Protein AF-0000000069346067 (afdb_homodimer)

Nearest PDB structures (foldseek):
  4ggz-assembly4_D  TM=2.050E-01  e=1.734E+00  Bradyrhizobium diazoefficiens USDA 110
  7zmf-assembly1_A  TM=3.208E-01  e=6.044E+00  Brevibacillus brevis NBRC 100599
  7zmf-assembly1_A  TM=3.448E-01  e=7.156E+00  Brevibacillus brevis NBRC 100599

Structure (mmCIF, N/CA/C/O backbone):
data_AF-0000000069346067-model_v1
#
loop_
_entity.id
_entity.type
_entity.pdbx_description
1 polymer 'Wall-associated receptor kinase galacturonan-binding domain-containing protein'
#
loop_
_atom_site.group_PDB
_atom_site.id
_atom_site.type_symbol
_atom_site.label_atom_id
_atom_site.label_alt_id
_atom_site.label_comp_id
_atom_site.label_asym_id
_atom_site.label_entity_id
_atom_site.label_seq_id
_atom_site.pdbx_PDB_ins_code
_atom_site.Cartn_x
_atom_site.Cartn_y
_atom_site.Cartn_z
_atom_site.occupancy
_atom_site.B_iso_or_equiv
_atom_site.auth_seq_id
_atom_site.auth_comp_id
_atom_site.auth_asym_id
_atom_site.auth_atom_id
_atom_site.pdbx_PDB_model_num
ATOM 1 N N . MET A 1 1 ? 84.25 6.559 -46.125 1 30.97 1 MET A N 1
ATOM 2 C CA . MET A 1 1 ? 83.562 5.684 -45.188 1 30.97 1 MET A CA 1
ATOM 3 C C . MET A 1 1 ? 82.188 6.27 -44.75 1 30.97 1 MET A C 1
ATOM 5 O O . MET A 1 1 ? 82.188 7.277 -44.062 1 30.97 1 MET A O 1
ATOM 9 N N . SER A 1 2 ? 81.188 6.23 -45.688 1 38.41 2 SER A N 1
ATOM 10 C CA . SER A 1 2 ? 79.812 6.785 -45.719 1 38.41 2 SER A CA 1
ATOM 11 C C . SER A 1 2 ? 79 6.16 -44.625 1 38.41 2 SER A C 1
ATOM 13 O O . SER A 1 2 ? 78.875 4.934 -44.531 1 38.41 2 SER A O 1
ATOM 15 N N . SER A 1 3 ? 78.812 6.816 -43.469 1 41.59 3 SER A N 1
ATOM 16 C CA . SER A 1 3 ? 78.062 6.461 -42.281 1 41.59 3 SER A CA 1
ATOM 17 C C . SER A 1 3 ? 76.562 6.379 -42.594 1 41.59 3 SER A C 1
ATOM 19 O O . SER A 1 3 ? 75.938 7.379 -42.969 1 41.59 3 SER A O 1
ATOM 21 N N . SER A 1 4 ? 76.125 5.301 -43.219 1 44.62 4 SER A N 1
ATOM 22 C CA . SER A 1 4 ? 74.688 5.023 -43.5 1 44.62 4 SER A CA 1
ATOM 23 C C . SER A 1 4 ? 73.875 5.008 -42.219 1 44.62 4 SER A C 1
ATOM 25 O O . SER A 1 4 ? 74.25 4.332 -41.25 1 44.62 4 SER A O 1
ATOM 27 N N . HIS A 1 5 ? 73.312 6.148 -41.906 1 45.41 5 HIS A N 1
ATOM 28 C CA . HIS A 1 5 ? 72.312 6.301 -40.844 1 45.41 5 HIS A CA 1
ATOM 29 C C . HIS A 1 5 ? 71.125 5.332 -41 1 45.41 5 HIS A C 1
ATOM 31 O O . HIS A 1 5 ? 70.5 5.332 -42.031 1 45.41 5 HIS A O 1
ATOM 37 N N . GLN A 1 6 ? 71.25 4.09 -40.5 1 42.44 6 GLN A N 1
ATOM 38 C CA . GLN A 1 6 ? 70.188 3.111 -40.469 1 42.44 6 GLN A CA 1
ATOM 39 C C . GLN A 1 6 ? 69 3.643 -39.656 1 42.44 6 GLN A C 1
ATOM 41 O O . GLN A 1 6 ? 69.125 4.086 -38.531 1 42.44 6 GLN A O 1
ATOM 46 N N . ASN A 1 7 ? 68.062 4.27 -40.312 1 44.25 7 ASN A N 1
ATOM 47 C CA . ASN A 1 7 ? 66.812 4.691 -39.688 1 44.25 7 ASN A CA 1
ATOM 48 C C . ASN A 1 7 ? 66.125 3.529 -38.969 1 44.25 7 ASN A C 1
ATOM 50 O O . ASN A 1 7 ? 66 2.445 -39.562 1 44.25 7 ASN A O 1
ATOM 54 N N . PRO A 1 8 ? 66.125 3.477 -37.625 1 47.34 8 PRO A N 1
ATOM 55 C CA . PRO A 1 8 ? 65.375 2.41 -36.938 1 47.34 8 PRO A CA 1
ATOM 56 C C . PRO A 1 8 ? 63.906 2.381 -37.312 1 47.34 8 PRO A C 1
ATOM 58 O O . PRO A 1 8 ? 63.281 3.434 -37.438 1 47.34 8 PRO A O 1
ATOM 61 N N . VAL A 1 9 ? 63.5 1.516 -38.219 1 43.75 9 VAL A N 1
ATOM 62 C CA . VAL A 1 9 ? 62.094 1.218 -38.469 1 43.75 9 VAL A CA 1
ATOM 63 C C . VAL A 1 9 ? 61.344 0.984 -37.156 1 43.75 9 VAL A C 1
ATOM 65 O O . VAL A 1 9 ? 61.719 0.093 -36.375 1 43.75 9 VAL A O 1
ATOM 68 N N . PHE A 1 10 ? 60.781 2.01 -36.594 1 42.56 10 PHE A N 1
ATOM 69 C CA . PHE A 1 10 ? 59.812 1.878 -35.5 1 42.56 10 PHE A CA 1
ATOM 70 C C . PHE A 1 10 ? 58.688 0.936 -35.875 1 42.56 10 PHE A C 1
ATOM 72 O O . PHE A 1 10 ? 57.906 1.218 -36.812 1 42.56 10 PHE A O 1
ATOM 79 N N . PHE A 1 11 ? 58.875 -0.373 -35.75 1 40.59 11 PHE A N 1
ATOM 80 C CA . PHE A 1 11 ? 57.75 -1.315 -35.781 1 40.59 11 PHE A CA 1
ATOM 81 C C . PHE A 1 11 ? 56.656 -0.899 -34.844 1 40.59 11 PHE A C 1
ATOM 83 O O . PHE A 1 11 ? 56.844 -0.904 -33.625 1 40.59 11 PHE A O 1
ATOM 90 N N . PHE A 1 12 ? 55.781 -0.056 -35.312 1 39.5 12 PHE A N 1
ATOM 91 C CA . PHE A 1 12 ? 54.5 0.145 -34.625 1 39.5 12 PHE A CA 1
ATOM 92 C C . PHE A 1 12 ? 53.812 -1.189 -34.344 1 39.5 12 PHE A C 1
ATOM 94 O O . PHE A 1 12 ? 53.406 -1.88 -35.281 1 39.5 12 PHE A O 1
ATOM 101 N N . PHE A 1 13 ? 54.188 -1.87 -33.25 1 38.34 13 PHE A N 1
ATOM 102 C CA . PHE A 1 13 ? 53.344 -2.971 -32.75 1 38.34 13 PHE A CA 1
ATOM 103 C C . PHE A 1 13 ? 51.906 -2.537 -32.594 1 38.34 13 PHE A C 1
ATOM 105 O O . PHE A 1 13 ? 51.594 -1.684 -31.75 1 38.34 13 PHE A O 1
ATOM 112 N N . LEU A 1 14 ? 51.125 -2.531 -33.656 1 37.69 14 LEU A N 1
ATOM 113 C CA . LEU A 1 14 ? 49.656 -2.479 -33.562 1 37.69 14 LEU A CA 1
ATOM 114 C C . LEU A 1 14 ? 49.156 -3.494 -32.531 1 37.69 14 LEU A C 1
ATOM 116 O O . LEU A 1 14 ? 49.25 -4.703 -32.75 1 37.69 14 LEU A O 1
ATOM 120 N N . PHE A 1 15 ? 49.188 -3.199 -31.234 1 40.5 15 PHE A N 1
ATOM 121 C CA . PHE A 1 15 ? 48.438 -3.924 -30.219 1 40.5 15 PHE A CA 1
ATOM 122 C C . PHE A 1 15 ? 46.969 -4.047 -30.609 1 40.5 15 PHE A C 1
ATOM 124 O O . PHE A 1 15 ? 46.219 -3.07 -30.531 1 40.5 15 PHE A O 1
ATOM 131 N N . PHE A 1 16 ? 46.656 -4.887 -31.625 1 37.22 16 PHE A N 1
ATOM 132 C CA . PHE A 1 16 ? 45.281 -5.344 -31.766 1 37.22 16 PHE A CA 1
ATOM 133 C C . PHE A 1 16 ? 44.75 -5.848 -30.438 1 37.22 16 PHE A C 1
ATOM 135 O O . PHE A 1 16 ? 45.125 -6.918 -29.969 1 37.22 16 PHE A O 1
ATOM 142 N N . GLU A 1 17 ? 44.344 -4.984 -29.547 1 38.38 17 GLU A N 1
ATOM 143 C CA . GLU A 1 17 ? 43.5 -5.367 -28.438 1 38.38 17 GLU A CA 1
ATOM 144 C C . GLU A 1 17 ? 42.312 -6.215 -28.906 1 38.38 17 GLU A C 1
ATOM 146 O O . GLU A 1 17 ? 41.375 -5.703 -29.547 1 38.38 17 GLU A O 1
ATOM 151 N N . LEU A 1 18 ? 42.562 -7.496 -29.219 1 35.66 18 LEU A N 1
ATOM 152 C CA . LEU A 1 18 ? 41.438 -8.422 -29.297 1 35.66 18 LEU A CA 1
ATOM 153 C C . LEU A 1 18 ? 40.531 -8.266 -28.094 1 35.66 18 LEU A C 1
ATOM 155 O O . LEU A 1 18 ? 40.875 -8.641 -26.969 1 35.66 18 LEU A O 1
ATOM 159 N N . VAL A 1 19 ? 39.688 -7.27 -28.109 1 39.03 19 VAL A N 1
ATOM 160 C CA . VAL A 1 19 ? 38.531 -7.273 -27.219 1 39.03 19 VAL A CA 1
ATOM 161 C C . VAL A 1 19 ? 37.875 -8.656 -27.234 1 39.03 19 VAL A C 1
ATOM 163 O O . VAL A 1 19 ? 37.25 -9.047 -28.219 1 39.03 19 VAL A O 1
ATOM 166 N N . PHE A 1 20 ? 38.5 -9.617 -26.578 1 33.53 20 PHE A N 1
ATOM 167 C CA . PHE A 1 20 ? 37.75 -10.836 -26.25 1 33.53 20 PHE A CA 1
ATOM 168 C C . PHE A 1 20 ? 36.375 -10.5 -25.719 1 33.53 20 PHE A C 1
ATOM 170 O O . PHE A 1 20 ? 36.25 -10.016 -24.594 1 33.53 20 PHE A O 1
ATOM 177 N N . PHE A 1 21 ? 35.438 -10.203 -26.594 1 34.72 21 PHE A N 1
ATOM 178 C CA . PHE A 1 21 ? 34.062 -10.352 -26.188 1 34.72 21 PHE A CA 1
ATOM 179 C C . PHE A 1 21 ? 33.844 -11.688 -25.5 1 34.72 21 PHE A C 1
ATOM 181 O O . PHE A 1 21 ? 33.812 -12.734 -26.156 1 34.72 21 PHE A O 1
ATOM 188 N N . CYS A 1 22 ? 34.406 -11.781 -24.312 1 33.72 22 CYS A N 1
ATOM 189 C CA . CYS A 1 22 ? 33.938 -12.914 -23.531 1 33.72 22 CYS A CA 1
ATOM 190 C C . CYS A 1 22 ? 32.406 -13.07 -23.672 1 33.72 22 CYS A C 1
ATOM 192 O O . CYS A 1 22 ? 31.656 -12.305 -23.078 1 33.72 22 CYS A O 1
ATOM 194 N N . ALA A 1 23 ? 31.953 -13.367 -24.844 1 35.28 23 ALA A N 1
ATOM 195 C CA . ALA A 1 23 ? 30.609 -13.953 -24.797 1 35.28 23 ALA A CA 1
ATOM 196 C C . ALA A 1 23 ? 30.516 -15.008 -23.703 1 35.28 23 ALA A C 1
ATOM 198 O O . ALA A 1 23 ? 31.188 -16.047 -23.766 1 35.28 23 ALA A O 1
ATOM 199 N N . ALA A 1 24 ? 30.516 -14.539 -22.406 1 37.78 24 ALA A N 1
ATOM 200 C CA . ALA A 1 24 ? 30.078 -15.617 -21.516 1 37.78 24 ALA A CA 1
ATOM 201 C C . ALA A 1 24 ? 29.219 -16.625 -22.266 1 37.78 24 ALA A C 1
ATOM 203 O O . ALA A 1 24 ? 28.172 -16.266 -22.812 1 37.78 24 ALA A O 1
ATOM 204 N N . THR A 1 25 ? 29.781 -17.516 -22.906 1 40.47 25 THR A N 1
ATOM 205 C CA . THR A 1 25 ? 29.062 -18.703 -23.359 1 40.47 25 THR A CA 1
ATOM 206 C C . THR A 1 25 ? 27.953 -19.078 -22.391 1 40.47 25 THR A C 1
ATOM 208 O O . THR A 1 25 ? 28.219 -19.391 -21.219 1 40.47 25 THR A O 1
ATOM 211 N N . ARG A 1 26 ? 26.938 -18.297 -22.281 1 46.44 26 ARG A N 1
ATOM 212 C CA . ARG A 1 26 ? 25.766 -18.766 -21.547 1 46.44 26 ARG A CA 1
ATOM 213 C C . ARG A 1 26 ? 25.516 -20.25 -21.797 1 46.44 26 ARG A C 1
ATOM 215 O O . ARG A 1 26 ? 25.281 -20.672 -22.922 1 46.44 26 ARG A O 1
ATOM 222 N N . ALA A 1 27 ? 26.188 -21.141 -21.25 1 47.03 27 ALA A N 1
ATOM 223 C CA . ALA A 1 27 ? 25.906 -22.578 -21.406 1 47.03 27 ALA A CA 1
ATOM 224 C C . ALA A 1 27 ? 24.422 -22.797 -21.688 1 47.03 27 ALA A C 1
ATOM 226 O O . ALA A 1 27 ? 24.062 -23.703 -22.469 1 47.03 27 ALA A O 1
ATOM 227 N N . SER A 1 28 ? 23.484 -22.375 -20.781 1 58.41 28 SER A N 1
ATOM 228 C CA . SER A 1 28 ? 22.156 -22.953 -20.844 1 58.41 28 SER A CA 1
ATOM 229 C C . SER A 1 28 ? 21.375 -22.406 -22.047 1 58.41 28 SER A C 1
ATOM 231 O O . SER A 1 28 ? 21.672 -21.312 -22.547 1 58.41 28 SER A O 1
ATOM 233 N N . GLY A 1 29 ? 21.016 -23.328 -23.094 1 83.19 29 GLY A N 1
ATOM 234 C CA . GLY A 1 29 ? 19.984 -23.141 -24.109 1 83.19 29 GLY A CA 1
ATOM 235 C C . GLY A 1 29 ? 18.875 -22.203 -23.672 1 83.19 29 GLY A C 1
ATOM 236 O O . GLY A 1 29 ? 17.875 -22.047 -24.359 1 83.19 29 GLY A O 1
ATOM 237 N N . CYS A 1 30 ? 19.125 -21.562 -22.609 1 94.06 30 CYS A N 1
ATOM 238 C CA . CYS A 1 30 ? 18.094 -20.688 -22.062 1 94.06 30 CYS A CA 1
ATOM 239 C C . CYS A 1 30 ? 18.359 -19.234 -22.438 1 94.06 30 CYS A C 1
ATOM 241 O O . CYS A 1 30 ? 19.328 -18.625 -21.984 1 94.06 30 CYS A O 1
ATOM 243 N N . ASN A 1 31 ? 17.547 -18.703 -23.266 1 95.88 31 ASN A N 1
ATOM 244 C CA . ASN A 1 31 ? 17.594 -17.281 -23.578 1 95.88 31 ASN A CA 1
ATOM 245 C C . ASN A 1 31 ? 17.047 -16.422 -22.453 1 95.88 31 ASN A C 1
ATOM 247 O O . ASN A 1 31 ? 15.852 -16.453 -22.172 1 95.88 31 ASN A O 1
ATOM 251 N N . GLN A 1 32 ? 17.922 -15.555 -21.891 1 95.88 32 GLN A N 1
ATOM 252 C CA . GLN A 1 32 ? 17.516 -14.82 -20.688 1 95.88 32 GLN A CA 1
ATOM 253 C C . GLN A 1 32 ? 17.344 -13.336 -20.984 1 95.88 32 GLN A C 1
ATOM 255 O O . GLN A 1 32 ? 17.25 -12.523 -20.062 1 95.88 32 GLN A O 1
ATOM 260 N N . THR A 1 33 ? 17.297 -12.992 -22.219 1 94.94 33 THR A N 1
ATOM 261 C CA . THR A 1 33 ? 17.219 -11.578 -22.562 1 94.94 33 THR A CA 1
ATOM 262 C C . THR A 1 33 ? 15.914 -11.258 -23.281 1 94.94 33 THR A C 1
ATOM 264 O O . THR A 1 33 ? 15.453 -12.031 -24.125 1 94.94 33 THR A O 1
ATOM 267 N N . CYS A 1 34 ? 15.258 -10.195 -22.938 1 96.81 34 CYS A N 1
ATOM 268 C CA . CYS A 1 34 ? 14.062 -9.633 -23.547 1 96.81 34 CYS A CA 1
ATOM 269 C C . CYS A 1 34 ? 14.219 -8.133 -23.766 1 96.81 34 CYS A C 1
ATOM 271 O O . CYS A 1 34 ? 14.047 -7.344 -22.828 1 96.81 34 CYS A O 1
ATOM 273 N N . GLY A 1 35 ? 14.531 -7.727 -25.031 1 94.31 35 GLY A N 1
ATOM 274 C CA . GLY A 1 35 ? 14.891 -6.332 -25.234 1 94.31 35 GLY A CA 1
ATOM 275 C C . GLY A 1 35 ? 16.109 -5.902 -24.453 1 94.31 35 GLY A C 1
ATOM 276 O O . GLY A 1 35 ? 17.188 -6.488 -24.609 1 94.31 35 GLY A O 1
ATOM 277 N N . SER A 1 36 ? 15.891 -4.996 -23.531 1 91.56 36 SER A N 1
ATOM 278 C CA . SER A 1 36 ? 17 -4.492 -22.734 1 91.56 36 SER A CA 1
ATOM 279 C C . SER A 1 36 ? 17.047 -5.16 -21.359 1 91.56 36 SER A C 1
ATOM 281 O O . SER A 1 36 ? 17.984 -4.953 -20.594 1 91.56 36 SER A O 1
ATOM 283 N N . ALA A 1 37 ? 16.094 -5.965 -21.141 1 91.69 37 ALA A N 1
ATOM 284 C CA . ALA A 1 37 ? 16 -6.578 -19.812 1 91.69 37 ALA A CA 1
ATOM 285 C C . ALA A 1 37 ? 16.594 -7.98 -19.828 1 91.69 37 ALA A C 1
ATOM 287 O O . ALA A 1 37 ? 16.562 -8.672 -20.844 1 91.69 37 ALA A O 1
ATOM 288 N N . THR A 1 38 ? 17.219 -8.312 -18.672 1 92.06 38 THR A N 1
ATOM 289 C CA . THR A 1 38 ? 17.734 -9.664 -18.484 1 92.06 38 THR A CA 1
ATOM 290 C C . THR A 1 38 ? 17.203 -10.273 -17.203 1 92.06 38 THR A C 1
ATOM 292 O O . THR A 1 38 ? 17 -9.57 -16.203 1 92.06 38 THR A O 1
ATOM 295 N N . VAL A 1 39 ? 16.969 -11.523 -17.281 1 95.44 39 VAL A N 1
ATOM 296 C CA . VAL A 1 39 ? 16.531 -12.227 -16.078 1 95.44 39 VAL A CA 1
ATOM 297 C C . VAL A 1 39 ? 17.531 -13.328 -15.734 1 95.44 39 VAL A C 1
ATOM 299 O O . VAL A 1 39 ? 18.359 -13.719 -16.578 1 95.44 39 VAL A O 1
ATOM 302 N N . SER A 1 40 ? 17.484 -13.734 -14.57 1 93.81 40 SER A N 1
ATOM 303 C CA . SER A 1 40 ? 18.344 -14.82 -14.133 1 93.81 40 SER A CA 1
ATOM 304 C C . SER A 1 40 ? 17.641 -16.172 -14.25 1 93.81 40 SER A C 1
ATOM 306 O O . SER A 1 40 ? 16.422 -16.25 -14.133 1 93.81 40 SER A O 1
ATOM 308 N N . TYR A 1 41 ? 18.5 -17.141 -14.484 1 94.5 41 TYR A N 1
ATOM 309 C CA . TYR A 1 41 ? 17.953 -18.484 -14.359 1 94.5 41 TYR A CA 1
ATOM 310 C C . TYR A 1 41 ? 17.281 -18.688 -13 1 94.5 41 TYR A C 1
ATOM 312 O O . TYR A 1 41 ? 17.766 -18.172 -11.984 1 94.5 41 TYR A O 1
ATOM 320 N N . PRO A 1 42 ? 16.094 -19.406 -12.992 1 97.25 42 PRO A N 1
ATOM 321 C CA . PRO A 1 42 ? 15.578 -20.312 -14.016 1 97.25 42 PRO A CA 1
ATOM 322 C C . PRO A 1 42 ? 14.688 -19.594 -15.031 1 97.25 42 PRO A C 1
ATOM 324 O O . PRO A 1 42 ? 14.141 -20.234 -15.93 1 97.25 42 PRO A O 1
ATOM 327 N N . PHE A 1 43 ? 14.562 -18.312 -14.906 1 97.88 43 PHE A N 1
ATOM 328 C CA . PHE A 1 43 ? 13.68 -17.578 -15.805 1 97.88 43 PHE A CA 1
ATOM 329 C C . PHE A 1 43 ? 14.352 -17.328 -17.156 1 97.88 43 PHE A C 1
ATOM 331 O O . PHE A 1 43 ? 15.57 -17.141 -17.219 1 97.88 43 PHE A O 1
ATOM 338 N N . GLY A 1 44 ? 13.531 -17.297 -18.156 1 97.31 44 GLY A N 1
ATOM 339 C CA . GLY A 1 44 ? 13.984 -16.938 -19.484 1 97.31 44 GLY A CA 1
ATOM 340 C C . GLY A 1 44 ? 12.883 -16.969 -20.531 1 97.31 44 GLY A C 1
ATOM 341 O O . GLY A 1 44 ? 11.711 -17.109 -20.188 1 97.31 44 GLY A O 1
ATOM 342 N N . PHE A 1 45 ? 13.273 -16.922 -21.812 1 97.38 45 PHE A N 1
ATOM 343 C CA . PHE A 1 45 ? 12.289 -16.656 -22.844 1 97.38 45 PHE A CA 1
ATOM 344 C C . PHE A 1 45 ? 12.359 -17.719 -23.938 1 97.38 45 PHE A C 1
ATOM 346 O O . PHE A 1 45 ? 11.844 -17.516 -25.047 1 97.38 45 PHE A O 1
ATOM 353 N N . SER A 1 46 ? 13.031 -18.828 -23.562 1 95.94 46 SER A N 1
ATOM 354 C CA . SER A 1 46 ? 13.133 -19.953 -24.5 1 95.94 46 SER A CA 1
ATOM 355 C C . SER A 1 46 ? 12.836 -21.266 -23.797 1 95.94 46 SER A C 1
ATOM 357 O O . SER A 1 46 ? 12.742 -21.328 -22.578 1 95.94 46 SER A O 1
ATOM 359 N N . ASP A 1 47 ? 12.664 -22.391 -24.531 1 93.31 47 ASP A N 1
ATOM 360 C CA . ASP A 1 47 ? 12.258 -23.688 -24.016 1 93.31 47 ASP A CA 1
ATOM 361 C C . ASP A 1 47 ? 13.328 -24.297 -23.109 1 93.31 47 ASP A C 1
ATOM 363 O O . ASP A 1 47 ? 13.031 -25.125 -22.25 1 93.31 47 ASP A O 1
ATOM 367 N N . GLY A 1 48 ? 14.469 -23.891 -23.25 1 92.62 48 GLY A N 1
ATOM 368 C CA . GLY A 1 48 ? 15.555 -24.453 -22.469 1 92.62 48 GLY A CA 1
ATOM 369 C C . GLY A 1 48 ? 15.586 -23.922 -21.047 1 92.62 48 GLY A C 1
ATOM 370 O O . GLY A 1 48 ? 16.312 -24.438 -20.203 1 92.62 48 GLY A O 1
ATOM 371 N N . CYS A 1 49 ? 14.742 -22.984 -20.75 1 96.31 49 CYS A N 1
ATOM 372 C CA . CYS A 1 49 ? 14.758 -22.375 -19.438 1 96.31 49 CYS A CA 1
ATOM 373 C C . CYS A 1 49 ? 13.852 -23.125 -18.469 1 96.31 49 CYS A C 1
ATOM 375 O O . CYS A 1 49 ? 12.914 -23.797 -18.891 1 96.31 49 CYS A O 1
ATOM 377 N N . GLY A 1 50 ? 14.141 -23.047 -17.172 1 95.88 50 GLY A N 1
ATOM 378 C CA . GLY A 1 50 ? 13.336 -23.703 -16.156 1 95.88 50 GLY A CA 1
ATOM 379 C C . GLY A 1 50 ? 11.906 -23.203 -16.109 1 95.88 50 GLY A C 1
ATOM 380 O O . GLY A 1 50 ? 10.969 -24 -16.031 1 95.88 50 GLY A O 1
ATOM 381 N N . ILE A 1 51 ? 11.789 -21.906 -16.141 1 97.31 51 ILE A N 1
ATOM 382 C CA . ILE A 1 51 ? 10.492 -21.234 -16.203 1 97.31 51 ILE A CA 1
ATOM 383 C C . ILE A 1 51 ? 10.453 -20.297 -17.406 1 97.31 51 ILE A C 1
ATOM 385 O O . ILE A 1 51 ? 11.125 -19.266 -17.422 1 97.31 51 ILE A O 1
ATOM 389 N N . ARG A 1 52 ? 9.672 -20.688 -18.312 1 97.19 52 ARG A N 1
ATOM 390 C CA . ARG A 1 52 ? 9.625 -19.906 -19.547 1 97.19 52 ARG A CA 1
ATOM 391 C C . ARG A 1 52 ? 8.656 -18.734 -19.422 1 97.19 52 ARG A C 1
ATOM 393 O O . ARG A 1 52 ? 7.484 -18.922 -19.094 1 97.19 52 ARG A O 1
ATOM 400 N N . LEU A 1 53 ? 9.125 -17.547 -19.672 1 98.06 53 LEU A N 1
ATOM 401 C CA . LEU A 1 53 ? 8.344 -16.312 -19.75 1 98.06 53 LEU A CA 1
ATOM 402 C C . LEU A 1 53 ? 8.078 -15.914 -21.188 1 98.06 53 LEU A C 1
ATOM 404 O O . LEU A 1 53 ? 8.609 -16.531 -22.125 1 98.06 53 LEU A O 1
ATOM 408 N N . ASN A 1 54 ? 7.215 -14.984 -21.344 1 97.5 54 ASN A N 1
ATOM 409 C CA . ASN A 1 54 ? 6.941 -14.438 -22.672 1 97.5 54 ASN A CA 1
ATOM 410 C C . ASN A 1 54 ? 7.586 -13.07 -22.859 1 97.5 54 ASN A C 1
ATOM 412 O O . ASN A 1 54 ? 7.574 -12.242 -21.938 1 97.5 54 ASN A O 1
ATOM 416 N N . CYS A 1 55 ? 8.195 -12.875 -23.984 1 97.44 55 CYS A N 1
ATOM 417 C CA . CYS A 1 55 ? 8.773 -11.586 -24.359 1 97.44 55 CYS A CA 1
ATOM 418 C C . CYS A 1 55 ? 8.016 -10.977 -25.531 1 97.44 55 CYS A C 1
ATOM 420 O O . CYS A 1 55 ? 7.984 -11.547 -26.625 1 97.44 55 CYS A O 1
ATOM 422 N N . SER A 1 56 ? 7.398 -9.852 -25.266 1 96.06 56 SER A N 1
ATOM 423 C CA . SER A 1 56 ? 6.672 -9.203 -26.344 1 96.06 56 SER A CA 1
ATOM 424 C C . SER A 1 56 ? 7.629 -8.539 -27.328 1 96.06 56 SER A C 1
ATOM 426 O O . SER A 1 56 ? 8.812 -8.359 -27.031 1 96.06 56 SER A O 1
ATOM 428 N N . ALA A 1 57 ? 7.086 -8.156 -28.453 1 93.62 57 ALA A N 1
ATOM 429 C CA . ALA A 1 57 ? 7.883 -7.465 -29.469 1 93.62 57 ALA A CA 1
ATOM 430 C C . ALA A 1 57 ? 8.43 -6.145 -28.938 1 93.62 57 ALA A C 1
ATOM 432 O O . ALA A 1 57 ? 9.508 -5.703 -29.328 1 93.62 57 ALA A O 1
ATOM 433 N N . ALA A 1 58 ? 7.75 -5.527 -28.078 1 93.81 58 ALA A N 1
ATOM 434 C CA . ALA A 1 58 ? 8.125 -4.234 -27.516 1 93.81 58 ALA A CA 1
ATOM 435 C C . ALA A 1 58 ? 9.102 -4.406 -26.359 1 93.81 58 ALA A C 1
ATOM 437 O O . ALA A 1 58 ? 9.523 -3.424 -25.75 1 93.81 58 ALA A O 1
ATOM 438 N N . GLY A 1 59 ? 9.43 -5.652 -26.078 1 94.25 59 GLY A N 1
ATOM 439 C CA . GLY A 1 59 ? 10.398 -5.895 -25.016 1 94.25 59 GLY A CA 1
ATOM 440 C C . GLY A 1 59 ? 9.773 -6.008 -23.641 1 94.25 59 GLY A C 1
ATOM 441 O O . GLY A 1 59 ? 10.445 -5.809 -22.625 1 94.25 59 GLY A O 1
ATOM 442 N N . GLU A 1 60 ? 8.516 -6.297 -23.625 1 95.31 60 GLU A N 1
ATOM 443 C CA . GLU A 1 60 ? 7.824 -6.469 -22.359 1 95.31 60 GLU A CA 1
ATOM 444 C C . GLU A 1 60 ? 7.824 -7.93 -21.922 1 95.31 60 GLU A C 1
ATOM 446 O O . GLU A 1 60 ? 7.508 -8.82 -22.703 1 95.31 60 GLU A O 1
ATOM 451 N N . MET A 1 61 ? 8.227 -8.109 -20.641 1 97.5 61 MET A N 1
ATOM 452 C CA . MET A 1 61 ? 8.172 -9.453 -20.078 1 97.5 61 MET A CA 1
ATOM 453 C C . MET A 1 61 ? 6.777 -9.766 -19.562 1 97.5 61 MET A C 1
ATOM 455 O O . MET A 1 61 ? 6.184 -8.953 -18.844 1 97.5 61 MET A O 1
ATOM 459 N N . GLN A 1 62 ? 6.32 -10.945 -19.906 1 97.44 62 GLN A N 1
ATOM 460 C CA . GLN A 1 62 ? 4.973 -11.305 -19.5 1 97.44 62 GLN A CA 1
ATOM 461 C C . GLN A 1 62 ? 4.93 -12.727 -18.938 1 97.44 62 GLN A C 1
ATOM 463 O O . GLN A 1 62 ? 5.754 -13.57 -19.312 1 97.44 62 GLN A O 1
ATOM 468 N N . LEU A 1 63 ? 4.082 -12.93 -18.078 1 97.38 63 LEU A N 1
ATOM 469 C CA . LEU A 1 63 ? 3.713 -14.258 -17.578 1 97.38 63 LEU A CA 1
ATOM 470 C C . LEU A 1 63 ? 2.209 -14.484 -17.703 1 97.38 63 LEU A C 1
ATOM 472 O O . LEU A 1 63 ? 1.416 -13.742 -17.125 1 97.38 63 LEU A O 1
ATOM 476 N N . SER A 1 64 ? 1.847 -15.422 -18.531 1 94.81 64 SER A N 1
ATOM 477 C CA . SER A 1 64 ? 0.451 -15.797 -18.75 1 94.81 64 SER A CA 1
ATOM 478 C C . SER A 1 64 ? -0.392 -14.586 -19.125 1 94.81 64 SER A C 1
ATOM 480 O O . SER A 1 64 ? -1.484 -14.391 -18.578 1 94.81 64 SER A O 1
ATOM 482 N N . GLY A 1 65 ? 0.188 -13.75 -19.859 1 93.38 65 GLY A N 1
ATOM 483 C CA . GLY A 1 65 ? -0.547 -12.625 -20.406 1 93.38 65 GLY A CA 1
ATOM 484 C C . GLY A 1 65 ? -0.483 -11.383 -19.531 1 93.38 65 GLY A C 1
ATOM 485 O O . GLY A 1 65 ? -1.021 -10.336 -19.891 1 93.38 65 GLY A O 1
ATOM 486 N N . HIS A 1 66 ? 0.149 -11.445 -18.438 1 96.12 66 HIS A N 1
ATOM 487 C CA . HIS A 1 66 ? 0.283 -10.312 -17.531 1 96.12 66 HIS A CA 1
ATOM 488 C C . HIS A 1 66 ? 1.707 -9.766 -17.531 1 96.12 66 HIS A C 1
ATOM 490 O O . HIS A 1 66 ? 2.672 -10.531 -17.5 1 96.12 66 HIS A O 1
ATOM 496 N N . ARG A 1 67 ? 1.771 -8.508 -17.562 1 96.31 67 ARG A N 1
ATOM 497 C CA . ARG A 1 67 ? 3.084 -7.871 -17.531 1 96.31 67 ARG A CA 1
ATOM 498 C C . ARG A 1 67 ? 3.789 -8.133 -16.203 1 96.31 67 ARG A C 1
ATOM 500 O O . ARG A 1 67 ? 3.182 -8.016 -15.141 1 96.31 67 ARG A O 1
ATOM 507 N N . ILE A 1 68 ? 5.078 -8.422 -16.359 1 96.69 68 ILE A N 1
ATOM 508 C CA . ILE A 1 68 ? 5.887 -8.656 -15.164 1 96.69 68 ILE A CA 1
ATOM 509 C C . ILE A 1 68 ? 6.473 -7.332 -14.672 1 96.69 68 ILE A C 1
ATOM 511 O O . ILE A 1 68 ? 7.121 -6.613 -15.438 1 96.69 68 ILE A O 1
ATOM 515 N N . ARG A 1 69 ? 6.262 -7.074 -13.414 1 92.88 69 ARG A N 1
ATOM 516 C CA . ARG A 1 69 ? 6.82 -5.863 -12.828 1 92.88 69 ARG A CA 1
ATOM 517 C C . ARG A 1 69 ? 8.172 -6.141 -12.18 1 92.88 69 ARG A C 1
ATOM 519 O O . ARG A 1 69 ? 9.117 -5.371 -12.344 1 92.88 69 ARG A O 1
ATOM 526 N N . VAL A 1 70 ? 8.18 -7.18 -11.469 1 91.75 70 VAL A N 1
ATOM 527 C CA . VAL A 1 70 ? 9.383 -7.512 -10.711 1 91.75 70 VAL A CA 1
ATOM 528 C C . VAL A 1 70 ? 9.484 -9.023 -10.539 1 91.75 70 VAL A C 1
ATOM 530 O O . VAL A 1 70 ? 8.469 -9.703 -10.352 1 91.75 70 VAL A O 1
ATOM 533 N N . ILE A 1 71 ? 10.664 -9.484 -10.641 1 94.19 71 ILE A N 1
ATOM 534 C CA . ILE A 1 71 ? 10.961 -10.859 -10.266 1 94.19 71 ILE A CA 1
ATOM 535 C C . ILE A 1 71 ? 11.906 -10.875 -9.062 1 94.19 71 ILE A C 1
ATOM 537 O O . ILE A 1 71 ? 13 -10.312 -9.125 1 94.19 71 ILE A O 1
ATOM 541 N N . THR A 1 72 ? 11.414 -11.422 -8 1 89.94 72 THR A N 1
ATOM 542 C CA . THR A 1 72 ? 12.289 -11.586 -6.84 1 89.94 72 THR A CA 1
ATOM 543 C C . THR A 1 72 ? 12.727 -13.039 -6.684 1 89.94 72 THR A C 1
ATOM 545 O O . THR A 1 72 ? 12.367 -13.891 -7.5 1 89.94 72 THR A O 1
ATOM 548 N N . HIS A 1 73 ? 13.484 -13.234 -5.629 1 89.81 73 HIS A N 1
ATOM 549 C CA . HIS A 1 73 ? 13.945 -14.586 -5.352 1 89.81 73 HIS A CA 1
ATOM 550 C C . HIS A 1 73 ? 12.781 -15.516 -5.027 1 89.81 73 HIS A C 1
ATOM 552 O O . HIS A 1 73 ? 12.867 -16.734 -5.234 1 89.81 73 HIS A O 1
ATOM 558 N N . GLU A 1 74 ? 11.656 -14.891 -4.621 1 93 74 GLU A N 1
ATOM 559 C CA . GLU A 1 74 ? 10.594 -15.781 -4.156 1 93 74 GLU A CA 1
ATOM 560 C C . GLU A 1 74 ? 9.305 -15.547 -4.93 1 93 74 GLU A C 1
ATOM 562 O O . GLU A 1 74 ? 8.398 -16.375 -4.91 1 93 74 GLU A O 1
ATOM 567 N N . THR A 1 75 ? 9.336 -14.367 -5.605 1 95.06 75 THR A N 1
ATOM 568 C CA . THR A 1 75 ? 8.023 -14.039 -6.148 1 95.06 75 THR A CA 1
ATOM 569 C C . THR A 1 75 ? 8.156 -13.352 -7.504 1 95.06 75 THR A C 1
ATOM 571 O O . THR A 1 75 ? 9.242 -12.906 -7.875 1 95.06 75 THR A O 1
ATOM 574 N N . ILE A 1 76 ? 7.105 -13.398 -8.188 1 96 76 ILE A N 1
ATOM 575 C CA . ILE A 1 76 ? 6.883 -12.594 -9.391 1 96 76 ILE A CA 1
ATOM 576 C C . ILE A 1 76 ? 5.691 -11.664 -9.172 1 96 76 ILE A C 1
ATOM 578 O O . ILE A 1 76 ? 4.602 -12.117 -8.82 1 96 76 ILE A O 1
ATOM 582 N N . ILE A 1 77 ? 5.883 -10.43 -9.352 1 95.56 77 ILE A N 1
ATOM 583 C CA . ILE A 1 77 ? 4.805 -9.453 -9.227 1 95.56 77 ILE A CA 1
ATOM 584 C C . ILE A 1 77 ? 4.297 -9.062 -10.617 1 95.56 77 ILE A C 1
ATOM 586 O O . ILE A 1 77 ? 5.082 -8.664 -11.477 1 95.56 77 ILE A O 1
ATOM 590 N N . LEU A 1 78 ? 3.016 -9.156 -10.758 1 96.25 78 LEU A N 1
ATOM 591 C CA . LEU A 1 78 ? 2.4 -8.938 -12.062 1 96.25 78 LEU A CA 1
ATOM 592 C C . LEU A 1 78 ? 1.472 -7.73 -12.023 1 96.25 78 LEU A C 1
ATOM 594 O O . LEU A 1 78 ? 0.898 -7.41 -10.984 1 96.25 78 LEU A O 1
ATOM 598 N N . ASP A 1 79 ? 1.346 -7.168 -13.18 1 95.25 79 ASP A N 1
ATOM 599 C CA . ASP A 1 79 ? 0.345 -6.117 -13.359 1 95.25 79 ASP A CA 1
ATOM 600 C C . ASP A 1 79 ? -1.026 -6.715 -13.664 1 95.25 79 ASP A C 1
ATOM 602 O O . ASP A 1 79 ? -1.172 -7.492 -14.609 1 95.25 79 ASP A O 1
ATOM 606 N N . VAL A 1 80 ? -1.973 -6.363 -12.82 1 95.62 80 VAL A N 1
ATOM 607 C CA . VAL A 1 80 ? -3.352 -6.781 -13.055 1 95.62 80 VAL A CA 1
ATOM 608 C C . VAL A 1 80 ? -4.289 -5.586 -12.898 1 95.62 80 VAL A C 1
ATOM 610 O O . VAL A 1 80 ? -4.801 -5.336 -11.797 1 95.62 80 VAL A O 1
ATOM 613 N N . GLN A 1 81 ? -4.539 -4.949 -13.977 1 93.5 81 GLN A N 1
ATOM 614 C CA . GLN A 1 81 ? -5.375 -3.756 -13.938 1 93.5 81 GLN A CA 1
ATOM 615 C C . GLN A 1 81 ? -6.832 -4.113 -13.672 1 93.5 81 GLN A C 1
ATOM 617 O O . GLN A 1 81 ? -7.297 -5.188 -14.07 1 93.5 81 GLN A O 1
ATOM 622 N N . PRO A 1 82 ? -7.523 -3.203 -12.992 1 94.75 82 PRO A N 1
ATOM 623 C CA . PRO A 1 82 ? -8.953 -3.477 -12.789 1 94.75 82 PRO A CA 1
ATOM 624 C C . PRO A 1 82 ? -9.742 -3.471 -14.094 1 94.75 82 PRO A C 1
ATOM 626 O O . PRO A 1 82 ? -9.484 -2.652 -14.977 1 94.75 82 PRO A O 1
ATOM 629 N N . VAL A 1 83 ? -10.531 -4.398 -14.211 1 94.56 83 VAL A N 1
ATOM 630 C CA . VAL A 1 83 ? -11.469 -4.539 -15.32 1 94.56 83 VAL A CA 1
ATOM 631 C C . VAL A 1 83 ? -12.836 -4.984 -14.789 1 94.56 83 VAL A C 1
ATOM 633 O O . VAL A 1 83 ? -12.93 -5.992 -14.086 1 94.56 83 VAL A O 1
ATOM 636 N N . CYS A 1 84 ? -13.883 -4.324 -15.203 1 93.19 84 CYS A N 1
ATOM 637 C CA . CYS A 1 84 ? -15.203 -4.453 -14.578 1 93.19 84 CYS A CA 1
ATOM 638 C C . CYS A 1 84 ? -15.742 -5.867 -14.734 1 93.19 84 CYS A C 1
ATOM 640 O O . CYS A 1 84 ? -16.359 -6.406 -13.812 1 93.19 84 CYS A O 1
ATOM 642 N N . ASP A 1 85 ? -15.445 -6.48 -15.906 1 92.62 85 ASP A N 1
ATOM 643 C CA . ASP A 1 85 ? -16.172 -7.711 -16.203 1 92.62 85 ASP A CA 1
ATOM 644 C C . ASP A 1 85 ? -15.219 -8.82 -16.656 1 92.62 85 ASP A C 1
ATOM 646 O O . ASP A 1 85 ? -15.547 -9.602 -17.547 1 92.62 85 ASP A O 1
ATOM 650 N N . ARG A 1 86 ? -14.039 -8.797 -16.078 1 94.38 86 ARG A N 1
ATOM 651 C CA . ARG A 1 86 ? -13.125 -9.898 -16.359 1 94.38 86 ARG A CA 1
ATOM 652 C C . ARG A 1 86 ? -13.578 -11.18 -15.672 1 94.38 86 ARG A C 1
ATOM 654 O O . ARG A 1 86 ? -13.875 -11.172 -14.477 1 94.38 86 ARG A O 1
ATOM 661 N N . SER A 1 87 ? -13.57 -12.242 -16.422 1 95.19 87 SER A N 1
ATOM 662 C CA . SER A 1 87 ? -13.977 -13.516 -15.844 1 95.19 87 SER A CA 1
ATOM 663 C C . SER A 1 87 ? -12.984 -13.969 -14.773 1 95.19 87 SER A C 1
ATOM 665 O O . SER A 1 87 ? -11.773 -13.828 -14.938 1 95.19 87 SER A O 1
ATOM 667 N N . ILE A 1 88 ? -13.453 -14.609 -13.727 1 93 88 ILE A N 1
ATOM 668 C CA . ILE A 1 88 ? -12.617 -15.148 -12.664 1 93 88 ILE A CA 1
ATOM 669 C C . ILE A 1 88 ? -11.672 -16.203 -13.242 1 93 88 ILE A C 1
ATOM 671 O O . ILE A 1 88 ? -10.586 -16.438 -12.711 1 93 88 ILE A O 1
ATOM 675 N N . LEU A 1 89 ? -12.039 -16.781 -14.336 1 92.56 89 LEU A N 1
ATOM 676 C CA . LEU A 1 89 ? -11.25 -17.844 -14.953 1 92.56 89 LEU A CA 1
ATOM 677 C C . LEU A 1 89 ? -9.969 -17.281 -15.555 1 92.56 89 LEU A C 1
ATOM 679 O O . LEU A 1 89 ? -9.039 -18.031 -15.867 1 92.56 89 LEU A O 1
ATOM 683 N N . ALA A 1 90 ? -9.938 -15.992 -15.672 1 90.81 90 ALA A N 1
ATOM 684 C CA . ALA A 1 90 ? -8.766 -15.352 -16.266 1 90.81 90 ALA A CA 1
ATOM 685 C C . ALA A 1 90 ? -7.531 -15.562 -15.398 1 90.81 90 ALA A C 1
ATOM 687 O O . ALA A 1 90 ? -6.402 -15.438 -15.883 1 90.81 90 ALA A O 1
ATOM 688 N N . VAL A 1 91 ? -7.707 -15.891 -14.156 1 91.38 91 VAL A N 1
ATOM 689 C CA . VAL A 1 91 ? -6.555 -16.016 -13.266 1 91.38 91 VAL A CA 1
ATOM 690 C C . VAL A 1 91 ? -6.035 -17.453 -13.297 1 91.38 91 VAL A C 1
ATOM 692 O O . VAL A 1 91 ? -4.969 -17.75 -12.758 1 91.38 91 VAL A O 1
ATOM 695 N N . GLU A 1 92 ? -6.734 -18.312 -13.992 1 93.56 92 GLU A N 1
ATOM 696 C CA . GLU A 1 92 ? -6.332 -19.703 -14.062 1 93.56 92 GLU A CA 1
ATOM 697 C C . GLU A 1 92 ? -4.902 -19.844 -14.578 1 93.56 92 GLU A C 1
ATOM 699 O O . GLU A 1 92 ? -4.16 -20.719 -14.133 1 93.56 92 GLU A O 1
ATOM 704 N N . GLY A 1 93 ? -4.551 -18.984 -15.445 1 94.25 93 GLY A N 1
ATOM 705 C CA . GLY A 1 93 ? -3.223 -19.031 -16.031 1 94.25 93 GLY A CA 1
ATOM 706 C C . GLY A 1 93 ? -2.111 -18.781 -15.031 1 94.25 93 GLY A C 1
ATOM 707 O O . GLY A 1 93 ? -0.941 -19.031 -15.32 1 94.25 93 GLY A O 1
ATOM 708 N N . LEU A 1 94 ? -2.492 -18.359 -13.891 1 96.12 94 LEU A N 1
ATOM 709 C CA . LEU A 1 94 ? -1.482 -18.047 -12.891 1 96.12 94 LEU A CA 1
ATOM 710 C C . LEU A 1 94 ? -1.279 -19.219 -11.938 1 96.12 94 LEU A C 1
ATOM 712 O O . LEU A 1 94 ? -0.641 -19.078 -10.891 1 96.12 94 LEU A O 1
ATOM 716 N N . PHE A 1 95 ? -1.892 -20.266 -12.312 1 95.44 95 PHE A N 1
ATOM 717 C CA . PHE A 1 95 ? -1.705 -21.547 -11.633 1 95.44 95 PHE A CA 1
ATOM 718 C C . PHE A 1 95 ? -1.17 -22.609 -12.602 1 95.44 95 PHE A C 1
ATOM 720 O O . PHE A 1 95 ? -1.938 -23.219 -13.344 1 95.44 95 PHE A O 1
ATOM 727 N N . ARG A 1 96 ? 0.094 -22.703 -12.594 1 93.75 96 ARG A N 1
ATOM 728 C CA . ARG A 1 96 ? 0.713 -23.656 -13.5 1 93.75 96 ARG A CA 1
ATOM 729 C C . ARG A 1 96 ? 1.742 -24.516 -12.773 1 93.75 96 ARG A C 1
ATOM 731 O O . ARG A 1 96 ? 1.749 -24.578 -11.539 1 93.75 96 ARG A O 1
ATOM 738 N N . SER A 1 97 ? 2.562 -25.25 -13.547 1 93.19 97 SER A N 1
ATOM 739 C CA . SER A 1 97 ? 3.418 -26.297 -13 1 93.19 97 SER A CA 1
ATOM 740 C C . SER A 1 97 ? 4.582 -25.703 -12.211 1 93.19 97 SER A C 1
ATOM 742 O O . SER A 1 97 ? 5.223 -26.406 -11.43 1 93.19 97 SER A O 1
ATOM 744 N N . HIS A 1 98 ? 4.836 -24.359 -12.414 1 95.88 98 HIS A N 1
ATOM 745 C CA . HIS A 1 98 ? 6.035 -23.828 -11.781 1 95.88 98 HIS A CA 1
ATOM 746 C C . HIS A 1 98 ? 5.715 -22.578 -10.961 1 95.88 98 HIS A C 1
ATOM 748 O O . HIS A 1 98 ? 6.609 -21.984 -10.352 1 95.88 98 HIS A O 1
ATOM 754 N N . TYR A 1 99 ? 4.469 -22.203 -11.062 1 96.38 99 TYR A N 1
ATOM 755 C CA . TYR A 1 99 ? 4.105 -21.016 -10.305 1 96.38 99 TYR A CA 1
ATOM 756 C C . TYR A 1 99 ? 2.629 -21.031 -9.93 1 96.38 99 TYR A C 1
ATOM 758 O O . TYR A 1 99 ? 1.828 -21.703 -10.578 1 96.38 99 TYR A O 1
ATOM 766 N N . ALA A 1 100 ? 2.346 -20.297 -8.867 1 96.81 100 ALA A N 1
ATOM 767 C CA . ALA A 1 100 ? 0.975 -20.156 -8.383 1 96.81 100 ALA A CA 1
ATOM 768 C C . ALA A 1 100 ? 0.806 -18.891 -7.566 1 96.81 100 ALA A C 1
ATOM 770 O O . ALA A 1 100 ? 1.762 -18.406 -6.953 1 96.81 100 ALA A O 1
ATOM 771 N N . MET A 1 101 ? -0.422 -18.422 -7.594 1 96.38 101 MET A N 1
ATOM 772 C CA . MET A 1 101 ? -0.708 -17.281 -6.742 1 96.38 101 MET A CA 1
ATOM 773 C C . MET A 1 101 ? -0.453 -17.609 -5.277 1 96.38 101 MET A C 1
ATOM 775 O O . MET A 1 101 ? -0.622 -18.75 -4.855 1 96.38 101 MET A O 1
ATOM 779 N N . THR A 1 102 ? -0.015 -16.562 -4.586 1 95.5 102 THR A N 1
ATOM 780 C CA . THR A 1 102 ? 0.246 -16.766 -3.164 1 95.5 102 THR A CA 1
ATOM 781 C C . THR A 1 102 ? -0.93 -16.266 -2.324 1 95.5 102 THR A C 1
ATOM 783 O O . THR A 1 102 ? -1.861 -15.656 -2.848 1 95.5 102 THR A O 1
ATOM 786 N N . SER A 1 103 ? -0.824 -16.547 -1.081 1 93.19 103 SER A N 1
ATOM 787 C CA . SER A 1 103 ? -1.864 -16.141 -0.14 1 93.19 103 SER A CA 1
ATOM 788 C C . SER A 1 103 ? -1.837 -14.641 0.102 1 93.19 103 SER A C 1
ATOM 790 O O . SER A 1 103 ? -2.709 -14.102 0.786 1 93.19 103 SER A O 1
ATOM 792 N N . SER A 1 104 ? -0.899 -13.938 -0.489 1 92.88 104 SER A N 1
ATOM 793 C CA . SER A 1 104 ? -0.79 -12.492 -0.316 1 92.88 104 SER A CA 1
ATOM 794 C C . SER A 1 104 ? -1.766 -11.75 -1.225 1 92.88 104 SER A C 1
ATOM 796 O O . SER A 1 104 ? -1.895 -10.523 -1.14 1 92.88 104 SER A O 1
ATOM 798 N N . ASN A 1 105 ? -2.438 -12.5 -2.016 1 94.81 105 ASN A N 1
ATOM 799 C CA . ASN A 1 105 ? -3.338 -11.867 -2.975 1 94.81 105 ASN A CA 1
ATOM 800 C C . ASN A 1 105 ? -4.73 -11.664 -2.387 1 94.81 105 ASN A C 1
ATOM 802 O O . ASN A 1 105 ? -5.238 -12.531 -1.668 1 94.81 105 ASN A O 1
ATOM 806 N N . THR A 1 106 ? -5.281 -10.562 -2.645 1 94.88 106 THR A N 1
ATOM 807 C CA . THR A 1 106 ? -6.699 -10.281 -2.426 1 94.88 106 THR A CA 1
ATOM 808 C C . THR A 1 106 ? -7.41 -10.031 -3.752 1 94.88 106 THR A C 1
ATOM 810 O O . THR A 1 106 ? -6.977 -9.195 -4.547 1 94.88 106 THR A O 1
ATOM 813 N N . LEU A 1 107 ? -8.453 -10.758 -3.938 1 95.81 107 LEU A N 1
ATOM 814 C CA . LEU A 1 107 ? -9.234 -10.586 -5.156 1 95.81 107 LEU A CA 1
ATOM 815 C C . LEU A 1 107 ? -10.555 -9.891 -4.859 1 95.81 107 LEU A C 1
ATOM 817 O O . LEU A 1 107 ? -11.195 -10.156 -3.838 1 95.81 107 LEU A O 1
ATOM 821 N N . PHE A 1 108 ? -10.922 -9.047 -5.688 1 95.56 108 PHE A N 1
ATOM 822 C CA . PHE A 1 108 ? -12.188 -8.32 -5.594 1 95.56 108 PHE A CA 1
ATOM 823 C C . PHE A 1 108 ? -13.172 -8.805 -6.652 1 95.56 108 PHE A C 1
ATOM 825 O O . PHE A 1 108 ? -12.945 -8.609 -7.848 1 95.56 108 PHE A O 1
ATOM 832 N N . LEU A 1 109 ? -14.195 -9.359 -6.16 1 95.06 109 LEU A N 1
ATOM 833 C CA . LEU A 1 109 ? -15.094 -10.133 -7.016 1 95.06 109 LEU A CA 1
ATOM 834 C C . LEU A 1 109 ? -16.453 -9.453 -7.125 1 95.06 109 LEU A C 1
ATOM 836 O O . LEU A 1 109 ? -16.906 -8.805 -6.18 1 95.06 109 LEU A O 1
ATOM 840 N N . ARG A 1 110 ? -17.062 -9.688 -8.281 1 93.06 110 ARG A N 1
ATOM 841 C CA . ARG A 1 110 ? -18.391 -9.109 -8.516 1 93.06 110 ARG A CA 1
ATOM 842 C C . ARG A 1 110 ? -19.359 -10.156 -9.039 1 93.06 110 ARG A C 1
ATOM 844 O O . ARG A 1 110 ? -18.953 -11.234 -9.461 1 93.06 110 ARG A O 1
ATOM 851 N N . ASN A 1 111 ? -20.656 -9.734 -8.953 1 91 111 ASN A N 1
ATOM 852 C CA . ASN A 1 111 ? -21.75 -10.586 -9.406 1 91 111 ASN A CA 1
ATOM 853 C C . ASN A 1 111 ? -21.734 -11.945 -8.711 1 91 111 ASN A C 1
ATOM 855 O O . ASN A 1 111 ? -21.781 -12.984 -9.367 1 91 111 ASN A O 1
ATOM 859 N N . CYS A 1 112 ? -21.688 -11.828 -7.508 1 90.38 112 CYS A N 1
ATOM 860 C CA . CYS A 1 112 ? -21.656 -13.031 -6.684 1 90.38 112 CYS A CA 1
ATOM 861 C C . CYS A 1 112 ? -23.047 -13.383 -6.18 1 90.38 112 CYS A C 1
ATOM 863 O O . CYS A 1 112 ? -23.812 -12.5 -5.801 1 90.38 112 CYS A O 1
ATOM 865 N N . SER A 1 113 ? -23.641 -14.609 -6.559 1 80.12 113 SER A N 1
ATOM 866 C CA . SER A 1 113 ? -24.984 -15.039 -6.211 1 80.12 113 SER A CA 1
ATOM 867 C C . SER A 1 113 ? -25.234 -14.914 -4.715 1 80.12 113 SER A C 1
ATOM 869 O O . SER A 1 113 ? -26.328 -14.531 -4.293 1 80.12 113 SER A O 1
ATOM 871 N N . SER A 1 114 ? -24.641 -15.875 -3.951 1 62.66 114 SER A N 1
ATOM 872 C CA . SER A 1 114 ? -24.969 -15.898 -2.527 1 62.66 114 SER A CA 1
ATOM 873 C C . SER A 1 114 ? -23.906 -15.164 -1.715 1 62.66 114 SER A C 1
ATOM 875 O O . SER A 1 114 ? -22.797 -14.93 -2.199 1 62.66 114 SER A O 1
ATOM 877 N N . GLN A 1 115 ? -24.453 -14.625 -0.479 1 54.47 115 GLN A N 1
ATOM 878 C CA . GLN A 1 115 ? -23.75 -13.875 0.555 1 54.47 115 GLN A CA 1
ATOM 879 C C . GLN A 1 115 ? -22.422 -14.516 0.894 1 54.47 115 GLN A C 1
ATOM 881 O O . GLN A 1 115 ? -22.25 -15.094 1.969 1 54.47 115 GLN A O 1
ATOM 886 N N . ARG A 1 116 ? -21.875 -15.273 -0.127 1 56.56 116 ARG A N 1
ATOM 887 C CA . ARG A 1 116 ? -20.641 -15.773 0.48 1 56.56 116 ARG A CA 1
ATOM 888 C C . ARG A 1 116 ? -19.766 -14.633 0.99 1 56.56 116 ARG A C 1
ATOM 890 O O . ARG A 1 116 ? -19.484 -13.695 0.249 1 56.56 116 ARG A O 1
ATOM 897 N N . ASP A 1 117 ? -20.094 -14.156 2.223 1 61.72 117 ASP A N 1
ATOM 898 C CA . ASP A 1 117 ? -19.406 -13.062 2.895 1 61.72 117 ASP A CA 1
ATOM 899 C C . ASP A 1 117 ? -18.031 -13.508 3.385 1 61.72 117 ASP A C 1
ATOM 901 O O . ASP A 1 117 ? -17.922 -14.398 4.227 1 61.72 117 ASP A O 1
ATOM 905 N N . PHE A 1 118 ? -17.125 -13.367 2.465 1 75.31 118 PHE A N 1
ATOM 906 C CA . PHE A 1 118 ? -15.75 -13.547 2.928 1 75.31 118 PHE A CA 1
ATOM 907 C C . PHE A 1 118 ? -15.406 -12.523 4.004 1 75.31 118 PHE A C 1
ATOM 909 O O . PHE A 1 118 ? -14.234 -12.32 4.32 1 75.31 118 PHE A O 1
ATOM 916 N N . GLY A 1 119 ? -16.562 -11.992 4.438 1 80.94 119 GLY A N 1
ATOM 917 C CA . GLY A 1 119 ? -16.359 -11.016 5.496 1 80.94 119 GLY A CA 1
ATOM 918 C C . GLY A 1 119 ? -15.875 -9.672 4.98 1 80.94 119 GLY A C 1
ATOM 919 O O . GLY A 1 119 ? -15.297 -8.891 5.734 1 80.94 119 GLY A O 1
ATOM 920 N N . CYS A 1 120 ? -16.031 -9.453 3.699 1 90.31 120 CYS A N 1
ATOM 921 C CA . CYS A 1 120 ? -15.594 -8.188 3.113 1 90.31 120 CYS A CA 1
ATOM 922 C C . CYS A 1 120 ? -16.469 -7.809 1.928 1 90.31 120 CYS A C 1
ATOM 924 O O . CYS A 1 120 ? -16.484 -8.508 0.912 1 90.31 120 CYS A O 1
ATOM 926 N N . ILE A 1 121 ? -17.172 -6.727 2.172 1 90.31 121 ILE A N 1
ATOM 927 C CA . ILE A 1 121 ? -18.062 -6.203 1.149 1 90.31 121 ILE A CA 1
ATOM 928 C C . ILE A 1 121 ? -17.812 -4.711 0.952 1 90.31 121 ILE A C 1
ATOM 930 O O . ILE A 1 121 ? -17.797 -3.943 1.918 1 90.31 121 ILE A O 1
ATOM 934 N N . ILE A 1 122 ? -17.641 -4.363 -0.289 1 91.19 122 ILE A N 1
ATOM 935 C CA . ILE A 1 122 ? -17.406 -2.965 -0.646 1 91.19 122 ILE A CA 1
ATOM 936 C C . ILE A 1 122 ? -18.328 -2.57 -1.796 1 91.19 122 ILE A C 1
ATOM 938 O O . ILE A 1 122 ? -18.469 -3.314 -2.771 1 91.19 122 ILE A O 1
ATOM 942 N N . SER A 1 123 ? -18.891 -1.467 -1.68 1 90.5 123 SER A N 1
ATOM 943 C CA . SER A 1 123 ? -19.672 -1.003 -2.816 1 90.5 123 SER A CA 1
ATOM 944 C C . SER A 1 123 ? -18.812 -0.868 -4.066 1 90.5 123 SER A C 1
ATOM 946 O O . SER A 1 123 ? -17.688 -0.35 -4.004 1 90.5 123 SER A O 1
ATOM 948 N N . THR A 1 124 ? -19.359 -1.31 -5.145 1 90.75 124 THR A N 1
ATOM 949 C CA . THR A 1 124 ? -18.609 -1.244 -6.398 1 90.75 124 THR A CA 1
ATOM 950 C C . THR A 1 124 ? -18.344 0.205 -6.789 1 90.75 124 THR A C 1
ATOM 952 O O . THR A 1 124 ? -17.266 0.519 -7.309 1 90.75 124 THR A O 1
ATOM 955 N N . GLU A 1 125 ? -19.312 0.991 -6.504 1 87.56 125 GLU A N 1
ATOM 956 C CA . GLU A 1 125 ? -19.141 2.41 -6.801 1 87.56 125 GLU A CA 1
ATOM 957 C C . GLU A 1 125 ? -17.953 2.994 -6.035 1 87.56 125 GLU A C 1
ATOM 959 O O . GLU A 1 125 ? -17.141 3.711 -6.609 1 87.56 125 GLU A O 1
ATOM 964 N N . LYS A 1 126 ? -17.891 2.689 -4.828 1 87.12 126 LYS A N 1
ATOM 965 C CA . LYS A 1 126 ? -16.812 3.193 -3.988 1 87.12 126 LYS A CA 1
ATOM 966 C C . LYS A 1 126 ? -15.453 2.697 -4.484 1 87.12 126 LYS A C 1
ATOM 968 O O . LYS A 1 126 ? -14.5 3.473 -4.586 1 87.12 126 LYS A O 1
ATOM 973 N N . MET A 1 127 ? -15.391 1.479 -4.766 1 89.5 127 MET A N 1
ATOM 974 C CA . MET A 1 127 ? -14.148 0.885 -5.238 1 89.5 127 MET A CA 1
ATOM 975 C C . MET A 1 127 ? -13.727 1.486 -6.578 1 89.5 127 MET A C 1
ATOM 977 O O . MET A 1 127 ? -12.555 1.818 -6.77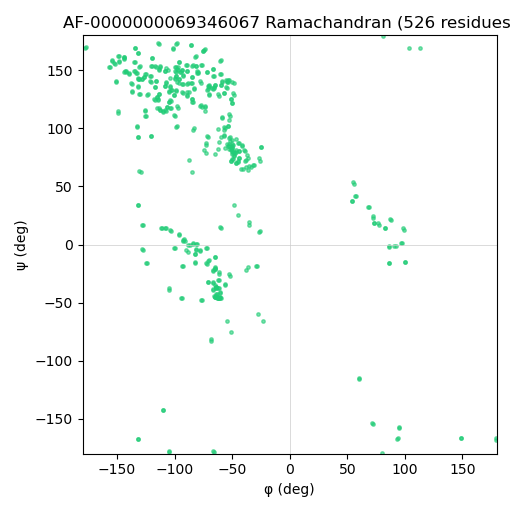3 1 89.5 127 MET A O 1
ATOM 981 N N . SER A 1 128 ? -14.688 1.63 -7.461 1 89.94 128 SER A N 1
ATOM 982 C CA . SER A 1 128 ? -14.406 2.191 -8.781 1 89.94 128 SER A CA 1
ATOM 983 C C . SER A 1 128 ? -13.852 3.607 -8.664 1 89.94 128 SER A C 1
ATOM 985 O O . SER A 1 128 ? -12.898 3.965 -9.367 1 89.94 128 SER A O 1
ATOM 987 N N . ARG A 1 129 ? -14.398 4.344 -7.832 1 84.69 129 ARG A N 1
ATOM 988 C CA . ARG A 1 129 ? -13.945 5.715 -7.625 1 84.69 129 ARG A CA 1
ATOM 989 C C . ARG A 1 129 ? -12.508 5.742 -7.098 1 84.69 129 ARG A C 1
ATOM 991 O O . ARG A 1 129 ? -11.68 6.508 -7.586 1 84.69 129 ARG A O 1
ATOM 998 N N . ARG A 1 130 ? -12.25 4.906 -6.215 1 85 130 ARG A N 1
ATOM 999 C CA . ARG A 1 130 ? -10.93 4.898 -5.594 1 85 130 ARG A CA 1
ATOM 1000 C C . ARG A 1 130 ? -9.867 4.398 -6.57 1 85 130 ARG A C 1
ATOM 1002 O O . ARG A 1 130 ? -8.719 4.84 -6.527 1 85 130 ARG A O 1
ATOM 1009 N N . LEU A 1 131 ? -10.297 3.52 -7.414 1 88.5 131 LEU A N 1
ATOM 1010 C CA . LEU A 1 131 ? -9.344 2.959 -8.367 1 88.5 131 LEU A CA 1
ATOM 1011 C C . LEU A 1 131 ? -9.359 3.752 -9.672 1 88.5 131 LEU A C 1
ATOM 1013 O O . LEU A 1 131 ? -8.68 3.379 -10.633 1 88.5 131 LEU A O 1
ATOM 1017 N N . ASN A 1 132 ? -10.133 4.777 -9.672 1 83.44 132 ASN A N 1
ATOM 1018 C CA . ASN A 1 132 ? -10.234 5.688 -10.805 1 83.44 132 ASN A CA 1
ATOM 1019 C C . ASN A 1 132 ? -10.641 4.957 -12.078 1 83.44 132 ASN A C 1
ATOM 1021 O O . ASN A 1 132 ? -10.023 5.125 -13.133 1 83.44 132 ASN A O 1
ATOM 1025 N N . VAL A 1 133 ? -11.555 4.086 -11.867 1 86.5 133 VAL A N 1
ATOM 1026 C CA . VAL A 1 133 ? -12.133 3.402 -13.016 1 86.5 133 VAL A CA 1
ATOM 1027 C C . VAL A 1 133 ? -13.594 3.822 -13.18 1 86.5 133 VAL A C 1
ATOM 1029 O O . VAL A 1 133 ? -14.211 4.32 -12.234 1 86.5 133 VAL A O 1
ATOM 1032 N N . THR A 1 134 ? -14.023 3.742 -14.398 1 81.19 134 THR A N 1
ATOM 1033 C CA . THR A 1 134 ? -15.438 4.004 -14.656 1 81.19 134 THR A CA 1
ATOM 1034 C C . THR A 1 134 ? -16.312 3.117 -13.781 1 81.19 134 THR A C 1
ATOM 1036 O O . THR A 1 134 ? -15.93 1.998 -13.43 1 81.19 134 THR A O 1
ATOM 1039 N N . SER A 1 135 ? -17.406 3.703 -13.281 1 79.75 135 SER A N 1
ATOM 1040 C CA . SER A 1 135 ? -18.312 2.943 -12.438 1 79.75 135 SER A CA 1
ATOM 1041 C C . SER A 1 135 ? -18.688 1.614 -13.078 1 79.75 135 SER A C 1
ATOM 1043 O O . SER A 1 135 ? -19.062 1.573 -14.258 1 79.75 135 SER A O 1
ATOM 1045 N N . CYS A 1 136 ? -18.328 0.661 -12.258 1 83.94 136 CYS A N 1
ATOM 1046 C CA . CYS A 1 136 ? -18.625 -0.694 -12.711 1 83.94 136 CYS A CA 1
ATOM 1047 C C . CYS A 1 136 ? -19.984 -1.163 -12.188 1 83.94 136 CYS A C 1
ATOM 1049 O O . CYS A 1 136 ? -20.344 -0.853 -11.055 1 83.94 136 CYS A O 1
ATOM 1051 N N . GLY A 1 137 ? -20.781 -1.837 -13.008 1 71.25 137 GLY A N 1
ATOM 1052 C CA . GLY A 1 137 ? -21.984 -2.527 -12.578 1 71.25 137 GLY A CA 1
ATOM 1053 C C . GLY A 1 137 ? -23.172 -1.602 -12.422 1 71.25 137 GLY A C 1
ATOM 1054 O O . GLY A 1 137 ? -23.109 -0.42 -12.766 1 71.25 137 GLY A O 1
ATOM 1055 N N . LEU A 1 138 ? -24.266 -2.238 -12.047 1 69.69 138 LEU A N 1
ATOM 1056 C CA . LEU A 1 138 ? -25.5 -1.517 -11.781 1 69.69 138 LEU A CA 1
ATOM 1057 C C . LEU A 1 138 ? -25.438 -0.81 -10.438 1 69.69 138 LEU A C 1
ATOM 1059 O O . LEU A 1 138 ? -24.641 -1.174 -9.57 1 69.69 138 LEU A O 1
ATOM 1063 N N . GLN A 1 139 ? -26.172 0.142 -10.398 1 67.62 139 GLN A N 1
ATOM 1064 C CA . GLN A 1 139 ? -26.297 0.842 -9.125 1 67.62 139 GLN A CA 1
ATOM 1065 C C . GLN A 1 139 ? -26.609 -0.13 -7.992 1 67.62 139 GLN A C 1
ATOM 1067 O O . GLN A 1 139 ? -27.453 -1.016 -8.141 1 67.62 139 GLN A O 1
ATOM 1072 N N . GLY A 1 140 ? -25.812 -0.142 -6.922 1 69.69 140 GLY A N 1
ATOM 1073 C CA . GLY A 1 140 ? -26.047 -0.992 -5.766 1 69.69 140 GLY A CA 1
ATOM 1074 C C . GLY A 1 140 ? -25.234 -2.277 -5.797 1 69.69 140 GLY A C 1
ATOM 1075 O O . GLY A 1 140 ? -25.312 -3.092 -4.875 1 69.69 140 GLY A O 1
ATOM 1076 N N . ASP A 1 141 ? -24.422 -2.389 -6.867 1 83.94 141 ASP A N 1
ATOM 1077 C CA . ASP A 1 141 ? -23.578 -3.572 -6.984 1 83.94 141 ASP A CA 1
ATOM 1078 C C . ASP A 1 141 ? -22.469 -3.559 -5.93 1 83.94 141 ASP A C 1
ATOM 1080 O O . ASP A 1 141 ? -21.906 -2.504 -5.621 1 83.94 141 ASP A O 1
ATOM 1084 N N . ASP A 1 142 ? -22.297 -4.793 -5.316 1 89.06 142 ASP A N 1
ATOM 1085 C CA . ASP A 1 142 ? -21.25 -4.91 -4.309 1 89.06 142 ASP A CA 1
ATOM 1086 C C . ASP A 1 142 ? -20.078 -5.73 -4.832 1 89.06 142 ASP A C 1
ATOM 1088 O O . ASP A 1 142 ? -20.234 -6.582 -5.703 1 89.06 142 ASP A O 1
ATOM 1092 N N . THR A 1 143 ? -18.984 -5.383 -4.336 1 92.31 143 THR A N 1
ATOM 1093 C CA . THR A 1 143 ? -17.766 -6.141 -4.551 1 92.31 143 THR A CA 1
ATOM 1094 C C . THR A 1 143 ? -17.391 -6.934 -3.299 1 92.31 143 THR A C 1
ATOM 1096 O O . THR A 1 143 ? -17.438 -6.406 -2.188 1 92.31 143 THR A O 1
ATOM 1099 N N . ILE A 1 144 ? -17.109 -8.148 -3.539 1 93.06 144 ILE A N 1
ATOM 1100 C CA . ILE A 1 144 ? -16.703 -9.031 -2.453 1 93.06 144 ILE A CA 1
ATOM 1101 C C . ILE A 1 144 ? -15.18 -9.234 -2.504 1 93.06 144 ILE A C 1
ATOM 1103 O O . ILE A 1 144 ? -14.609 -9.43 -3.58 1 93.06 144 ILE A O 1
ATOM 1107 N N . CYS A 1 145 ? -14.539 -9.094 -1.344 1 93.75 145 CYS A N 1
ATOM 1108 C CA . CYS A 1 145 ? -13.094 -9.32 -1.337 1 93.75 145 CYS A CA 1
ATOM 1109 C C . CYS A 1 145 ? -12.773 -10.727 -0.844 1 93.75 145 CYS A C 1
ATOM 1111 O O . CYS A 1 145 ? -13.258 -11.148 0.206 1 93.75 145 CYS A O 1
ATOM 1113 N N . TYR A 1 146 ? -11.906 -11.406 -1.568 1 93.06 146 TYR A N 1
ATOM 1114 C CA . TYR A 1 146 ? -11.43 -12.734 -1.185 1 93.06 146 TYR A CA 1
ATOM 1115 C C . TYR A 1 146 ? -9.938 -12.703 -0.875 1 93.06 146 TYR A C 1
ATOM 1117 O O . TYR A 1 146 ? -9.141 -12.219 -1.681 1 93.06 146 TYR A O 1
ATOM 1125 N N . SER A 1 147 ? -9.641 -13.156 0.286 1 91.75 147 SER A N 1
ATOM 1126 C CA . SER A 1 147 ? -8.266 -13.461 0.678 1 91.75 147 SER A CA 1
ATOM 1127 C C . SER A 1 147 ? -8.188 -14.766 1.457 1 91.75 147 SER A C 1
ATOM 1129 O O . SER A 1 147 ? -9.047 -15.047 2.295 1 91.75 147 SER A O 1
ATOM 1131 N N . SER A 1 148 ? -7.191 -15.477 1.138 1 89.44 148 SER A N 1
ATOM 1132 C CA . SER A 1 148 ? -7.035 -16.781 1.786 1 89.44 148 SER A CA 1
ATOM 1133 C C . SER A 1 148 ? -6.75 -16.625 3.275 1 89.44 148 SER A C 1
ATOM 1135 O O . SER A 1 148 ? -6.141 -15.641 3.695 1 89.44 148 SER A O 1
ATOM 1137 N N . ARG A 1 149 ? -7.16 -17.609 4.059 1 84.5 149 ARG A N 1
ATOM 1138 C CA . ARG A 1 149 ? -6.879 -17.625 5.488 1 84.5 149 ARG A CA 1
ATOM 1139 C C . ARG A 1 149 ? -5.48 -18.156 5.77 1 84.5 149 ARG A C 1
ATOM 1141 O O . ARG A 1 149 ? -4.98 -18.047 6.891 1 84.5 149 ARG A O 1
ATOM 1148 N N . LYS A 1 150 ? -4.883 -18.641 4.727 1 82.69 150 LYS A N 1
ATOM 1149 C CA . LYS A 1 150 ? -3.527 -19.156 4.867 1 82.69 150 LYS A CA 1
ATOM 1150 C C . LYS A 1 150 ? -2.539 -18.047 5.191 1 82.69 150 LYS A C 1
ATOM 1152 O O . LYS A 1 150 ? -2.654 -16.938 4.668 1 82.69 150 LYS A O 1
ATOM 1157 N N . THR A 1 151 ? -1.713 -18.453 6.219 1 77 151 THR A N 1
ATOM 1158 C CA . THR A 1 151 ? -0.646 -17.516 6.523 1 77 151 THR A CA 1
ATOM 1159 C C . THR A 1 151 ? 0.559 -17.734 5.617 1 77 151 THR A C 1
ATOM 1161 O O . THR A 1 151 ? 1.442 -18.531 5.938 1 77 151 THR A O 1
ATOM 1164 N N . GLY A 1 152 ? 0.492 -17.594 4.41 1 80.75 152 GLY A N 1
ATOM 1165 C CA . GLY A 1 152 ? 1.606 -17.719 3.486 1 80.75 152 GLY A CA 1
ATOM 1166 C C . GLY A 1 152 ? 1.47 -18.922 2.564 1 80.75 152 GLY A C 1
ATOM 1167 O O . GLY A 1 152 ? 0.543 -19.719 2.709 1 80.75 152 GLY A O 1
ATOM 1168 N N . GLY A 1 153 ? 2.305 -18.969 1.585 1 89.44 153 GLY A N 1
ATOM 1169 C CA . GLY A 1 153 ? 2.359 -20.094 0.676 1 89.44 153 GLY A CA 1
ATOM 1170 C C . GLY A 1 153 ? 1.528 -19.891 -0.577 1 89.44 153 GLY A C 1
ATOM 1171 O O . GLY A 1 153 ? 1.081 -18.781 -0.86 1 89.44 153 GLY A O 1
ATOM 1172 N N . PHE A 1 154 ? 1.396 -21.078 -1.22 1 94.69 154 PHE A N 1
ATOM 1173 C CA . PHE A 1 154 ? 0.727 -21.078 -2.516 1 94.69 154 PHE A CA 1
ATOM 1174 C C . PHE A 1 154 ? -0.761 -21.359 -2.357 1 94.69 154 PHE A C 1
ATOM 1176 O O . PHE A 1 154 ? -1.16 -22.125 -1.465 1 94.69 154 PHE A O 1
ATOM 1183 N N . LEU A 1 155 ? -1.482 -20.734 -3.195 1 94.25 155 LEU A N 1
ATOM 1184 C CA . LEU A 1 155 ? -2.875 -21.125 -3.369 1 94.25 155 LEU A CA 1
ATOM 1185 C C . LEU A 1 155 ? -3.004 -22.203 -4.445 1 94.25 155 LEU A C 1
ATOM 1187 O O . LEU A 1 155 ? -2.199 -22.25 -5.375 1 94.25 155 LEU A O 1
ATOM 1191 N N . SER A 1 156 ? -3.973 -23.047 -4.289 1 92.56 156 SER A N 1
ATOM 1192 C CA . SER A 1 156 ? -4.297 -23.969 -5.387 1 92.56 156 SER A CA 1
ATOM 1193 C C . SER A 1 156 ? -5.484 -23.453 -6.195 1 92.56 156 SER A C 1
ATOM 1195 O O . SER A 1 156 ? -6.34 -22.75 -5.668 1 92.56 156 SER A O 1
ATOM 1197 N N . TRP A 1 157 ? -5.453 -23.875 -7.426 1 93.19 157 TRP A N 1
ATOM 1198 C CA . TRP A 1 157 ? -6.566 -23.484 -8.289 1 93.19 157 TRP A CA 1
ATOM 1199 C C . TRP A 1 157 ? -7.883 -24.047 -7.754 1 93.19 157 TRP A C 1
ATOM 1201 O O . TRP A 1 157 ? -8.906 -23.359 -7.77 1 93.19 157 TRP A O 1
ATOM 1211 N N . GLU A 1 158 ? -7.824 -25.172 -7.262 1 90.5 158 GLU A N 1
ATOM 1212 C CA . GLU A 1 158 ? -9.016 -25.812 -6.711 1 90.5 158 GLU A CA 1
ATOM 1213 C C . GLU A 1 158 ? -9.555 -25.031 -5.516 1 90.5 158 GLU A C 1
ATOM 1215 O O . GLU A 1 158 ? -10.758 -24.781 -5.422 1 90.5 158 GLU A O 1
ATOM 1220 N N . GLU A 1 159 ? -8.672 -24.672 -4.676 1 87.75 159 GLU A N 1
ATOM 1221 C CA . GLU A 1 159 ? -9.062 -23.891 -3.5 1 87.75 159 GLU A CA 1
ATOM 1222 C C . GLU A 1 159 ? -9.688 -22.562 -3.902 1 87.75 159 GLU A C 1
ATOM 1224 O O . GLU A 1 159 ? -10.719 -22.172 -3.359 1 87.75 159 GLU A O 1
ATOM 1229 N N . LEU A 1 160 ? -9.07 -21.906 -4.824 1 91.62 160 LEU A N 1
ATOM 1230 C CA . LEU A 1 160 ? -9.547 -20.594 -5.258 1 91.62 160 LEU A CA 1
ATOM 1231 C C . LEU A 1 160 ? -10.906 -20.703 -5.926 1 91.62 160 LEU A C 1
ATOM 1233 O O . LEU A 1 160 ? -11.82 -19.922 -5.625 1 91.62 160 LEU A O 1
ATOM 1237 N N . THR A 1 161 ? -11.039 -21.703 -6.809 1 91.38 161 THR A N 1
ATOM 1238 C CA . THR A 1 161 ? -12.289 -21.859 -7.543 1 91.38 161 THR A CA 1
ATOM 1239 C C . THR A 1 161 ? -13.43 -22.25 -6.602 1 91.38 161 THR A C 1
ATOM 1241 O O . THR A 1 161 ? -14.562 -21.781 -6.762 1 91.38 161 THR A O 1
ATOM 1244 N N . GLU A 1 162 ? -13.141 -23.047 -5.695 1 90.12 162 GLU A N 1
ATOM 1245 C CA . GLU A 1 162 ? -14.156 -23.422 -4.715 1 90.12 162 GLU A CA 1
ATOM 1246 C C . GLU A 1 162 ? -14.57 -22.234 -3.861 1 90.12 162 GLU A C 1
ATOM 1248 O O . GLU A 1 162 ? -15.758 -22.016 -3.633 1 90.12 162 GLU A O 1
ATOM 1253 N N . ALA A 1 163 ? -13.594 -21.516 -3.436 1 89.25 163 ALA A N 1
ATOM 1254 C CA . ALA A 1 163 ? -13.859 -20.375 -2.551 1 89.25 163 ALA A CA 1
ATOM 1255 C C . ALA A 1 163 ? -14.633 -19.281 -3.279 1 89.25 163 ALA A C 1
ATOM 1257 O O . ALA A 1 163 ? -15.453 -18.594 -2.674 1 89.25 163 ALA A O 1
ATOM 1258 N N . THR A 1 164 ? -14.398 -19.156 -4.531 1 91.5 164 THR A N 1
ATOM 1259 C CA . THR A 1 164 ? -14.984 -18.031 -5.254 1 91.5 164 THR A CA 1
ATOM 1260 C C . THR A 1 164 ? -16.172 -18.484 -6.094 1 91.5 164 THR A C 1
ATOM 1262 O O . THR A 1 164 ? -16.641 -17.75 -6.969 1 91.5 164 THR A O 1
ATOM 1265 N N . ALA A 1 165 ? -16.531 -19.688 -5.77 1 89.94 165 ALA A N 1
ATOM 1266 C CA . ALA A 1 165 ? -17.688 -20.219 -6.5 1 89.94 165 ALA A CA 1
ATOM 1267 C C . ALA A 1 165 ? -18.891 -19.281 -6.375 1 89.94 165 ALA A C 1
ATOM 1269 O O . ALA A 1 165 ? -19.172 -18.781 -5.289 1 89.94 165 ALA A O 1
ATOM 1270 N N . GLY A 1 166 ? -19.594 -19 -7.48 1 90 166 GLY A N 1
ATOM 1271 C CA . GLY A 1 166 ? -20.781 -18.172 -7.465 1 90 166 GLY A CA 1
ATOM 1272 C C . GLY A 1 166 ? -20.516 -16.75 -7.902 1 90 166 GLY A C 1
ATOM 1273 O O . GLY A 1 166 ? -21.453 -15.953 -8.055 1 90 166 GLY A O 1
ATOM 1274 N N . CYS A 1 167 ? -19.219 -16.453 -7.91 1 92.06 167 CYS A N 1
ATOM 1275 C CA . CYS A 1 167 ? -18.875 -15.125 -8.43 1 92.06 167 CYS A CA 1
ATOM 1276 C C . CYS A 1 167 ? -18.5 -15.203 -9.906 1 92.06 167 CYS A C 1
ATOM 1278 O O . CYS A 1 167 ? -17.875 -16.188 -10.344 1 92.06 167 CYS A O 1
ATOM 1280 N N . GLU A 1 168 ? -18.766 -14.227 -10.609 1 92.62 168 GLU A N 1
ATOM 1281 C CA . GLU A 1 168 ? -18.578 -14.281 -12.055 1 92.62 168 GLU A CA 1
ATOM 1282 C C . GLU A 1 168 ? -17.328 -13.5 -12.469 1 92.62 168 GLU A C 1
ATOM 1284 O O . GLU A 1 168 ? -16.594 -13.922 -13.359 1 92.62 168 GLU A O 1
ATOM 1289 N N . PHE A 1 169 ? -17.125 -12.336 -11.797 1 94.25 169 PHE A N 1
ATOM 1290 C CA . PHE A 1 169 ? -16.109 -11.43 -12.305 1 94.25 169 PHE A CA 1
ATOM 1291 C C . PHE A 1 169 ? -15.023 -11.188 -11.258 1 94.25 169 PHE A C 1
ATOM 1293 O O . PHE A 1 169 ? -15.32 -11.062 -10.07 1 94.25 169 PHE A O 1
ATOM 1300 N N . MET A 1 170 ? -13.828 -11.148 -11.734 1 95.25 170 MET A N 1
ATOM 1301 C CA . MET A 1 170 ? -12.719 -10.602 -10.961 1 95.25 170 MET A CA 1
ATOM 1302 C C . MET A 1 170 ? -12.438 -9.156 -11.352 1 95.25 170 MET A C 1
ATOM 1304 O O . MET A 1 170 ? -11.75 -8.906 -12.344 1 95.25 170 MET A O 1
ATOM 1308 N N . PHE A 1 171 ? -12.852 -8.289 -10.602 1 95.19 171 PHE A N 1
ATOM 1309 C CA . PHE A 1 171 ? -12.82 -6.852 -10.875 1 95.19 171 PHE A CA 1
ATOM 1310 C C . PHE A 1 171 ? -11.422 -6.293 -10.672 1 95.19 171 PHE A C 1
ATOM 1312 O O . PHE A 1 171 ? -10.898 -5.582 -11.531 1 95.19 171 PHE A O 1
ATOM 1319 N N . ALA A 1 172 ? -10.844 -6.668 -9.547 1 96 172 ALA A N 1
ATOM 1320 C CA . ALA A 1 172 ? -9.531 -6.129 -9.203 1 96 172 ALA A CA 1
ATOM 1321 C C . ALA A 1 172 ? -8.719 -7.133 -8.398 1 96 172 ALA A C 1
ATOM 1323 O O . ALA A 1 172 ? -9.25 -8.133 -7.914 1 96 172 ALA A O 1
ATOM 1324 N N . SER A 1 173 ? -7.473 -6.883 -8.375 1 96.31 173 SER A N 1
ATOM 1325 C CA . SER A 1 173 ? -6.508 -7.648 -7.59 1 96.31 173 SER A CA 1
ATOM 1326 C C . SER A 1 173 ? -5.59 -6.723 -6.789 1 96.31 173 SER A C 1
ATOM 1328 O O . SER A 1 173 ? -5.242 -5.637 -7.254 1 96.31 173 SER A O 1
ATOM 1330 N N . ALA A 1 174 ? -5.285 -7.195 -5.598 1 95.5 174 ALA A N 1
ATOM 1331 C CA . ALA A 1 174 ? -4.332 -6.449 -4.781 1 95.5 174 ALA A CA 1
ATOM 1332 C C . ALA A 1 174 ? -3.375 -7.395 -4.059 1 95.5 174 ALA A C 1
ATOM 1334 O O . ALA A 1 174 ? -3.762 -8.492 -3.66 1 95.5 174 ALA A O 1
ATOM 1335 N N . ARG A 1 175 ? -2.215 -6.91 -3.893 1 94.44 175 ARG A N 1
ATOM 1336 C CA . ARG A 1 175 ? -1.193 -7.66 -3.17 1 94.44 175 ARG A CA 1
ATOM 1337 C C . ARG A 1 175 ? -0.999 -7.105 -1.763 1 94.44 175 ARG A C 1
ATOM 1339 O O . ARG A 1 175 ? -0.766 -5.91 -1.59 1 94.44 175 ARG A O 1
ATOM 1346 N N . TYR A 1 176 ? -1.159 -8 -0.91 1 91.44 176 TYR A N 1
ATOM 1347 C CA . TYR A 1 176 ? -0.89 -7.629 0.475 1 91.44 176 TYR A CA 1
ATOM 1348 C C . TYR A 1 176 ? 0.575 -7.859 0.826 1 91.44 176 TYR A C 1
ATOM 1350 O O . TYR A 1 176 ? 1.127 -8.93 0.55 1 91.44 176 TYR A O 1
ATOM 1358 N N . GLY A 1 177 ? 1.166 -6.898 1.397 1 81.88 177 GLY A N 1
ATOM 1359 C CA . GLY A 1 177 ? 2.549 -7.016 1.836 1 81.88 177 GLY A CA 1
ATOM 1360 C C . GLY A 1 177 ? 3.059 -5.773 2.545 1 81.88 177 GLY A C 1
ATOM 1361 O O . GLY A 1 177 ? 2.316 -4.805 2.721 1 81.88 177 GLY A O 1
ATOM 1362 N N . GLY A 1 178 ? 4.242 -6.023 3.123 1 65.56 178 GLY A N 1
ATOM 1363 C CA . GLY A 1 178 ? 4.859 -4.879 3.775 1 65.56 178 GLY A CA 1
ATOM 1364 C C . GLY A 1 178 ? 5.348 -3.826 2.799 1 65.56 178 GLY A C 1
ATOM 1365 O O . GLY A 1 178 ? 5.68 -4.141 1.654 1 65.56 178 GLY A O 1
ATOM 1366 N N . ASP A 1 179 ? 4.988 -2.691 3.033 1 51.25 179 ASP A N 1
ATOM 1367 C CA . ASP A 1 179 ? 5.605 -1.62 2.258 1 51.25 179 ASP A CA 1
ATOM 1368 C C . ASP A 1 179 ? 7.09 -1.488 2.588 1 51.25 179 ASP A C 1
ATOM 1370 O O . ASP A 1 179 ? 7.668 -2.361 3.238 1 51.25 179 ASP A O 1
ATOM 1374 N N . THR A 1 180 ? 7.613 -0.567 1.989 1 46.91 180 THR A N 1
ATOM 1375 C CA . THR A 1 180 ? 9.039 -0.275 2.139 1 46.91 180 THR A CA 1
ATOM 1376 C C . THR A 1 180 ? 9.406 -0.126 3.611 1 46.91 180 THR A C 1
ATOM 1378 O O . THR A 1 180 ? 10.547 -0.373 3.996 1 46.91 180 THR A O 1
ATOM 1381 N N . PHE A 1 181 ? 8.461 0.231 4.363 1 50.91 181 PHE A N 1
ATOM 1382 C CA . PHE A 1 181 ? 8.758 0.442 5.773 1 50.91 181 PHE A CA 1
ATOM 1383 C C . PHE A 1 181 ? 8.156 -0.671 6.629 1 50.91 181 PHE A C 1
ATOM 1385 O O . PHE A 1 181 ? 7.945 -0.494 7.828 1 50.91 181 PHE A O 1
ATOM 1392 N N . SER A 1 182 ? 7.809 -1.637 5.938 1 64.12 182 SER A N 1
ATOM 1393 C CA . SER A 1 182 ? 7.324 -2.855 6.578 1 64.12 182 SER A CA 1
ATOM 1394 C C . SER A 1 182 ? 5.926 -2.654 7.16 1 64.12 182 SER A C 1
ATOM 1396 O O . SER A 1 182 ? 5.527 -3.361 8.086 1 64.12 182 SER A O 1
ATOM 1398 N N . LYS A 1 183 ? 5.324 -1.574 6.609 1 78.12 183 LYS A N 1
ATOM 1399 C CA . LYS A 1 183 ? 3.924 -1.425 7 1 78.12 183 LYS A CA 1
ATOM 1400 C C . LYS A 1 183 ? 3.01 -2.258 6.105 1 78.12 183 LYS A C 1
ATOM 1402 O O . LYS A 1 183 ? 3.227 -2.34 4.895 1 78.12 183 LYS A O 1
ATOM 1407 N N . PRO A 1 184 ? 2.059 -2.844 6.863 1 88.62 184 PRO A N 1
ATOM 1408 C CA . PRO A 1 184 ? 1.112 -3.588 6.031 1 88.62 184 PRO A CA 1
ATOM 1409 C C . PRO A 1 184 ? 0.445 -2.713 4.973 1 88.62 184 PRO A C 1
ATOM 1411 O O . PRO A 1 184 ? 0.014 -1.596 5.27 1 88.62 184 PRO A O 1
ATOM 1414 N N . SER A 1 185 ? 0.479 -3.209 3.742 1 90.81 185 SER A N 1
ATOM 1415 C CA . SER A 1 185 ? -0.095 -2.426 2.654 1 90.81 185 SER A CA 1
ATOM 1416 C C . SER A 1 185 ? -0.812 -3.318 1.648 1 90.81 185 SER A C 1
ATOM 1418 O O . SER A 1 185 ? -0.505 -4.508 1.535 1 90.81 185 SER A O 1
ATOM 1420 N N . LEU A 1 186 ? -1.771 -2.73 1.114 1 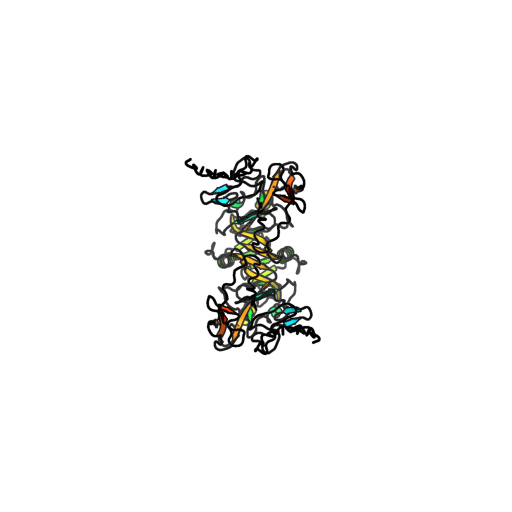92.38 186 LEU A N 1
ATOM 1421 C CA . LEU A 1 186 ? -2.479 -3.316 -0.019 1 92.38 186 LEU A CA 1
ATOM 1422 C C . LEU A 1 186 ? -2.201 -2.533 -1.298 1 92.38 186 LEU A C 1
ATOM 1424 O O . LEU A 1 186 ? -2.496 -1.339 -1.375 1 92.38 186 LEU A O 1
ATOM 1428 N N . VAL A 1 187 ? -1.551 -3.199 -2.207 1 92.62 187 VAL A N 1
ATOM 1429 C CA . VAL A 1 187 ? -1.241 -2.549 -3.475 1 92.62 187 VAL A CA 1
ATOM 1430 C C . VAL A 1 187 ? -2.182 -3.062 -4.562 1 92.62 187 VAL A C 1
ATOM 1432 O O . VAL A 1 187 ? -2.129 -4.238 -4.934 1 92.62 187 VAL A O 1
ATOM 1435 N N . PHE A 1 188 ? -2.979 -2.158 -5.113 1 94.06 188 PHE A N 1
ATOM 1436 C CA . PHE A 1 188 ? -3.953 -2.533 -6.129 1 94.06 188 PHE A CA 1
ATOM 1437 C C . PHE A 1 188 ? -3.293 -2.646 -7.5 1 94.06 188 PHE A C 1
ATOM 1439 O O . PHE A 1 188 ? -2.26 -2.021 -7.75 1 94.06 188 PHE A O 1
ATOM 1446 N N . GLY A 1 189 ? -3.877 -3.441 -8.297 1 94.38 189 GLY A N 1
ATOM 1447 C CA . GLY A 1 189 ? -3.379 -3.58 -9.656 1 94.38 189 GLY A CA 1
ATOM 1448 C C . GLY A 1 189 ? -2.217 -4.547 -9.766 1 94.38 189 GLY A C 1
ATOM 1449 O O . GLY A 1 189 ? -1.483 -4.531 -10.758 1 94.38 189 GLY A O 1
ATOM 1450 N N . GLU A 1 190 ? -2.055 -5.316 -8.695 1 94.69 190 GLU A N 1
ATOM 1451 C CA . GLU A 1 190 ? -0.967 -6.289 -8.695 1 94.69 190 GLU A CA 1
ATOM 1452 C C . GLU A 1 190 ? -1.461 -7.668 -8.266 1 94.69 190 GLU A C 1
ATOM 1454 O O . GLU A 1 190 ? -2.451 -7.781 -7.543 1 94.69 190 GLU A O 1
ATOM 1459 N N . ALA A 1 191 ? -0.773 -8.648 -8.734 1 96.25 191 ALA A N 1
ATOM 1460 C CA . ALA A 1 191 ? -0.881 -10.016 -8.242 1 96.25 191 ALA A CA 1
ATOM 1461 C C . ALA A 1 191 ? 0.498 -10.617 -7.984 1 96.25 191 ALA A C 1
ATOM 1463 O O . ALA A 1 191 ? 1.464 -10.289 -8.68 1 96.25 191 ALA A O 1
ATOM 1464 N N . GLU A 1 192 ? 0.503 -11.422 -7.031 1 96.19 192 GLU A N 1
ATOM 1465 C CA . GLU A 1 192 ? 1.757 -12.078 -6.676 1 96.19 192 GLU A CA 1
ATOM 1466 C C . GLU A 1 192 ? 1.685 -13.578 -6.934 1 96.19 192 GLU A C 1
ATOM 1468 O O . GLU A 1 192 ? 0.732 -14.242 -6.52 1 96.19 192 GLU A O 1
ATOM 1473 N N . THR A 1 193 ? 2.707 -14.055 -7.645 1 97.19 193 THR A N 1
ATOM 1474 C CA . THR A 1 193 ? 2.9 -15.5 -7.727 1 97.19 193 THR A CA 1
ATOM 1475 C C . THR A 1 193 ? 4.223 -15.906 -7.082 1 97.19 193 THR A C 1
ATOM 1477 O O . THR A 1 193 ? 5.207 -15.164 -7.152 1 97.19 193 THR A O 1
ATOM 1480 N N . GLY A 1 194 ? 4.152 -17.016 -6.406 1 96.62 194 GLY A N 1
ATOM 1481 C CA . GLY A 1 194 ? 5.402 -17.703 -6.141 1 96.62 194 GLY A CA 1
ATOM 1482 C C . GLY A 1 194 ? 5.828 -18.625 -7.27 1 96.62 194 GLY A C 1
ATOM 1483 O O . GLY A 1 194 ? 5.098 -18.797 -8.25 1 96.62 194 GLY A O 1
ATOM 1484 N N . TRP A 1 195 ? 7.043 -19.125 -7.113 1 96.94 195 TRP A N 1
ATOM 1485 C CA . TRP A 1 195 ? 7.539 -20 -8.164 1 96.94 195 TRP A CA 1
ATOM 1486 C C . TRP A 1 195 ? 8.469 -21.062 -7.586 1 96.94 195 TRP A C 1
ATOM 1488 O O . TRP A 1 195 ? 8.945 -20.938 -6.457 1 96.94 195 TRP A O 1
ATOM 1498 N N . TRP A 1 196 ? 8.594 -22.156 -8.328 1 96.75 196 TRP A N 1
ATOM 1499 C CA . TRP A 1 196 ? 9.461 -23.266 -7.957 1 96.75 196 TRP A CA 1
ATOM 1500 C C . TRP A 1 196 ? 9.898 -24.047 -9.195 1 96.75 196 TRP A C 1
ATOM 1502 O O . TRP A 1 196 ? 9.32 -23.891 -10.273 1 96.75 196 TRP A O 1
ATOM 1512 N N . LEU A 1 197 ? 10.969 -24.75 -9.039 1 96.62 197 LEU A N 1
ATOM 1513 C CA . LEU A 1 197 ? 11.289 -25.781 -10.008 1 96.62 197 LEU A CA 1
ATOM 1514 C C . LEU A 1 197 ? 10.875 -27.156 -9.484 1 96.62 197 LEU A C 1
ATOM 1516 O O . LEU A 1 197 ? 10.875 -27.391 -8.281 1 96.62 197 LEU A O 1
ATOM 1520 N N . ASN A 1 198 ? 10.523 -27.984 -10.438 1 94 198 ASN A N 1
ATOM 1521 C CA . ASN A 1 198 ? 10.055 -29.312 -10.062 1 94 198 ASN A CA 1
ATOM 1522 C C . ASN A 1 198 ? 11.219 -30.281 -9.852 1 94 198 ASN A C 1
ATOM 1524 O O . ASN A 1 198 ? 12.305 -30.078 -10.406 1 94 198 ASN A O 1
ATOM 1528 N N . GLY A 1 199 ? 10.938 -31.328 -8.977 1 90.12 199 GLY A N 1
ATOM 1529 C CA . GLY A 1 199 ? 11.875 -32.438 -8.828 1 90.12 199 GLY A CA 1
ATOM 1530 C C . GLY A 1 199 ? 12.828 -32.25 -7.656 1 90.12 199 GLY A C 1
ATOM 1531 O O . GLY A 1 199 ? 12.484 -31.594 -6.664 1 90.12 199 GLY A O 1
ATOM 1532 N N . GLU A 1 200 ? 13.953 -32.938 -7.746 1 91.06 200 GLU A N 1
ATOM 1533 C CA . GLU A 1 200 ? 14.961 -32.875 -6.691 1 91.06 200 GLU A CA 1
ATOM 1534 C C . GLU A 1 200 ? 15.844 -31.641 -6.84 1 91.06 200 GLU A C 1
ATOM 1536 O O . GLU A 1 200 ? 16 -31.109 -7.941 1 91.06 200 GLU A O 1
ATOM 1541 N N . CYS A 1 201 ? 16.469 -31.359 -5.738 1 95.31 201 CYS A N 1
ATOM 1542 C CA . CYS A 1 201 ? 17.328 -30.188 -5.711 1 95.31 201 CYS A CA 1
ATOM 1543 C C . CYS A 1 201 ? 18.469 -30.312 -6.719 1 95.31 201 CYS A C 1
ATOM 1545 O O . CYS A 1 201 ? 19.172 -31.312 -6.734 1 95.31 201 CYS A O 1
ATOM 1547 N N . ARG A 1 202 ? 18.625 -29.391 -7.508 1 95.81 202 ARG A N 1
ATOM 1548 C CA . ARG A 1 202 ? 19.719 -29.266 -8.461 1 95.81 202 ARG A CA 1
ATOM 1549 C C . ARG A 1 202 ? 20.391 -27.906 -8.375 1 95.81 202 ARG A C 1
ATOM 1551 O O . ARG A 1 202 ? 20.406 -27.141 -9.352 1 95.81 202 ARG A O 1
ATOM 1558 N N . CYS A 1 203 ? 20.953 -27.641 -7.211 1 98.06 203 CYS A N 1
ATOM 1559 C CA . CYS A 1 203 ? 21.594 -26.359 -6.941 1 98.06 203 CYS A CA 1
ATOM 1560 C C . CYS A 1 203 ? 23.094 -26.453 -7.184 1 98.06 203 CYS A C 1
ATOM 1562 O O . CYS A 1 203 ? 23.672 -27.547 -7.199 1 98.06 203 CYS A O 1
ATOM 1564 N N . ALA A 1 204 ? 23.656 -25.312 -7.422 1 97.19 204 ALA A N 1
ATOM 1565 C CA . ALA A 1 204 ? 25.094 -25.219 -7.672 1 97.19 204 ALA A CA 1
ATOM 1566 C C . ALA A 1 204 ? 25.891 -25.375 -6.375 1 97.19 204 ALA A C 1
ATOM 1568 O O . ALA A 1 204 ? 25.312 -25.391 -5.285 1 97.19 204 ALA A O 1
ATOM 1569 N N . THR A 1 205 ? 27.172 -25.578 -6.652 1 95.56 205 THR A N 1
ATOM 1570 C CA . THR A 1 205 ? 28.047 -25.516 -5.496 1 95.56 205 THR A CA 1
ATOM 1571 C C . THR A 1 205 ? 27.938 -24.156 -4.801 1 95.56 205 THR A C 1
ATOM 1573 O O . THR A 1 205 ? 27.859 -23.125 -5.457 1 95.56 205 THR A O 1
ATOM 1576 N N . ASN A 1 206 ? 27.953 -24.156 -3.459 1 95.56 206 ASN A N 1
ATOM 1577 C CA . ASN A 1 206 ? 27.891 -22.969 -2.621 1 95.56 206 ASN A CA 1
ATOM 1578 C C . ASN A 1 206 ? 26.5 -22.344 -2.631 1 95.56 206 ASN A C 1
ATOM 1580 O O . ASN A 1 206 ? 26.359 -21.125 -2.521 1 95.56 206 ASN A O 1
ATOM 1584 N N . ALA A 1 207 ? 25.562 -23.188 -2.918 1 97.19 207 ALA A N 1
ATOM 1585 C CA . ALA A 1 207 ? 24.156 -22.75 -2.887 1 97.19 207 ALA A CA 1
ATOM 1586 C C . ALA A 1 207 ? 23.359 -23.562 -1.888 1 97.19 207 ALA A C 1
ATOM 1588 O O . ALA A 1 207 ? 23.734 -24.688 -1.554 1 97.19 207 ALA A O 1
ATOM 1589 N N . ASN A 1 208 ? 22.328 -22.969 -1.4 1 97 208 ASN A N 1
ATOM 1590 C CA . ASN A 1 208 ? 21.344 -23.641 -0.57 1 97 208 ASN A CA 1
ATOM 1591 C C . ASN A 1 208 ? 20.141 -24.109 -1.392 1 97 208 ASN A C 1
ATOM 1593 O O . ASN A 1 208 ? 19.688 -23.391 -2.291 1 97 208 ASN A O 1
ATOM 1597 N N . CYS A 1 209 ? 19.672 -25.297 -0.974 1 97.44 209 CYS A N 1
ATOM 1598 C CA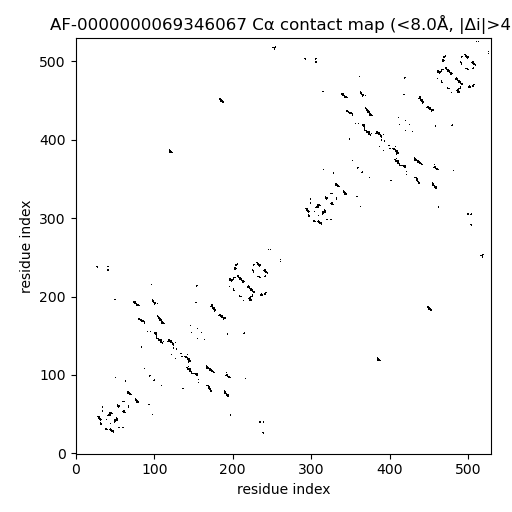 . CYS A 1 209 ? 18.438 -25.781 -1.565 1 97.44 209 CYS A CA 1
ATOM 1599 C C . CYS A 1 209 ? 17.266 -25.641 -0.593 1 97.44 209 CYS A C 1
ATOM 1601 O O . CYS A 1 209 ? 17.312 -26.141 0.528 1 97.44 209 CYS A O 1
ATOM 1603 N N . LYS A 1 210 ? 16.281 -24.922 -1.048 1 96.19 210 LYS A N 1
ATOM 1604 C CA . LYS A 1 210 ? 15.039 -24.828 -0.289 1 96.19 210 LYS A CA 1
ATOM 1605 C C . LYS A 1 210 ? 13.938 -25.641 -0.95 1 96.19 210 LYS A C 1
ATOM 1607 O O . LYS A 1 210 ? 13.492 -25.328 -2.055 1 96.19 210 LYS A O 1
ATOM 1612 N N . ARG A 1 211 ? 13.422 -26.625 -0.278 1 94.88 211 ARG A N 1
ATOM 1613 C CA . ARG A 1 211 ? 12.289 -27.406 -0.773 1 94.88 211 ARG A CA 1
ATOM 1614 C C . ARG A 1 211 ? 10.969 -26.734 -0.431 1 94.88 211 ARG A C 1
ATOM 1616 O O . ARG A 1 211 ? 10.828 -26.141 0.638 1 94.88 211 ARG A O 1
ATOM 1623 N N . LEU A 1 212 ? 10.031 -26.859 -1.345 1 93.62 212 LEU A N 1
ATOM 1624 C CA . LEU A 1 212 ? 8.742 -26.188 -1.169 1 93.62 212 LEU A CA 1
ATOM 1625 C C . LEU A 1 212 ? 7.594 -27.172 -1.426 1 93.62 212 LEU A C 1
ATOM 1627 O O . LEU A 1 212 ? 7.668 -28 -2.336 1 93.62 212 LEU A O 1
ATOM 1631 N N . ASP A 1 213 ? 6.566 -26.984 -0.6 1 90.12 213 ASP A N 1
ATOM 1632 C CA . ASP A 1 213 ? 5.309 -27.656 -0.923 1 90.12 213 ASP A CA 1
ATOM 1633 C C . ASP A 1 213 ? 4.57 -26.922 -2.047 1 90.12 213 ASP A C 1
ATOM 1635 O O . ASP A 1 213 ? 4.289 -25.734 -1.939 1 90.12 213 ASP A O 1
ATOM 1639 N N . THR A 1 214 ? 4.363 -27.625 -3.105 1 91.19 214 THR A N 1
ATOM 1640 C CA . THR A 1 214 ? 3.707 -27 -4.254 1 91.19 214 THR A CA 1
ATOM 1641 C C . THR A 1 214 ? 2.217 -27.328 -4.262 1 91.19 214 THR A C 1
ATOM 1643 O O . THR A 1 214 ? 1.79 -28.328 -3.676 1 91.19 214 THR A O 1
ATOM 1646 N N . PRO A 1 215 ? 1.427 -26.406 -4.82 1 89 215 PRO A N 1
ATOM 1647 C CA . PRO A 1 215 ? -0.021 -26.625 -4.812 1 89 215 PRO A CA 1
ATOM 1648 C C . PRO A 1 215 ? -0.481 -27.562 -5.926 1 89 215 PRO A C 1
ATOM 1650 O O . PRO A 1 215 ? -1.679 -27.828 -6.059 1 89 215 PRO A O 1
ATOM 1653 N N . VAL A 1 216 ? 0.432 -28.016 -6.688 1 77.19 216 VAL A N 1
ATOM 1654 C CA . VAL A 1 216 ? 0.062 -28.906 -7.785 1 77.19 216 VAL A CA 1
ATOM 1655 C C . VAL A 1 216 ? -0.395 -30.25 -7.234 1 77.19 216 VAL A C 1
ATOM 1657 O O . VAL A 1 216 ? 0.076 -30.688 -6.18 1 77.19 216 VAL A O 1
ATOM 1660 N N . SER A 1 217 ? -1.449 -30.719 -7.824 1 66.44 217 SER A N 1
ATOM 1661 C CA . SER A 1 217 ? -2.053 -31.969 -7.383 1 66.44 217 SER A CA 1
ATOM 1662 C C . SER A 1 217 ? -1.009 -33.062 -7.262 1 66.44 217 SER A C 1
ATOM 1664 O O . SER A 1 217 ? -0.087 -33.156 -8.078 1 66.44 217 SER A O 1
ATOM 1666 N N . GLY A 1 218 ? -1.156 -33.875 -6.188 1 63 218 GLY A N 1
ATOM 1667 C CA . GLY A 1 218 ? -0.376 -35.094 -5.992 1 63 218 GLY A CA 1
ATOM 1668 C C . GLY A 1 218 ? 0.801 -34.875 -5.059 1 63 218 GLY A C 1
ATOM 1669 O O . GLY A 1 218 ? 1.646 -35.781 -4.922 1 63 218 GLY A O 1
ATOM 1670 N N . GLY A 1 219 ? 0.762 -33.719 -4.352 1 63.88 219 GLY A N 1
ATOM 1671 C CA . GLY A 1 219 ? 1.734 -33.531 -3.289 1 63.88 219 GLY A CA 1
ATOM 1672 C C . GLY A 1 219 ? 3.154 -33.375 -3.799 1 63.88 219 GLY A C 1
ATOM 1673 O O . GLY A 1 219 ? 4.102 -33.875 -3.184 1 63.88 219 GLY A O 1
ATOM 1674 N N . SER A 1 220 ? 3.385 -32.812 -4.945 1 75.31 220 SER A N 1
ATOM 1675 C CA . SER A 1 220 ? 4.727 -32.688 -5.512 1 75.31 220 SER A CA 1
ATOM 1676 C C . SER A 1 220 ? 5.512 -31.562 -4.84 1 75.31 220 SER A C 1
ATOM 1678 O O . SER A 1 220 ? 4.926 -30.625 -4.293 1 75.31 220 SER A O 1
ATOM 1680 N N . THR A 1 221 ? 6.738 -31.875 -4.629 1 86.62 221 THR A N 1
ATOM 1681 C CA . THR A 1 221 ? 7.637 -30.906 -4.012 1 86.62 221 THR A CA 1
ATOM 1682 C C . THR A 1 221 ? 8.438 -30.156 -5.074 1 86.62 221 THR A C 1
ATOM 1684 O O . THR A 1 221 ? 8.688 -30.688 -6.16 1 86.62 221 THR A O 1
ATOM 1687 N N . GLY A 1 222 ? 8.57 -28.906 -4.84 1 94.75 222 GLY A N 1
ATOM 1688 C CA . GLY A 1 222 ? 9.438 -28.062 -5.648 1 94.75 222 GLY A CA 1
ATOM 1689 C C . GLY A 1 222 ? 10.633 -27.531 -4.887 1 94.75 222 GLY A C 1
ATOM 1690 O O . GLY A 1 222 ? 10.828 -27.859 -3.717 1 94.75 222 GLY A O 1
ATOM 1691 N N . PHE A 1 223 ? 11.484 -26.906 -5.613 1 96.69 223 PHE A N 1
ATOM 1692 C CA . PHE A 1 223 ? 12.656 -26.391 -4.918 1 96.69 223 PHE A CA 1
ATOM 1693 C C . PHE A 1 223 ? 13.094 -25.062 -5.508 1 96.69 223 PHE A C 1
ATOM 1695 O O . PHE A 1 223 ? 12.68 -24.703 -6.609 1 96.69 223 PHE A O 1
ATOM 1702 N N . ARG A 1 224 ? 13.883 -24.328 -4.742 1 97.62 224 ARG A N 1
ATOM 1703 C CA . ARG A 1 224 ? 14.594 -23.109 -5.148 1 97.62 224 ARG A CA 1
ATOM 1704 C C . ARG A 1 224 ? 16.031 -23.125 -4.656 1 97.62 224 ARG A C 1
ATOM 1706 O O . ARG A 1 224 ? 16.375 -23.844 -3.715 1 97.62 224 ARG A O 1
ATOM 1713 N N . CYS A 1 225 ? 16.844 -22.375 -5.316 1 97.75 225 CYS A N 1
ATOM 1714 C CA . CYS A 1 225 ? 18.25 -22.297 -4.941 1 97.75 225 CYS A CA 1
ATOM 1715 C C . CYS A 1 225 ? 18.641 -20.859 -4.605 1 97.75 225 CYS A C 1
ATOM 1717 O O . CYS A 1 225 ? 18.109 -19.906 -5.176 1 97.75 225 CYS A O 1
ATOM 1719 N N . SER A 1 226 ? 19.5 -20.656 -3.688 1 95.94 226 SER A N 1
ATOM 1720 C CA . SER A 1 226 ? 20.078 -19.375 -3.334 1 95.94 226 SER A CA 1
ATOM 1721 C C . SER A 1 226 ? 21.547 -19.531 -2.934 1 95.94 226 SER A C 1
ATOM 1723 O O . SER A 1 226 ? 21.922 -20.531 -2.328 1 95.94 226 SER A O 1
ATOM 1725 N N . CYS A 1 227 ? 22.297 -18.5 -3.217 1 96.06 227 CYS A N 1
ATOM 1726 C CA . CYS A 1 227 ? 23.719 -18.594 -2.92 1 96.06 227 CYS A CA 1
ATOM 1727 C C . CYS A 1 227 ? 23.984 -18.344 -1.44 1 96.06 227 CYS A C 1
ATOM 1729 O O . CYS A 1 227 ? 23.281 -17.562 -0.8 1 96.06 227 CYS A O 1
ATOM 1731 N N . HIS A 1 228 ? 25.016 -19.031 -0.992 1 94.75 228 HIS A N 1
ATOM 1732 C CA . HIS A 1 228 ? 25.484 -18.766 0.366 1 94.75 228 HIS A CA 1
ATOM 1733 C C . HIS A 1 228 ? 25.906 -17.312 0.531 1 94.75 228 HIS A C 1
ATOM 1735 O O . HIS A 1 228 ? 26.188 -16.625 -0.455 1 94.75 228 HIS A O 1
ATOM 1741 N N . GLU A 1 229 ? 25.891 -16.953 1.781 1 91.31 229 GLU A N 1
ATOM 1742 C CA . GLU A 1 229 ? 26.391 -15.609 2.061 1 91.31 229 GLU A CA 1
ATOM 1743 C C . GLU A 1 229 ? 27.781 -15.406 1.474 1 91.31 229 GLU A C 1
ATOM 1745 O O . GLU A 1 229 ? 28.641 -16.297 1.566 1 91.31 229 GLU A O 1
ATOM 1750 N N . GLY A 1 230 ? 28.047 -14.156 0.917 1 89.44 230 GLY A N 1
ATOM 1751 C CA . GLY A 1 230 ? 29.344 -13.867 0.312 1 89.44 230 GLY A CA 1
ATOM 1752 C C . GLY A 1 230 ? 29.422 -14.289 -1.142 1 89.44 230 GLY A C 1
ATOM 1753 O O . GLY A 1 230 ? 30.375 -13.945 -1.839 1 89.44 230 GLY A O 1
ATOM 1754 N N . PHE A 1 231 ? 28.516 -15.109 -1.587 1 91.75 231 PHE A N 1
ATOM 1755 C CA . PHE A 1 231 ? 28.469 -15.547 -2.977 1 91.75 231 PHE A CA 1
ATOM 1756 C C . PHE A 1 231 ? 27.328 -14.867 -3.723 1 91.75 231 PHE A C 1
ATOM 1758 O O . PHE A 1 231 ? 26.312 -14.5 -3.121 1 91.75 231 PHE A O 1
ATOM 1765 N N . VAL A 1 232 ? 27.547 -14.688 -5.039 1 90.75 232 VAL A N 1
ATOM 1766 C CA . VAL A 1 232 ? 26.547 -14.023 -5.867 1 90.75 232 VAL A CA 1
ATOM 1767 C C . VAL A 1 232 ? 26.234 -14.891 -7.086 1 90.75 232 VAL A C 1
ATOM 1769 O O . VAL A 1 232 ? 27.125 -15.516 -7.66 1 90.75 232 VAL A O 1
ATOM 1772 N N . GLY A 1 233 ? 24.875 -14.875 -7.453 1 92.12 233 GLY A N 1
ATOM 1773 C CA . GLY A 1 233 ? 24.422 -15.641 -8.609 1 92.12 233 GLY A CA 1
ATOM 1774 C C . GLY A 1 233 ? 23 -16.156 -8.469 1 92.12 233 GLY A C 1
ATOM 1775 O O . GLY A 1 233 ? 22.266 -15.742 -7.559 1 92.12 233 GLY A O 1
ATOM 1776 N N . ASP A 1 234 ? 22.625 -17.109 -9.383 1 93.12 234 ASP A N 1
ATOM 1777 C CA . ASP A 1 234 ? 21.25 -17.609 -9.383 1 93.12 234 ASP A CA 1
ATOM 1778 C C . ASP A 1 234 ? 21.125 -18.859 -8.531 1 93.12 234 ASP A C 1
ATOM 1780 O O . ASP A 1 234 ? 20.016 -19.25 -8.164 1 93.12 234 ASP A O 1
ATOM 1784 N N . GLY A 1 235 ? 22.25 -19.484 -8.266 1 96.5 235 GLY A N 1
ATOM 1785 C CA . GLY A 1 235 ? 22.281 -20.609 -7.34 1 96.5 235 GLY A CA 1
ATOM 1786 C C . GLY A 1 235 ? 21.969 -21.938 -8 1 96.5 235 GLY A C 1
ATOM 1787 O O . GLY A 1 235 ? 22.047 -22.984 -7.359 1 96.5 235 GLY A O 1
ATOM 1788 N N . PHE A 1 236 ? 21.672 -21.969 -9.266 1 97 236 PHE A N 1
ATOM 1789 C CA . PHE A 1 236 ? 21.219 -23.188 -9.906 1 97 236 PHE A CA 1
ATOM 1790 C C . PHE A 1 236 ? 22.344 -23.875 -10.656 1 97 236 PHE A C 1
ATOM 1792 O O . PHE A 1 236 ? 23.172 -23.203 -11.289 1 97 236 PHE A O 1
ATOM 1799 N N . ALA A 1 237 ? 22.344 -25.172 -10.633 1 96.12 237 ALA A N 1
ATOM 1800 C CA . ALA A 1 237 ? 23.375 -25.938 -11.328 1 96.12 237 ALA A CA 1
ATOM 1801 C C . ALA A 1 237 ? 23.297 -25.734 -12.836 1 96.12 237 ALA A C 1
ATOM 1803 O O . ALA A 1 237 ? 24.328 -25.734 -13.523 1 96.12 237 ALA A O 1
ATOM 1804 N N . ASP A 1 238 ? 22.125 -25.594 -13.305 1 93.44 238 ASP A N 1
ATOM 1805 C CA . ASP A 1 238 ? 21.906 -25.438 -14.742 1 93.44 238 ASP A CA 1
ATOM 1806 C C . ASP A 1 238 ? 21.984 -23.969 -15.148 1 93.44 238 ASP A C 1
ATOM 1808 O O . ASP A 1 238 ? 21.75 -23.625 -16.312 1 93.44 238 ASP A O 1
ATOM 1812 N N . GLY A 1 239 ? 22.219 -23.094 -14.195 1 93.94 239 GLY A N 1
ATOM 1813 C CA . GLY A 1 239 ? 22.359 -21.672 -14.453 1 93.94 239 GLY A CA 1
ATOM 1814 C C . GLY A 1 239 ? 23.766 -21.156 -14.266 1 93.94 239 GLY A C 1
ATOM 1815 O O . GLY A 1 239 ? 24.734 -21.844 -14.633 1 93.94 239 GLY A O 1
ATOM 1816 N N . ALA A 1 240 ? 23.859 -19.938 -13.719 1 91.12 240 ALA A N 1
ATOM 1817 C CA . ALA A 1 240 ? 25.156 -19.312 -13.539 1 91.12 240 ALA A CA 1
ATOM 1818 C C . ALA A 1 240 ? 25.844 -19.812 -12.266 1 91.12 240 ALA A C 1
ATOM 1820 O O . ALA A 1 240 ? 27.047 -19.609 -12.078 1 91.12 240 ALA A O 1
ATOM 1821 N N . GLY A 1 241 ? 25.062 -20.422 -11.453 1 94.81 241 GLY A N 1
ATOM 1822 C CA . GLY A 1 241 ? 25.609 -20.906 -10.203 1 94.81 241 GLY A CA 1
ATOM 1823 C C . GLY A 1 241 ? 25.938 -19.812 -9.219 1 94.81 241 GLY A C 1
ATOM 1824 O O . GLY A 1 241 ? 25.234 -18.797 -9.141 1 94.81 241 GLY A O 1
ATOM 1825 N N . CYS A 1 242 ? 26.906 -20.078 -8.312 1 95.56 242 CYS A N 1
ATOM 1826 C CA . CYS A 1 242 ? 27.328 -19.141 -7.285 1 95.56 242 CYS A CA 1
ATOM 1827 C C . CYS A 1 242 ? 28.828 -18.875 -7.379 1 95.56 242 CYS A C 1
ATOM 1829 O O . CYS A 1 242 ? 29.625 -19.812 -7.496 1 95.56 242 CYS A O 1
ATOM 1831 N N . ALA A 1 243 ? 29.188 -17.656 -7.41 1 92.19 243 ALA A N 1
ATOM 1832 C CA . ALA A 1 243 ? 30.594 -17.281 -7.41 1 92.19 243 ALA A CA 1
ATOM 1833 C C . ALA A 1 243 ? 30.891 -16.312 -6.266 1 92.19 243 ALA A C 1
ATOM 1835 O O . ALA A 1 243 ? 30 -15.586 -5.805 1 92.19 243 ALA A O 1
ATOM 1836 N N . ARG A 1 244 ? 32.125 -16.391 -5.688 1 86.69 244 ARG A N 1
ATOM 1837 C CA . ARG A 1 244 ? 32.5 -15.508 -4.586 1 86.69 244 ARG A CA 1
ATOM 1838 C C . ARG A 1 244 ? 32.406 -14.047 -4.996 1 86.69 244 ARG A C 1
ATOM 1840 O O . ARG A 1 244 ? 32.812 -13.672 -6.094 1 86.69 244 ARG A O 1
ATOM 1847 N N . GLY A 1 245 ? 31.359 -13.312 -4.422 1 72.5 245 GLY A N 1
ATOM 1848 C CA . GLY A 1 245 ? 31.188 -11.898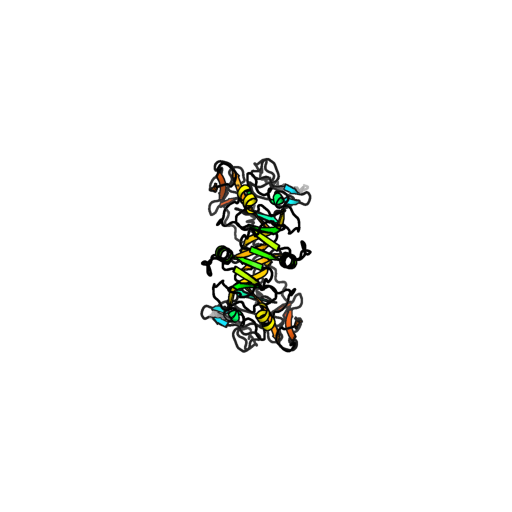 -4.699 1 72.5 245 GLY A CA 1
ATOM 1849 C C . GLY A 1 245 ? 32.438 -11.086 -4.477 1 72.5 245 GLY A C 1
ATOM 1850 O O . GLY A 1 245 ? 33.25 -11.398 -3.588 1 72.5 245 GLY A O 1
ATOM 1851 N N . GLN A 1 246 ? 33.125 -10.539 -5.371 1 54.47 246 GLN A N 1
ATOM 1852 C CA . GLN A 1 246 ? 34.094 -9.539 -4.961 1 54.47 246 GLN A CA 1
ATOM 1853 C C . GLN A 1 246 ? 33.469 -8.523 -4.008 1 54.47 246 GLN A C 1
ATOM 1855 O O . GLN A 1 246 ? 32.281 -8.242 -4.086 1 54.47 246 GLN A O 1
ATOM 1860 N N . SER A 1 247 ? 34.062 -8.227 -2.799 1 43.06 247 SER A N 1
ATOM 1861 C CA . SER A 1 247 ? 33.562 -7.113 -1.987 1 43.06 247 SER A CA 1
ATOM 1862 C C . SER A 1 247 ? 32.906 -6.055 -2.848 1 43.06 247 SER A C 1
ATOM 1864 O O . SER A 1 247 ? 33.5 -5.5 -3.762 1 43.06 247 SER A O 1
ATOM 1866 N N . CYS A 1 248 ? 31.75 -6.316 -3.326 1 39.75 248 CYS A N 1
ATOM 1867 C CA . CYS A 1 248 ? 31.109 -5.227 -4.051 1 39.75 248 CYS A CA 1
ATOM 1868 C C . CYS A 1 248 ? 31.312 -3.896 -3.33 1 39.75 248 CYS A C 1
ATOM 1870 O O . CYS A 1 248 ? 30.984 -3.768 -2.15 1 39.75 248 CYS A O 1
ATOM 1872 N N . VAL A 1 249 ? 32.406 -3.217 -3.555 1 33.69 249 VAL A N 1
ATOM 1873 C CA . VAL A 1 249 ? 32.438 -1.851 -3.043 1 33.69 249 VAL A CA 1
ATOM 1874 C C . VAL A 1 249 ? 31.062 -1.205 -3.234 1 33.69 249 VAL A C 1
ATOM 1876 O O . VAL A 1 249 ? 30.578 -1.096 -4.359 1 33.69 249 VAL A O 1
ATOM 1879 N N . PHE A 1 250 ? 30.188 -1.538 -2.309 1 31.92 250 PHE A N 1
ATOM 1880 C CA . PHE A 1 250 ? 28.891 -0.872 -2.211 1 31.92 250 PHE A CA 1
ATOM 1881 C C . PHE A 1 250 ? 29.016 0.595 -2.609 1 31.92 250 PHE A C 1
ATOM 1883 O O . PHE A 1 250 ? 29.672 1.379 -1.924 1 31.92 250 PHE A O 1
ATOM 1890 N N . SER A 1 251 ? 29.312 0.889 -3.863 1 28.83 251 SER A N 1
ATOM 1891 C CA . SER A 1 251 ? 29.094 2.314 -4.086 1 28.83 251 SER A CA 1
ATOM 1892 C C . SER A 1 251 ? 27.672 2.719 -3.727 1 28.83 251 SER A C 1
ATOM 1894 O O . SER A 1 251 ? 26.719 2.008 -4.055 1 28.83 251 SER A O 1
ATOM 1896 N N . SER A 1 252 ? 27.391 3.32 -2.547 1 28.94 252 SER A N 1
ATOM 1897 C CA . SER A 1 252 ? 26.188 3.885 -1.948 1 28.94 252 SER A CA 1
ATOM 1898 C C . SER A 1 252 ? 25.234 4.398 -3.018 1 28.94 252 SER A C 1
ATOM 1900 O O . SER A 1 252 ? 24.203 4.992 -2.697 1 28.94 252 SER A O 1
ATOM 1902 N N . ILE A 1 253 ? 25.766 4.617 -4.254 1 27.36 253 ILE A N 1
ATOM 1903 C CA . ILE A 1 253 ? 24.844 5.43 -5.047 1 27.36 253 ILE A CA 1
ATOM 1904 C C . ILE A 1 253 ? 23.594 4.625 -5.379 1 27.36 253 ILE A C 1
ATOM 1906 O O . ILE A 1 253 ? 22.469 5.117 -5.219 1 27.36 253 ILE A O 1
ATOM 1910 N N . ASN A 1 254 ? 23.656 3.736 -6.512 1 28.67 254 ASN A N 1
ATOM 1911 C CA . ASN A 1 254 ? 22.422 3.348 -7.203 1 28.67 254 ASN A CA 1
ATOM 1912 C C . ASN A 1 254 ? 21.734 2.184 -6.504 1 28.67 254 ASN A C 1
ATOM 1914 O O . ASN A 1 254 ? 22.375 1.2 -6.137 1 28.67 254 ASN A O 1
ATOM 1918 N N . HIS A 1 255 ? 20.75 2.412 -5.746 1 30.14 255 HIS A N 1
ATOM 1919 C CA . HIS A 1 255 ? 19.906 1.468 -5.027 1 30.14 255 HIS A CA 1
ATOM 1920 C C . HIS A 1 255 ? 19.641 0.214 -5.855 1 30.14 255 HIS A C 1
ATOM 1922 O O . HIS A 1 255 ? 18.859 -0.645 -5.465 1 30.14 255 HIS A O 1
ATOM 1928 N N . HIS A 1 256 ? 19.797 0.317 -7.203 1 29.59 256 HIS A N 1
ATOM 1929 C CA . HIS A 1 256 ? 19.531 -0.932 -7.906 1 29.59 256 HIS A CA 1
ATOM 1930 C C . HIS A 1 256 ? 20.625 -1.958 -7.652 1 29.59 256 HIS A C 1
ATOM 1932 O O . HIS A 1 256 ? 21.812 -1.657 -7.816 1 29.59 256 HIS A O 1
ATOM 1938 N N . PHE A 1 257 ? 20.562 -2.809 -6.715 1 31.64 257 PHE A N 1
ATOM 1939 C CA . PHE A 1 257 ? 21.453 -3.879 -6.293 1 31.64 257 PHE A CA 1
ATOM 1940 C C . PHE A 1 257 ? 22.125 -4.535 -7.5 1 31.64 257 PHE A C 1
ATOM 1942 O O . PHE A 1 257 ? 22.094 -5.762 -7.641 1 31.64 257 PHE A O 1
ATOM 1949 N N . HIS A 1 258 ? 22.109 -3.867 -8.695 1 30.22 258 HIS A N 1
ATOM 1950 C CA . HIS A 1 258 ? 22.922 -4.637 -9.633 1 30.22 258 HIS A CA 1
ATOM 1951 C C . HIS A 1 258 ? 24.406 -4.52 -9.305 1 30.22 258 HIS A C 1
ATOM 1953 O O . HIS A 1 258 ? 24.953 -3.414 -9.25 1 30.22 258 HIS A O 1
ATOM 1959 N N . CYS A 1 259 ? 24.891 -5.219 -8.336 1 31.2 259 CYS A N 1
ATOM 1960 C CA . CYS A 1 259 ? 26.328 -5.461 -8.281 1 31.2 259 CYS A CA 1
ATOM 1961 C C . CYS A 1 259 ? 26.906 -5.656 -9.68 1 31.2 259 CYS A C 1
ATOM 1963 O O . CYS A 1 259 ? 26.594 -6.648 -10.352 1 31.2 259 CYS A O 1
ATOM 1965 N N . MET A 1 260 ? 26.875 -4.613 -10.586 1 28.92 260 MET A N 1
ATOM 1966 C CA . MET A 1 260 ? 27.672 -4.812 -11.797 1 28.92 260 MET A CA 1
ATOM 1967 C C . MET A 1 260 ? 29.109 -5.219 -11.445 1 28.92 260 MET A C 1
ATOM 1969 O O . MET A 1 260 ? 29.781 -4.527 -10.688 1 28.92 260 MET A O 1
ATOM 1973 N N . LEU A 1 261 ? 29.359 -6.414 -11.32 1 29 261 LEU A N 1
ATOM 1974 C CA . LEU A 1 261 ? 30.703 -6.961 -11.383 1 29 261 LEU A CA 1
ATOM 1975 C C . LEU A 1 261 ? 31.531 -6.242 -12.445 1 29 261 LEU A C 1
ATOM 1977 O O . LEU A 1 261 ? 31.203 -6.285 -13.633 1 29 261 LEU A O 1
ATOM 1981 N N . PHE A 1 262 ? 31.938 -4.953 -12.164 1 28.05 262 PHE A N 1
ATOM 1982 C CA . PHE A 1 262 ? 33.031 -4.422 -12.984 1 28.05 262 PHE A CA 1
ATOM 1983 C C . PHE A 1 262 ? 34.188 -5.395 -13.023 1 28.05 262 PHE A C 1
ATOM 1985 O O . PHE A 1 262 ? 34.812 -5.664 -11.992 1 28.05 262 PHE A O 1
ATOM 1992 N N . HIS A 1 263 ? 34.094 -6.398 -13.773 1 26.27 263 HIS A N 1
ATOM 1993 C CA . HIS A 1 263 ? 35.281 -7.117 -14.195 1 26.27 263 HIS A CA 1
ATOM 1994 C C . HIS A 1 263 ? 36.344 -6.16 -14.75 1 26.27 263 HIS A C 1
ATOM 1996 O O . HIS A 1 263 ? 36.094 -5.484 -15.75 1 26.27 263 HIS A O 1
ATOM 2002 N N . LEU A 1 264 ? 37.031 -5.379 -13.883 1 24.14 264 LEU A N 1
ATOM 2003 C CA . LEU A 1 264 ? 38.312 -4.852 -14.297 1 24.14 264 LEU A CA 1
ATOM 2004 C C . LEU A 1 264 ? 39.156 -5.926 -14.992 1 24.14 264 LEU A C 1
ATOM 2006 O O . LEU A 1 264 ? 39.438 -6.973 -14.406 1 24.14 264 LEU A O 1
ATOM 2010 N N . ARG A 1 265 ? 38.938 -6.051 -16.406 1 20.5 265 ARG A N 1
ATOM 2011 C CA . ARG A 1 265 ? 40.062 -6.555 -17.156 1 20.5 265 ARG A CA 1
ATOM 2012 C C . ARG A 1 265 ? 41.219 -5.551 -17.141 1 20.5 265 ARG A C 1
ATOM 2014 O O . ARG A 1 265 ? 41 -4.352 -17.328 1 20.5 265 ARG A O 1
ATOM 2021 N N . MET B 1 1 ? 87.688 34.312 14.711 1 30.39 1 MET B N 1
ATOM 2022 C CA . MET B 1 1 ? 86.438 34.906 14.32 1 30.39 1 MET B CA 1
ATOM 2023 C C . MET B 1 1 ? 85.312 33.844 14.164 1 30.39 1 MET B C 1
ATOM 2025 O O . MET B 1 1 ? 85.438 32.938 13.328 1 30.39 1 MET B O 1
ATOM 2029 N N . SER B 1 2 ? 84.688 33.469 15.328 1 37.69 2 SER B N 1
ATOM 2030 C CA . SER B 1 2 ? 83.688 32.438 15.656 1 37.69 2 SER B CA 1
ATOM 2031 C C . SER B 1 2 ? 82.375 32.656 14.914 1 37.69 2 SER B C 1
ATOM 2033 O O . SER B 1 2 ? 81.75 33.719 15.031 1 37.69 2 SER B O 1
ATOM 2035 N N . SER B 1 3 ? 82.25 32.125 13.719 1 41.19 3 SER B N 1
ATOM 2036 C CA . SER B 1 3 ? 81.125 32.281 12.852 1 41.19 3 SER B CA 1
ATOM 2037 C C . SER B 1 3 ? 79.875 31.688 13.508 1 41.19 3 SER B C 1
ATOM 2039 O O . SER B 1 3 ? 79.812 30.5 13.852 1 41.19 3 SER B O 1
ATOM 2041 N N . SER B 1 4 ? 79.25 32.469 14.375 1 43.53 4 SER B N 1
ATOM 2042 C CA . SER B 1 4 ? 77.938 32.156 15.047 1 43.53 4 SER B CA 1
ATOM 2043 C C . SER B 1 4 ? 76.875 31.844 14.031 1 43.53 4 SER B C 1
ATOM 2045 O O . SER B 1 4 ? 76.562 32.656 13.133 1 43.53 4 SER B O 1
ATOM 2047 N N . HIS B 1 5 ? 76.812 30.594 13.625 1 44.34 5 HIS B N 1
ATOM 2048 C CA . HIS B 1 5 ? 75.688 30.109 12.781 1 44.34 5 HIS B CA 1
ATOM 2049 C C . HIS B 1 5 ? 74.375 30.453 13.406 1 44.34 5 HIS B C 1
ATOM 2051 O O . HIS B 1 5 ? 74.125 30.125 14.57 1 44.34 5 HIS B O 1
ATOM 2057 N N . GLN B 1 6 ? 73.75 31.625 13.07 1 41.22 6 GLN B N 1
ATOM 2058 C CA . GLN B 1 6 ? 72.438 32.031 13.445 1 41.22 6 GLN B CA 1
ATOM 2059 C C . GLN B 1 6 ? 71.375 31.016 12.992 1 41.22 6 GLN B C 1
ATOM 2061 O O . GLN B 1 6 ? 71.375 30.609 11.828 1 41.22 6 GLN B O 1
ATOM 2066 N N . ASN B 1 7 ? 71 30.094 13.852 1 43.5 7 ASN B N 1
ATOM 2067 C CA . ASN B 1 7 ? 69.938 29.156 13.617 1 43.5 7 ASN B CA 1
ATOM 2068 C C . ASN B 1 7 ? 68.625 29.859 13.227 1 43.5 7 ASN B C 1
ATOM 2070 O O . ASN B 1 7 ? 68.25 30.812 13.898 1 43.5 7 ASN B O 1
ATOM 2074 N N . PRO B 1 8 ? 68.25 29.875 11.922 1 45.78 8 PRO B N 1
ATOM 2075 C CA . PRO B 1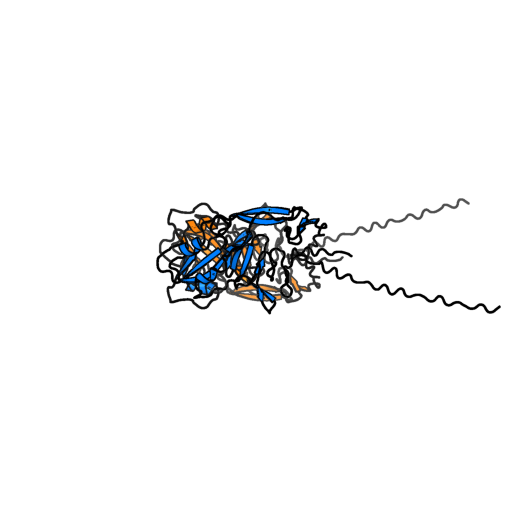 8 ? 66.938 30.5 11.594 1 45.78 8 PRO B CA 1
ATOM 2076 C C . PRO B 1 8 ? 65.812 29.906 12.398 1 45.78 8 PRO B C 1
ATOM 2078 O O . PRO B 1 8 ? 65.75 28.688 12.594 1 45.78 8 PRO B O 1
ATOM 2081 N N . VAL B 1 9 ? 65.312 30.562 13.453 1 42.38 9 VAL B N 1
ATOM 2082 C CA . VAL B 1 9 ? 64.125 30.266 14.156 1 42.38 9 VAL B CA 1
ATOM 2083 C C . VAL B 1 9 ? 62.969 30.109 13.156 1 42.38 9 VAL B C 1
ATOM 2085 O O . VAL B 1 9 ? 62.656 31.031 12.406 1 42.38 9 VAL B O 1
ATOM 2088 N N . PHE B 1 10 ? 62.719 28.906 12.648 1 40.78 10 PHE B N 1
ATOM 2089 C CA . PHE B 1 10 ? 61.5 28.594 11.914 1 40.78 10 PHE B CA 1
ATOM 2090 C C . PHE B 1 10 ? 60.281 28.984 12.727 1 40.78 10 PHE B C 1
ATOM 2092 O O . PHE B 1 10 ? 60.062 28.453 13.812 1 40.78 10 PHE B O 1
ATOM 2099 N N . PHE B 1 11 ? 59.875 30.234 12.641 1 38.56 11 PHE B N 1
ATOM 2100 C CA . PHE B 1 11 ? 58.562 30.625 13.125 1 38.56 11 PHE B CA 1
ATOM 2101 C C . PHE B 1 11 ? 57.5 29.703 12.555 1 38.56 11 PHE B C 1
ATOM 2103 O O . PHE B 1 11 ? 57.281 29.688 11.336 1 38.56 11 PHE B O 1
ATOM 2110 N N . PHE B 1 12 ? 57.281 28.594 13.188 1 38.25 12 PHE B N 1
ATOM 2111 C CA . PHE B 1 12 ? 56.062 27.828 12.945 1 38.25 12 PHE B CA 1
ATOM 2112 C C . PHE B 1 12 ? 54.844 28.719 13.031 1 38.25 12 PHE B C 1
ATOM 2114 O O . PHE B 1 12 ? 54.5 29.234 14.102 1 38.25 12 PHE B O 1
ATOM 2121 N N . PHE B 1 13 ? 54.469 29.391 11.953 1 38.31 13 PHE B N 1
ATOM 2122 C CA . PHE B 1 13 ? 53.156 29.984 11.836 1 38.31 13 PHE B CA 1
ATOM 2123 C C . PHE B 1 13 ? 52.062 28.969 12.18 1 38.31 13 PHE B C 1
ATOM 2125 O O . PHE B 1 13 ? 51.906 27.969 11.469 1 38.31 13 PHE B O 1
ATOM 2132 N N . LEU B 1 14 ? 51.781 28.797 13.445 1 37 14 LEU B N 1
ATOM 2133 C CA . LEU B 1 14 ? 50.531 28.125 13.852 1 37 14 LEU B CA 1
ATOM 2134 C C . LEU B 1 14 ? 49.344 28.734 13.141 1 37 14 LEU B C 1
ATOM 2136 O O . LEU B 1 14 ? 48.969 29.875 13.398 1 37 14 LEU B O 1
ATOM 2140 N N . PHE B 1 15 ? 49.062 28.391 11.891 1 39.97 15 PHE B N 1
ATOM 2141 C CA . PHE B 1 15 ? 47.75 28.625 11.266 1 39.97 15 PHE B CA 1
ATOM 2142 C C . PHE B 1 15 ? 46.625 28.125 12.156 1 39.97 15 PHE B C 1
ATOM 2144 O O . PHE B 1 15 ? 46.406 26.922 12.266 1 39.97 15 PHE B O 1
ATOM 2151 N N . PHE B 1 16 ? 46.344 28.859 13.25 1 36.41 16 PHE B N 1
ATOM 2152 C CA . PHE B 1 16 ? 45.031 28.672 13.898 1 36.41 16 PHE B CA 1
ATOM 2153 C C . PHE B 1 16 ? 43.906 28.734 12.875 1 36.41 16 PHE B C 1
ATOM 2155 O O . PHE B 1 16 ? 43.594 29.797 12.344 1 36.41 16 PHE B O 1
ATOM 2162 N N . GLU B 1 17 ? 43.656 27.703 12.164 1 38.03 17 GLU B N 1
ATOM 2163 C CA . GLU B 1 17 ? 42.406 27.547 11.461 1 38.03 17 GLU B CA 1
ATOM 2164 C C . GLU B 1 17 ? 41.219 27.844 12.375 1 38.03 17 GLU B C 1
ATOM 2166 O O . GLU B 1 17 ? 40.906 27.078 13.281 1 38.03 17 GLU B O 1
ATOM 2171 N N . LEU B 1 18 ? 40.969 29.156 12.617 1 35.56 18 LEU B N 1
ATOM 2172 C CA . LEU B 1 18 ? 39.625 29.484 13.148 1 35.56 18 LEU B CA 1
ATOM 2173 C C . LEU B 1 18 ? 38.531 28.797 12.359 1 35.56 18 LEU B C 1
ATOM 2175 O O . LEU B 1 18 ? 38.25 29.156 11.211 1 35.56 18 LEU B O 1
ATOM 2179 N N . VAL B 1 19 ? 38.312 27.547 12.609 1 38.5 19 VAL B N 1
ATOM 2180 C CA . VAL B 1 19 ? 37.031 26.938 12.219 1 38.5 19 VAL B CA 1
ATOM 2181 C C . VAL B 1 19 ? 35.875 27.859 12.578 1 38.5 19 VAL B C 1
ATOM 2183 O O . VAL B 1 19 ? 35.562 28.031 13.758 1 38.5 19 VAL B O 1
ATOM 2186 N N . PHE B 1 20 ? 35.719 28.906 11.805 1 33.56 20 PHE B N 1
ATOM 2187 C CA . PHE B 1 20 ? 34.406 29.578 11.875 1 33.56 20 PHE B CA 1
ATOM 2188 C C . PHE B 1 20 ? 33.281 28.578 11.875 1 33.56 20 PHE B C 1
ATOM 2190 O O . PHE B 1 20 ? 33 27.953 10.844 1 33.56 20 PHE B O 1
ATOM 2197 N N . PHE B 1 21 ? 33 28 13.008 1 34.53 21 PHE B N 1
ATOM 2198 C CA . PHE B 1 21 ? 31.656 27.438 13.164 1 34.53 21 PHE B CA 1
ATOM 2199 C C . PHE B 1 21 ? 30.594 28.422 12.695 1 34.53 21 PHE B C 1
ATOM 2201 O O . PHE B 1 21 ? 30.328 29.422 13.367 1 34.53 21 PHE B O 1
ATOM 2208 N N . CYS B 1 22 ? 30.562 28.625 11.391 1 33.56 22 CYS B N 1
ATOM 2209 C CA . CYS B 1 22 ? 29.344 29.281 10.938 1 33.56 22 CYS B CA 1
ATOM 2210 C C . CYS B 1 22 ? 28.125 28.719 11.664 1 33.56 22 CYS B C 1
ATOM 2212 O O . CYS B 1 22 ? 27.672 27.609 11.375 1 33.56 22 CYS B O 1
ATOM 2214 N N . ALA B 1 23 ? 28.062 28.922 12.938 1 34.91 23 ALA B N 1
ATOM 2215 C CA . ALA B 1 23 ? 26.703 28.812 13.469 1 34.91 23 ALA B CA 1
ATOM 2216 C C . ALA B 1 23 ? 25.703 29.547 12.578 1 34.91 23 ALA B C 1
ATOM 2218 O O . ALA B 1 23 ? 25.766 30.766 12.438 1 34.91 23 ALA B O 1
ATOM 2219 N N . ALA B 1 24 ? 25.438 28.984 11.359 1 37.69 24 ALA B N 1
ATOM 2220 C CA . ALA B 1 24 ? 24.234 29.594 10.805 1 37.69 24 ALA B CA 1
ATOM 2221 C C . ALA B 1 24 ? 23.344 30.156 11.906 1 37.69 24 ALA B C 1
ATOM 2223 O O . ALA B 1 24 ? 22.906 29.422 12.805 1 37.69 24 ALA B O 1
ATOM 2224 N N . THR B 1 25 ? 23.594 31.266 12.32 1 40.34 25 THR B N 1
ATOM 2225 C CA . THR B 1 25 ? 22.625 32.031 13.109 1 40.34 25 THR B CA 1
ATOM 2226 C C . THR B 1 25 ? 21.188 31.688 12.688 1 40.34 25 THR B C 1
ATOM 2228 O O . THR B 1 25 ? 20.812 31.922 11.531 1 40.34 25 THR B O 1
ATOM 2231 N N . ARG B 1 26 ? 20.734 30.516 12.953 1 46.28 26 ARG B N 1
ATOM 2232 C CA . ARG B 1 26 ? 19.312 30.266 12.781 1 46.28 26 ARG B CA 1
ATOM 2233 C C . ARG B 1 26 ? 18.484 31.484 13.172 1 46.28 26 ARG B C 1
ATOM 2235 O O . ARG B 1 26 ? 18.531 31.922 14.328 1 46.28 26 ARG B O 1
ATOM 2242 N N . ALA B 1 27 ? 18.422 32.5 12.453 1 46.97 27 ALA B N 1
ATOM 2243 C CA . ALA B 1 27 ? 17.547 33.625 12.797 1 46.97 27 ALA B CA 1
ATOM 2244 C C . ALA B 1 27 ? 16.406 33.188 13.695 1 46.97 27 ALA B C 1
ATOM 2246 O O . ALA B 1 27 ? 16.016 33.875 14.633 1 46.97 27 ALA B O 1
ATOM 2247 N N . SER B 1 28 ? 15.445 32.312 13.188 1 57.06 28 SER B N 1
ATOM 2248 C CA . SER B 1 28 ? 14.125 32.219 13.805 1 57.06 28 SER B CA 1
ATOM 2249 C C . SER B 1 28 ? 14.188 31.484 15.133 1 57.06 28 SER B C 1
ATOM 2251 O O . SER B 1 28 ? 15.109 30.703 15.359 1 57.06 28 SER B O 1
ATOM 2253 N N . GLY B 1 29 ? 13.789 32.188 16.312 1 83.25 29 GLY B N 1
ATOM 2254 C CA . GLY B 1 29 ? 13.375 31.641 17.578 1 83.25 29 GLY B CA 1
ATOM 2255 C C . GLY B 1 29 ? 12.773 30.25 17.453 1 83.25 29 GLY B C 1
ATOM 2256 O O . GLY B 1 29 ? 12.305 29.672 18.438 1 83.25 29 GLY B O 1
ATOM 2257 N N . CYS B 1 30 ? 12.938 29.719 16.297 1 94.06 30 CYS B N 1
ATOM 2258 C CA . CYS B 1 30 ? 12.344 28.422 16.047 1 94.06 30 CYS B CA 1
ATOM 2259 C C . CYS B 1 30 ? 13.383 27.312 16.172 1 94.06 30 CYS B C 1
ATOM 2261 O O . CYS B 1 30 ? 14.305 27.219 15.367 1 94.06 30 CYS B O 1
ATOM 2263 N N . ASN B 1 31 ? 13.258 26.516 17.172 1 95.75 31 ASN B N 1
ATOM 2264 C CA . ASN B 1 31 ? 14.102 25.328 17.312 1 95.75 31 ASN B CA 1
ATOM 2265 C C . ASN B 1 31 ? 13.672 24.219 16.375 1 95.75 31 ASN B C 1
ATOM 2267 O O . ASN B 1 31 ? 12.586 23.656 16.531 1 95.75 31 ASN B O 1
ATOM 2271 N N . GLN B 1 32 ? 14.586 23.828 15.469 1 95.88 32 GLN B N 1
ATOM 2272 C CA . GLN B 1 32 ? 14.195 22.891 14.422 1 95.88 32 GLN B CA 1
ATOM 2273 C C . GLN B 1 32 ? 14.875 21.547 14.617 1 95.88 32 GLN B C 1
ATOM 2275 O O . GLN B 1 32 ? 14.867 20.703 13.711 1 95.88 32 GLN B O 1
ATOM 2280 N N . THR B 1 33 ? 15.43 21.328 15.758 1 94.94 33 THR B N 1
ATOM 2281 C CA . THR B 1 33 ? 16.172 20.094 15.969 1 94.94 33 THR B CA 1
ATOM 2282 C C . THR B 1 33 ? 15.523 19.25 17.047 1 94.94 33 THR B C 1
ATOM 2284 O O . THR B 1 33 ? 15.086 19.781 18.078 1 94.94 33 THR B O 1
ATOM 2287 N N . CYS B 1 34 ? 15.391 17.969 16.844 1 96.75 34 CYS B N 1
ATOM 2288 C CA . CYS B 1 34 ? 14.922 16.953 17.781 1 96.75 34 CYS B CA 1
ATOM 2289 C C . CYS B 1 34 ? 15.852 15.742 17.781 1 96.75 34 CYS B C 1
ATOM 2291 O O . CYS B 1 34 ? 15.773 14.898 16.891 1 96.75 34 CYS B O 1
ATOM 2293 N N . GLY B 1 35 ? 16.719 15.656 18.828 1 94.31 35 GLY B N 1
ATOM 2294 C CA . GLY B 1 35 ? 17.75 14.633 18.766 1 94.31 35 GLY B CA 1
ATOM 2295 C C . GLY B 1 35 ? 18.672 14.789 17.562 1 94.31 35 GLY B C 1
ATOM 2296 O O . GLY B 1 35 ? 19.312 15.828 17.391 1 94.31 35 GLY B O 1
ATOM 2297 N N . SER B 1 36 ? 18.625 13.805 16.688 1 91.5 36 SER B N 1
ATOM 2298 C CA . SER B 1 36 ? 19.469 13.836 15.5 1 91.5 36 SER B CA 1
ATOM 2299 C C . SER B 1 36 ? 18.703 14.312 14.273 1 91.5 36 SER B C 1
ATOM 2301 O O . SER B 1 36 ? 19.297 14.523 13.211 1 91.5 36 SER B O 1
ATOM 2303 N N . ALA B 1 37 ? 17.469 14.539 14.477 1 91.69 37 ALA B N 1
ATOM 2304 C CA . ALA B 1 37 ? 16.641 14.914 13.336 1 91.69 37 ALA B CA 1
ATOM 2305 C C . ALA B 1 37 ? 16.453 16.422 13.273 1 91.69 37 ALA B C 1
ATOM 2307 O O . ALA B 1 37 ? 16.422 17.094 14.305 1 91.69 37 ALA B O 1
ATOM 2308 N N . THR B 1 38 ? 16.391 16.906 12.016 1 91.94 38 THR B N 1
ATOM 2309 C CA . THR B 1 38 ? 16.094 18.312 11.789 1 91.94 38 THR B CA 1
ATOM 2310 C C . THR B 1 38 ? 14.93 18.469 10.828 1 91.94 38 THR B C 1
ATOM 2312 O O . THR B 1 38 ? 14.766 17.672 9.906 1 91.94 38 THR B O 1
ATOM 2315 N N . VAL B 1 39 ? 14.172 19.453 11.094 1 95.44 39 VAL B N 1
ATOM 2316 C CA . VAL B 1 39 ? 13.055 19.75 10.203 1 95.44 39 VAL B CA 1
ATOM 2317 C C . VAL B 1 39 ? 13.211 21.156 9.633 1 95.44 39 VAL B C 1
ATOM 2319 O O . VAL B 1 39 ? 13.984 21.969 10.156 1 95.44 39 VAL B O 1
ATOM 2322 N N . SER B 1 40 ? 12.555 21.391 8.594 1 93.75 40 SER B N 1
ATOM 2323 C CA . SER B 1 40 ? 12.578 22.703 7.98 1 93.75 40 SER B CA 1
ATOM 2324 C C . SER B 1 40 ? 11.414 23.562 8.469 1 93.75 40 SER B C 1
ATOM 2326 O O . SER B 1 40 ? 10.344 23.031 8.797 1 93.75 40 SER B O 1
ATOM 2328 N N . TYR B 1 41 ? 11.719 24.844 8.469 1 94.38 41 TYR B N 1
ATOM 2329 C CA . TYR B 1 41 ? 10.586 25.734 8.68 1 94.38 41 TYR B CA 1
ATOM 2330 C C . TYR B 1 41 ? 9.477 25.453 7.668 1 94.38 41 TYR B C 1
ATOM 2332 O O . TYR B 1 41 ? 9.75 25.141 6.508 1 94.38 41 TYR B O 1
ATOM 2340 N N . PRO B 1 42 ? 8.172 25.5 8.133 1 97.25 42 PRO B N 1
ATOM 2341 C CA . PRO B 1 42 ? 7.684 26.141 9.359 1 97.25 42 PRO B CA 1
ATOM 2342 C C . PRO B 1 42 ? 7.66 25.188 10.547 1 97.25 42 PRO B C 1
ATOM 2344 O O . PRO B 1 42 ? 7.227 25.562 11.641 1 97.25 42 PRO B O 1
ATOM 2347 N N . PHE B 1 43 ? 8.141 24 10.367 1 97.81 43 PHE B N 1
ATOM 2348 C CA . PHE B 1 43 ? 8.094 23.016 11.445 1 97.81 43 PHE B CA 1
ATOM 2349 C C . PHE B 1 43 ? 9.219 23.25 12.438 1 97.81 43 PHE B C 1
ATOM 2351 O O . PHE B 1 43 ? 10.312 23.672 12.062 1 97.81 43 PHE B O 1
ATOM 2358 N N . GLY B 1 44 ? 8.914 22.906 13.664 1 97.25 44 GLY B N 1
ATOM 2359 C CA . GLY B 1 44 ? 9.922 22.938 14.711 1 97.25 44 GLY B CA 1
ATOM 2360 C C . GLY B 1 44 ? 9.375 22.531 16.062 1 97.25 44 GLY B C 1
ATOM 2361 O O . GLY B 1 44 ? 8.25 22.031 16.172 1 97.25 44 GLY B O 1
ATOM 2362 N N . PHE B 1 45 ? 10.18 22.781 17.125 1 97.31 45 PHE B N 1
ATOM 2363 C CA . PHE B 1 45 ? 9.867 22.172 18.406 1 97.31 45 PHE B CA 1
ATOM 2364 C C . PHE B 1 45 ? 9.805 23.234 19.5 1 97.31 45 PHE B C 1
ATOM 2366 O O . PHE B 1 45 ? 9.867 22.906 20.688 1 97.31 45 PHE B O 1
ATOM 2373 N N . SER B 1 46 ? 9.68 24.484 19.016 1 95.94 46 SER B N 1
ATOM 2374 C CA . SER B 1 46 ? 9.547 25.594 19.953 1 95.94 46 SER B CA 1
ATOM 2375 C C . SER B 1 46 ? 8.422 26.547 19.531 1 95.94 46 SER B C 1
ATOM 2377 O O . SER B 1 46 ? 7.887 26.438 18.438 1 95.94 46 SER B O 1
ATOM 2379 N N . ASP B 1 47 ? 8.008 27.5 20.391 1 93.31 47 ASP B N 1
ATOM 2380 C CA . ASP B 1 47 ? 6.867 28.391 20.172 1 93.31 47 ASP B CA 1
ATOM 2381 C C . ASP B 1 47 ? 7.121 29.344 19.016 1 93.31 47 ASP B C 1
ATOM 2383 O O . ASP B 1 47 ? 6.18 29.844 18.406 1 93.31 47 ASP B O 1
ATOM 2387 N N . GLY B 1 48 ? 8.281 29.562 18.719 1 92.62 48 GLY B N 1
ATOM 2388 C CA . GLY B 1 48 ? 8.602 30.516 17.656 1 92.62 48 GLY B CA 1
ATOM 2389 C C . GLY B 1 48 ? 8.391 29.938 16.266 1 92.62 48 GLY B C 1
ATOM 2390 O O . GLY B 1 48 ? 8.438 30.672 15.281 1 92.62 48 GLY B O 1
ATOM 2391 N N . CYS B 1 49 ? 8.055 28.688 16.203 1 96.31 49 CYS B N 1
ATOM 2392 C CA . CYS B 1 49 ? 7.914 28.047 14.898 1 96.31 49 CYS B CA 1
ATOM 2393 C C . CYS B 1 49 ? 6.484 28.172 14.383 1 96.31 49 CYS B C 1
ATOM 2395 O O . CYS B 1 49 ? 5.551 28.344 15.164 1 96.31 49 CYS B O 1
ATOM 2397 N N . GLY B 1 50 ? 6.305 28.125 13.062 1 95.88 50 GLY B N 1
ATOM 2398 C CA . GLY B 1 50 ? 4.984 28.219 12.461 1 95.88 50 GLY B CA 1
ATOM 2399 C C . GLY B 1 50 ? 4.059 27.094 12.867 1 95.88 50 GLY B C 1
ATOM 2400 O O . GLY B 1 50 ? 2.895 27.328 13.195 1 95.88 50 GLY B O 1
ATOM 2401 N N . ILE B 1 51 ? 4.613 25.906 12.828 1 97.31 51 ILE B N 1
ATOM 2402 C CA . ILE B 1 51 ? 3.91 24.703 13.266 1 97.31 51 ILE B CA 1
ATOM 2403 C C . ILE B 1 51 ? 4.75 23.969 14.312 1 97.31 51 ILE B C 1
ATOM 2405 O O . ILE B 1 51 ? 5.797 23.406 13.992 1 97.31 51 ILE B O 1
ATOM 2409 N N . ARG B 1 52 ? 4.246 24.016 15.461 1 97.12 52 ARG B N 1
ATOM 2410 C CA . ARG B 1 52 ? 5.008 23.422 16.562 1 97.12 52 ARG B CA 1
ATOM 2411 C C . ARG B 1 52 ? 4.75 21.922 16.656 1 97.12 52 ARG B C 1
ATOM 2413 O O . ARG B 1 52 ? 3.602 21.5 16.797 1 97.12 52 ARG B O 1
ATOM 2420 N N . LEU B 1 53 ? 5.789 21.141 16.625 1 98 53 LEU B N 1
ATOM 2421 C CA . LEU B 1 53 ? 5.777 19.703 16.844 1 98 53 LEU B CA 1
ATOM 2422 C C . LEU B 1 53 ? 6.25 19.359 18.25 1 98 53 LEU B C 1
ATOM 2424 O O . LEU B 1 53 ? 6.695 20.234 18.984 1 98 53 LEU B O 1
ATOM 2428 N N . ASN B 1 54 ? 6.055 18.141 18.594 1 97.44 54 ASN B N 1
ATOM 2429 C CA . ASN B 1 54 ? 6.559 17.656 19.875 1 97.44 54 ASN B CA 1
ATOM 2430 C C . ASN B 1 54 ? 7.801 16.797 19.703 1 97.44 54 ASN B C 1
ATOM 2432 O O . ASN B 1 54 ? 7.867 15.977 18.781 1 97.44 54 ASN B O 1
ATOM 2436 N N . CYS B 1 55 ? 8.773 17.016 20.531 1 97.44 55 CYS B N 1
ATOM 2437 C CA . CYS B 1 55 ? 9.984 16.203 20.562 1 97.44 55 CYS B CA 1
ATOM 2438 C C . CYS B 1 55 ? 10.078 15.398 21.859 1 97.44 55 CYS B C 1
ATOM 2440 O O . CYS B 1 55 ? 10.156 15.977 22.938 1 97.44 55 CYS B O 1
ATOM 2442 N N . SER B 1 56 ? 10.023 14.102 21.703 1 96.06 56 SER B N 1
ATOM 2443 C CA . SER B 1 56 ? 10.125 13.289 22.906 1 96.06 56 SER B CA 1
ATOM 2444 C C . SER B 1 56 ? 11.555 13.266 23.438 1 96.06 56 SER B C 1
ATOM 2446 O O . SER B 1 56 ? 12.492 13.648 22.734 1 96.06 56 SER B O 1
ATOM 2448 N N . ALA B 1 57 ? 11.688 12.766 24.641 1 93.62 57 ALA B N 1
ATOM 2449 C CA . ALA B 1 57 ? 13.008 12.641 25.25 1 93.62 57 ALA B CA 1
ATOM 2450 C C . ALA B 1 57 ? 13.898 11.695 24.438 1 93.62 57 ALA B C 1
ATOM 2452 O O . ALA B 1 57 ? 15.117 11.867 24.391 1 93.62 57 ALA B O 1
ATOM 2453 N N . ALA B 1 58 ? 13.367 10.758 23.812 1 93.81 58 ALA B N 1
ATOM 2454 C CA . ALA B 1 58 ? 14.094 9.758 23.047 1 93.81 58 ALA B CA 1
ATOM 2455 C C . ALA B 1 58 ? 14.398 10.266 21.641 1 93.81 58 ALA B C 1
ATOM 2457 O O . ALA B 1 58 ? 14.992 9.555 20.828 1 93.81 58 ALA B O 1
ATOM 2458 N N . GLY B 1 59 ? 13.977 11.5 21.375 1 94.25 59 GLY B N 1
ATOM 2459 C CA . GLY B 1 59 ? 14.273 12.086 20.078 1 94.25 59 GLY B CA 1
ATOM 2460 C C . GLY B 1 59 ? 13.242 11.758 19.016 1 94.25 59 GLY B C 1
ATOM 2461 O O . GLY B 1 59 ? 13.523 11.812 17.828 1 94.25 59 GLY B O 1
ATOM 2462 N N . GLU B 1 60 ? 12.086 11.414 19.469 1 95.38 60 GLU B N 1
ATOM 2463 C CA . GLU B 1 60 ? 11.008 11.117 18.531 1 95.38 60 GLU B CA 1
ATOM 2464 C C . GLU B 1 60 ? 10.148 12.352 18.266 1 95.38 60 GLU B C 1
ATOM 2466 O O . GLU B 1 60 ? 9.742 13.039 19.188 1 95.38 60 GLU B O 1
ATOM 2471 N N . MET B 1 61 ? 9.945 12.578 16.953 1 97.5 61 MET B N 1
ATOM 2472 C CA . MET B 1 61 ? 9.055 13.672 16.562 1 97.5 61 MET B CA 1
ATOM 2473 C C . MET B 1 61 ? 7.598 13.227 16.594 1 97.5 61 MET B C 1
ATOM 2475 O O . MET B 1 61 ? 7.262 12.172 16.062 1 97.5 61 MET B O 1
ATOM 2479 N N . GLN B 1 62 ? 6.793 14.078 17.188 1 97.38 62 GLN B N 1
ATOM 2480 C CA . GLN B 1 62 ? 5.387 13.703 17.297 1 97.38 62 GLN B CA 1
ATOM 2481 C C . GLN B 1 62 ? 4.477 14.875 16.938 1 97.38 62 GLN B C 1
ATOM 2483 O O . GLN B 1 62 ? 4.871 16.031 17.062 1 97.38 62 GLN B O 1
ATOM 2488 N N . LEU B 1 63 ? 3.395 14.555 16.438 1 97.38 63 LEU B N 1
ATOM 2489 C CA . LEU B 1 63 ? 2.293 15.492 16.234 1 97.38 63 LEU B CA 1
ATOM 2490 C C . LEU B 1 63 ? 1.015 14.977 16.891 1 97.38 63 LEU B C 1
ATOM 2492 O O . LEU B 1 63 ? 0.527 13.898 16.547 1 97.38 63 LEU B O 1
ATOM 2496 N N . SER B 1 64 ? 0.563 15.703 17.875 1 94.69 64 SER B N 1
ATOM 2497 C CA . SER B 1 64 ? -0.667 15.375 18.594 1 94.69 64 SER B CA 1
ATOM 2498 C C . SER B 1 64 ? -0.635 13.945 19.125 1 94.69 64 SER B C 1
ATOM 2500 O O . SER B 1 64 ? -1.606 13.203 18.969 1 94.69 64 SER B O 1
ATOM 2502 N N . GLY B 1 65 ? 0.49 13.57 19.547 1 93.31 65 GLY B N 1
ATOM 2503 C CA . GLY B 1 65 ? 0.629 12.289 20.203 1 93.31 65 GLY B CA 1
ATOM 2504 C C . GLY B 1 65 ? 0.97 11.156 19.25 1 93.31 65 GLY B C 1
ATOM 2505 O O . GLY B 1 65 ? 1.165 10.016 19.672 1 93.31 65 GLY B O 1
ATOM 2506 N N . HIS B 1 66 ? 1.07 11.414 18.016 1 96.12 66 HIS B N 1
ATOM 2507 C CA . HIS B 1 66 ? 1.404 10.406 17.016 1 96.12 66 HIS B CA 1
ATOM 2508 C C . HIS B 1 66 ? 2.816 10.609 16.469 1 96.12 66 HIS B C 1
ATOM 2510 O O . HIS B 1 66 ? 3.215 11.742 16.172 1 96.12 66 HIS B O 1
ATOM 2516 N N . ARG B 1 67 ? 3.48 9.547 16.359 1 96.19 67 ARG B N 1
ATOM 2517 C CA . ARG B 1 67 ? 4.836 9.617 15.812 1 96.19 67 ARG B CA 1
ATOM 2518 C C . ARG B 1 67 ? 4.816 10.062 14.352 1 96.19 67 ARG B C 1
ATOM 2520 O O . ARG B 1 67 ? 4.012 9.578 13.562 1 96.19 67 ARG B O 1
ATOM 2527 N N . ILE B 1 68 ? 5.766 10.945 14.07 1 96.69 68 ILE B N 1
ATOM 2528 C CA . ILE B 1 68 ? 5.891 11.422 12.703 1 96.69 68 ILE B CA 1
ATOM 2529 C C . ILE B 1 68 ? 6.824 10.508 11.914 1 96.69 68 ILE B C 1
ATOM 2531 O O . ILE B 1 68 ? 7.957 10.258 12.336 1 96.69 68 ILE B O 1
ATOM 2535 N N . ARG B 1 69 ? 6.348 10.07 10.789 1 93 69 ARG B N 1
ATOM 2536 C CA . ARG B 1 69 ? 7.176 9.227 9.93 1 93 69 ARG B CA 1
ATOM 2537 C C . ARG B 1 69 ? 7.898 10.062 8.875 1 93 69 ARG B C 1
ATOM 2539 O O . ARG B 1 69 ? 9.094 9.867 8.625 1 93 69 ARG B O 1
ATOM 2546 N N . VAL B 1 70 ? 7.156 10.914 8.297 1 91.75 70 VAL B N 1
ATOM 2547 C CA . VAL B 1 70 ? 7.695 11.711 7.199 1 91.75 70 VAL B CA 1
ATOM 2548 C C . VAL B 1 70 ? 6.988 13.062 7.152 1 91.75 70 VAL B C 1
ATOM 2550 O O . VAL B 1 70 ? 5.781 13.148 7.391 1 91.75 70 VAL B O 1
ATOM 2553 N N . ILE B 1 71 ? 7.758 14.047 6.898 1 94.31 71 ILE B N 1
ATOM 2554 C CA . ILE B 1 71 ? 7.203 15.352 6.57 1 94.31 71 ILE B CA 1
ATOM 2555 C C . ILE B 1 71 ? 7.539 15.711 5.121 1 94.31 71 ILE B C 1
ATOM 2557 O O . ILE B 1 71 ? 8.711 15.75 4.746 1 94.31 71 ILE B O 1
ATOM 2561 N N . THR B 1 72 ? 6.52 15.859 4.352 1 89.75 72 THR B N 1
ATOM 2562 C CA . THR B 1 72 ? 6.742 16.312 2.984 1 89.75 72 THR B CA 1
ATOM 2563 C C . THR B 1 72 ? 6.344 17.781 2.828 1 89.75 72 THR B C 1
ATOM 2565 O O . THR B 1 72 ? 5.934 18.422 3.795 1 89.75 72 THR B O 1
ATOM 2568 N N . HIS B 1 73 ? 6.484 18.219 1.588 1 89.75 73 HIS B N 1
ATOM 2569 C CA . HIS B 1 73 ? 6.113 19.594 1.299 1 89.75 73 HIS B CA 1
ATOM 2570 C C . HIS B 1 73 ? 4.617 19.812 1.49 1 89.75 73 HIS B C 1
ATOM 2572 O O . HIS B 1 73 ? 4.18 20.938 1.756 1 89.75 73 HIS B O 1
ATOM 2578 N N . GLU B 1 74 ? 3.867 18.703 1.449 1 93 74 GLU B N 1
ATOM 2579 C CA . GLU B 1 74 ? 2.424 18.922 1.47 1 93 74 GLU B CA 1
ATOM 2580 C C . GLU B 1 74 ? 1.765 18.156 2.613 1 93 74 GLU B C 1
ATOM 2582 O O . GLU B 1 74 ? 0.628 18.453 2.99 1 93 74 GLU B O 1
ATOM 2587 N N . THR B 1 75 ? 2.592 17.203 3.113 1 94.94 75 THR B N 1
ATOM 2588 C CA . THR B 1 75 ? 1.883 16.328 4.043 1 94.94 75 THR B CA 1
ATOM 2589 C C . THR B 1 75 ? 2.793 15.914 5.191 1 94.94 75 THR B C 1
ATOM 2591 O O . THR B 1 75 ? 4.012 16.094 5.125 1 94.94 75 THR B O 1
ATOM 2594 N N . ILE B 1 76 ? 2.164 15.516 6.207 1 95.94 76 ILE B N 1
ATOM 2595 C CA . ILE B 1 76 ? 2.789 14.82 7.328 1 95.94 76 ILE B CA 1
ATOM 2596 C C . ILE B 1 76 ? 2.203 13.414 7.449 1 95.94 76 ILE B C 1
ATOM 2598 O O . ILE B 1 76 ? 0.984 13.25 7.539 1 95.94 76 ILE B O 1
ATOM 2602 N N . ILE B 1 77 ? 3.01 12.438 7.434 1 95.5 77 ILE B N 1
ATOM 2603 C CA . ILE B 1 77 ? 2.572 11.055 7.605 1 95.5 77 ILE B CA 1
ATOM 2604 C C . ILE B 1 77 ? 2.834 10.609 9.039 1 95.5 77 ILE B C 1
ATOM 2606 O O . ILE B 1 77 ? 3.957 10.719 9.539 1 95.5 77 ILE B O 1
ATOM 2610 N N . LEU B 1 78 ? 1.81 10.094 9.617 1 96.25 78 LEU B N 1
ATOM 2611 C CA . LEU B 1 78 ? 1.871 9.727 11.031 1 96.25 78 LEU B CA 1
ATOM 2612 C C . LEU B 1 78 ? 1.699 8.219 11.211 1 96.25 78 LEU B C 1
ATOM 2614 O O . LEU B 1 78 ? 1.034 7.57 10.398 1 96.25 78 LEU B O 1
ATOM 2618 N N . ASP B 1 79 ? 2.268 7.773 12.281 1 95.31 79 ASP B N 1
ATOM 2619 C CA . ASP B 1 79 ? 2.031 6.395 12.695 1 95.31 79 ASP B CA 1
ATOM 2620 C C . ASP B 1 79 ? 0.75 6.281 13.523 1 95.31 79 ASP B C 1
ATOM 2622 O O . ASP B 1 79 ? 0.589 6.973 14.531 1 95.31 79 ASP B O 1
ATOM 2626 N N . VAL B 1 80 ? -0.14 5.441 13.023 1 95.56 80 VAL B N 1
ATOM 2627 C CA . VAL B 1 80 ? -1.37 5.164 13.766 1 95.56 80 VAL B CA 1
ATOM 2628 C C . VAL B 1 80 ? -1.606 3.658 13.828 1 95.56 80 VAL B C 1
ATOM 2630 O O . VAL B 1 80 ? -2.279 3.092 12.961 1 95.56 80 VAL B O 1
ATOM 2633 N N . GLN B 1 81 ? -1.122 3.082 14.859 1 93.5 81 GLN B N 1
ATOM 2634 C CA . GLN B 1 81 ? -1.235 1.635 15 1 93.5 81 GLN B CA 1
ATOM 2635 C C . GLN B 1 81 ? -2.674 1.223 15.305 1 93.5 81 GLN B C 1
ATOM 2637 O O . GLN B 1 81 ? -3.42 1.971 15.938 1 93.5 81 GLN B O 1
ATOM 2642 N N . PRO B 1 82 ? -3.033 0.036 14.82 1 94.88 82 PRO B N 1
ATOM 2643 C CA . PRO B 1 82 ? -4.383 -0.427 15.148 1 94.88 82 PRO B CA 1
ATOM 2644 C C . PRO B 1 82 ? -4.566 -0.693 16.641 1 94.88 82 PRO B C 1
ATOM 2646 O O . PRO B 1 82 ? -3.652 -1.196 17.297 1 94.88 82 PRO B O 1
ATOM 2649 N N . VAL B 1 83 ? -5.613 -0.245 17.109 1 94.62 83 VAL B N 1
ATOM 2650 C CA . VAL B 1 83 ? -6.055 -0.474 18.484 1 94.62 83 VAL B CA 1
ATOM 2651 C C . VAL B 1 83 ? -7.547 -0.792 18.5 1 94.62 83 VAL B C 1
ATOM 2653 O O . VAL B 1 83 ? -8.359 -0.031 17.969 1 94.62 83 VAL B O 1
ATOM 2656 N N . CYS B 1 84 ? -7.938 -1.839 19.203 1 93.38 84 CYS B N 1
ATOM 2657 C CA . CYS B 1 84 ? -9.273 -2.414 19.094 1 93.38 84 CYS B CA 1
ATOM 2658 C C . CYS B 1 84 ? -10.336 -1.424 19.547 1 93.38 84 CYS B C 1
ATOM 2660 O O . CYS B 1 84 ? -11.406 -1.336 18.953 1 93.38 84 CYS B O 1
ATOM 2662 N N . ASP B 1 85 ? -9.984 -0.645 20.609 1 92.75 85 ASP B N 1
ATOM 2663 C CA . ASP B 1 85 ? -11.062 0.107 21.234 1 92.75 85 ASP B CA 1
ATOM 2664 C C . ASP B 1 85 ? -10.672 1.57 21.438 1 92.75 85 ASP B C 1
ATOM 2666 O O . ASP B 1 85 ? -11.016 2.182 22.438 1 92.75 85 ASP B O 1
ATOM 2670 N N . ARG B 1 86 ? -9.898 2.066 20.5 1 94.44 86 ARG B N 1
ATOM 2671 C CA . ARG B 1 86 ? -9.594 3.494 20.547 1 94.44 86 ARG B CA 1
ATOM 2672 C C . ARG B 1 86 ? -10.82 4.328 20.188 1 94.44 86 ARG B C 1
ATOM 2674 O O . ARG B 1 86 ? -11.469 4.062 19.172 1 94.44 86 ARG B O 1
ATOM 2681 N N . SER B 1 87 ? -11.062 5.328 20.969 1 95.19 87 SER B N 1
ATOM 2682 C CA . SER B 1 87 ? -12.211 6.184 20.672 1 95.19 87 SER B CA 1
ATOM 2683 C C . SER B 1 87 ? -12.008 6.953 19.375 1 95.19 87 SER B C 1
ATOM 2685 O O . SER B 1 87 ? -10.906 7.434 19.094 1 95.19 87 SER B O 1
ATOM 2687 N N . ILE B 1 88 ? -13.047 7.18 18.625 1 92.88 88 ILE B N 1
ATOM 2688 C CA . ILE B 1 88 ? -13.008 7.957 17.391 1 92.88 88 ILE B CA 1
ATOM 2689 C C . ILE B 1 88 ? -12.555 9.383 17.703 1 92.88 88 ILE B C 1
ATOM 2691 O O . ILE B 1 88 ? -11.977 10.055 16.844 1 92.88 88 ILE B O 1
ATOM 2695 N N . LEU B 1 89 ? -12.766 9.812 18.891 1 92.38 89 LEU B N 1
ATOM 2696 C CA . LEU B 1 89 ? -12.43 11.172 19.297 1 92.38 89 LEU B CA 1
ATOM 2697 C C . LEU B 1 89 ? -10.922 11.359 19.375 1 92.38 89 LEU B C 1
ATOM 2699 O O . LEU B 1 89 ? -10.43 12.492 19.406 1 92.38 89 LEU B O 1
ATOM 2703 N N . ALA B 1 90 ? -10.227 10.266 19.344 1 90.69 90 ALA B N 1
ATOM 2704 C CA . ALA B 1 90 ? -8.766 10.328 19.422 1 90.69 90 ALA B CA 1
ATOM 2705 C C . ALA B 1 90 ? -8.172 11.031 18.219 1 90.69 90 ALA B C 1
ATOM 2707 O O . ALA B 1 90 ? -7.039 11.516 18.266 1 90.69 90 ALA B O 1
ATOM 2708 N N . VAL B 1 91 ? -8.898 11.109 17.141 1 91.19 91 VAL B N 1
ATOM 2709 C CA . VAL B 1 91 ? -8.352 11.695 15.93 1 91.19 91 VAL B CA 1
ATOM 2710 C C . VAL B 1 91 ? -8.602 13.203 15.922 1 91.19 91 VAL B C 1
ATOM 2712 O O . VAL B 1 91 ? -8.062 13.922 15.078 1 91.19 91 VAL B O 1
ATOM 2715 N N . GLU B 1 92 ? -9.336 13.664 16.891 1 93.44 92 GLU B N 1
ATOM 2716 C CA . GLU B 1 92 ? -9.656 15.086 16.953 1 93.44 92 GLU B CA 1
ATOM 2717 C C . GLU B 1 92 ? -8.391 15.945 16.953 1 93.44 92 GLU B C 1
ATOM 2719 O O . GLU B 1 92 ? -8.367 17.016 16.359 1 93.44 92 GLU B O 1
ATOM 2724 N N . GLY B 1 93 ? -7.398 15.438 17.562 1 94.06 93 GLY B N 1
ATOM 2725 C CA . GLY B 1 93 ? -6.148 16.172 17.656 1 94.06 93 GLY B CA 1
ATOM 2726 C C . GLY B 1 93 ? -5.48 16.391 16.312 1 94.06 93 GLY B C 1
ATOM 2727 O O . GLY B 1 93 ? -4.562 17.203 16.203 1 94.06 93 GLY B O 1
ATOM 2728 N N . LEU B 1 94 ? -5.973 15.734 15.336 1 96.06 94 LEU B N 1
ATOM 2729 C CA . LEU B 1 94 ? -5.359 15.859 14.016 1 96.06 94 LEU B CA 1
ATOM 2730 C C . LEU B 1 94 ? -6.09 16.891 13.164 1 96.06 94 LEU B C 1
ATOM 2732 O O . LEU B 1 94 ? -5.875 16.969 11.953 1 96.06 94 LEU B O 1
ATOM 2736 N N . PHE B 1 95 ? -6.957 17.547 13.836 1 95.38 95 PHE B N 1
ATOM 2737 C CA . PHE B 1 95 ? -7.66 18.688 13.258 1 95.38 95 PHE B CA 1
ATOM 2738 C C . PHE B 1 95 ? -7.402 19.953 14.07 1 95.38 95 PHE B C 1
ATOM 2740 O O . PHE B 1 95 ? -8.062 20.188 15.078 1 95.38 95 PHE B O 1
ATOM 2747 N N . ARG B 1 96 ? -6.434 20.641 13.625 1 93.75 96 ARG B N 1
ATOM 2748 C CA . ARG B 1 96 ? -6.082 21.859 14.344 1 93.75 96 ARG B CA 1
ATOM 2749 C C . ARG B 1 96 ? -5.918 23.031 13.391 1 93.75 96 ARG B C 1
ATOM 2751 O O . ARG B 1 96 ? -6.363 22.969 12.242 1 93.75 96 ARG B O 1
ATOM 2758 N N . SER B 1 97 ? -5.344 24.141 13.898 1 93.25 97 SER B N 1
ATOM 2759 C CA . SER B 1 97 ? -5.344 25.406 13.195 1 93.25 97 SER B CA 1
ATOM 2760 C C . SER B 1 97 ? -4.395 25.375 12 1 93.25 97 SER B C 1
ATOM 2762 O O . SER B 1 97 ? -4.484 26.219 11.109 1 93.25 97 SER B O 1
ATOM 2764 N N . HIS B 1 98 ? -3.467 24.359 11.977 1 95.9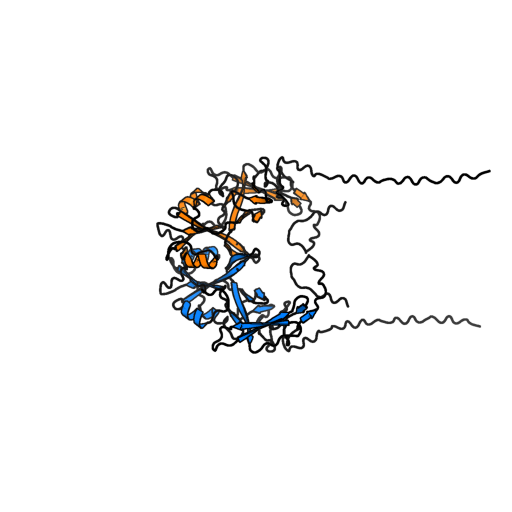4 98 HIS B N 1
ATOM 2765 C CA . HIS B 1 98 ? -2.461 24.406 10.922 1 95.94 98 HIS B CA 1
ATOM 2766 C C . HIS B 1 98 ? -2.404 23.094 10.148 1 95.94 98 HIS B C 1
ATOM 2768 O O . HIS B 1 98 ? -1.614 22.953 9.211 1 95.94 98 HIS B O 1
ATOM 2774 N N . TYR B 1 99 ? -3.188 22.172 10.641 1 96.44 99 TYR B N 1
ATOM 2775 C CA . TYR B 1 99 ? -3.17 20.891 9.953 1 96.44 99 TYR B CA 1
ATOM 2776 C C . TYR B 1 99 ? -4.5 20.172 10.117 1 96.44 99 TYR B C 1
ATOM 2778 O O . TYR B 1 99 ? -5.246 20.438 11.062 1 96.44 99 TYR B O 1
ATOM 2786 N N . ALA B 1 100 ? -4.75 19.297 9.141 1 96.81 100 ALA B N 1
ATOM 2787 C CA . ALA B 1 100 ? -5.957 18.469 9.148 1 96.81 100 ALA B CA 1
ATOM 2788 C C . ALA B 1 100 ? -5.758 17.203 8.32 1 96.81 100 ALA B C 1
ATOM 2790 O O . ALA B 1 100 ? -4.965 17.188 7.379 1 96.81 100 ALA B O 1
ATOM 2791 N N . MET B 1 101 ? -6.52 16.219 8.742 1 96.25 101 MET B N 1
ATOM 2792 C CA . MET B 1 101 ? -6.492 15 7.941 1 96.25 101 MET B CA 1
ATOM 2793 C C . MET B 1 101 ? -6.953 15.273 6.512 1 96.25 101 MET B C 1
ATOM 2795 O O . MET B 1 101 ? -7.789 16.156 6.281 1 96.25 101 MET B O 1
ATOM 2799 N N . THR B 1 102 ? -6.34 14.508 5.617 1 95.38 102 THR B N 1
ATOM 2800 C CA . THR B 1 102 ? -6.715 14.672 4.219 1 95.38 102 THR B CA 1
ATOM 2801 C C . THR B 1 102 ? -7.723 13.609 3.799 1 95.38 102 THR B C 1
ATOM 2803 O O . THR B 1 102 ? -7.992 12.672 4.551 1 95.38 102 THR B O 1
ATOM 2806 N N . SER B 1 103 ? -8.195 13.789 2.621 1 93.12 103 SER B N 1
ATOM 2807 C CA . SER B 1 103 ? -9.164 12.852 2.064 1 93.12 103 SER B CA 1
ATOM 2808 C C . SER B 1 103 ? -8.508 11.531 1.69 1 93.12 103 SER B C 1
ATOM 2810 O O . SER B 1 103 ? -9.188 10.578 1.309 1 93.12 103 SER B O 1
ATOM 2812 N N . SER B 1 104 ? -7.219 11.414 1.846 1 92.81 104 SER B N 1
ATOM 2813 C CA . SER B 1 104 ? -6.496 10.195 1.515 1 92.81 104 SER B CA 1
ATOM 2814 C C . SER B 1 104 ? -6.613 9.164 2.631 1 92.81 104 SER B C 1
ATOM 2816 O O . SER B 1 104 ? -6.172 8.023 2.479 1 92.81 104 SER B O 1
ATOM 2818 N N . ASN B 1 105 ? -7.223 9.57 3.674 1 94.75 105 ASN B N 1
ATOM 2819 C CA . ASN B 1 105 ? -7.312 8.672 4.824 1 94.75 105 ASN B CA 1
ATOM 2820 C C . ASN B 1 105 ? -8.547 7.773 4.738 1 94.75 105 ASN B C 1
ATOM 2822 O O . ASN B 1 105 ? -9.617 8.219 4.316 1 94.75 105 ASN B O 1
ATOM 2826 N N . THR B 1 106 ? -8.359 6.57 5.078 1 94.81 106 THR B N 1
ATOM 2827 C CA . THR B 1 106 ? -9.445 5.633 5.344 1 94.81 106 THR B CA 1
ATOM 2828 C C . THR B 1 106 ? -9.438 5.191 6.805 1 94.81 106 THR B C 1
ATOM 2830 O O . THR B 1 106 ? -8.414 4.742 7.316 1 94.81 106 THR B O 1
ATOM 2833 N N . LEU B 1 107 ? -10.555 5.344 7.402 1 95.81 107 LEU B N 1
ATOM 2834 C CA . LEU B 1 107 ? -10.68 4.93 8.797 1 95.81 107 LEU B CA 1
ATOM 2835 C C . LEU B 1 107 ? -11.516 3.656 8.914 1 95.81 107 LEU B C 1
ATOM 2837 O O . LEU B 1 107 ? -12.508 3.496 8.211 1 95.81 107 LEU B O 1
ATOM 2841 N N . PHE B 1 108 ? -11.109 2.814 9.734 1 95.56 108 PHE B N 1
ATOM 2842 C CA . PHE B 1 108 ? -11.812 1.567 10.016 1 95.56 108 PHE B CA 1
ATOM 2843 C C . PHE B 1 108 ? -12.469 1.612 11.391 1 95.56 108 PHE B C 1
ATOM 2845 O O . PHE B 1 108 ? -11.781 1.658 12.414 1 95.56 108 PHE B O 1
ATOM 2852 N N . LEU B 1 109 ? -13.734 1.563 11.336 1 95.06 109 LEU B N 1
ATOM 2853 C CA . LEU B 1 109 ? -14.531 1.881 12.523 1 95.06 109 LEU B CA 1
ATOM 2854 C C . LEU B 1 109 ? -15.266 0.646 13.031 1 95.06 109 LEU B C 1
ATOM 2856 O O . LEU B 1 109 ? -15.633 -0.229 12.242 1 95.06 109 LEU B O 1
ATOM 2860 N N . ARG B 1 110 ? -15.477 0.668 14.344 1 93.06 110 ARG B N 1
ATOM 2861 C CA . ARG B 1 110 ? -16.172 -0.453 14.969 1 93.06 110 ARG B CA 1
ATOM 2862 C C . ARG B 1 110 ? -17.281 0.036 15.883 1 93.06 110 ARG B C 1
ATOM 2864 O O . ARG B 1 110 ? -17.328 1.217 16.234 1 93.06 110 ARG B O 1
ATOM 2871 N N . ASN B 1 111 ? -18.156 -0.951 16.219 1 91.06 111 ASN B N 1
ATOM 2872 C CA . ASN B 1 111 ? -19.297 -0.697 17.094 1 91.06 111 ASN B CA 1
ATOM 2873 C C . ASN B 1 111 ? -20.172 0.436 16.578 1 91.06 111 ASN B C 1
ATOM 2875 O O . ASN B 1 111 ? -20.484 1.378 17.312 1 91.06 111 ASN B O 1
ATOM 2879 N N . CYS B 1 112 ? -20.516 0.24 15.422 1 90.44 112 CYS B N 1
ATOM 2880 C CA . CYS B 1 112 ? -21.344 1.234 14.758 1 90.44 112 CYS B CA 1
ATOM 2881 C C . CYS B 1 112 ? -22.812 0.833 14.805 1 90.44 112 CYS B C 1
ATOM 2883 O O . CYS B 1 112 ? -23.141 -0.34 14.625 1 90.44 112 CYS B O 1
ATOM 2885 N N . SER B 1 113 ? -23.781 1.668 15.453 1 80.44 113 SER B N 1
ATOM 2886 C CA . SER B 1 113 ? -25.203 1.377 15.656 1 80.44 113 SER B CA 1
ATOM 2887 C C . SER B 1 113 ? -25.891 1.046 14.344 1 80.44 113 SER B C 1
ATOM 2889 O O . SER B 1 113 ? -26.781 0.204 14.305 1 80.44 113 SER B O 1
ATOM 2891 N N . SER B 1 114 ? -25.969 2.051 13.453 1 63.53 114 SER B N 1
ATOM 2892 C CA . SER B 1 114 ? -26.703 1.814 12.227 1 63.53 114 SER B CA 1
ATOM 2893 C C . SER B 1 114 ? -25.766 1.588 11.047 1 63.53 114 SER B C 1
ATOM 2895 O O . SER B 1 114 ? -24.594 1.975 11.094 1 63.53 114 SER B O 1
ATOM 2897 N N . GLN B 1 115 ? -26.312 0.618 10.195 1 54.88 115 GLN B N 1
ATOM 2898 C CA . GLN B 1 115 ? -25.609 0.196 8.992 1 54.88 115 GLN B CA 1
ATOM 2899 C C . GLN B 1 115 ? -25.141 1.399 8.18 1 54.88 115 GLN B C 1
ATOM 2901 O O . GLN B 1 115 ? -25.828 1.827 7.246 1 54.88 115 GLN B O 1
ATOM 2906 N N . ARG B 1 116 ? -24.781 2.48 8.93 1 56.91 116 ARG B N 1
ATOM 2907 C CA . ARG B 1 116 ? -24.312 3.443 7.938 1 56.91 116 ARG B CA 1
ATOM 2908 C C . ARG B 1 116 ? -23.25 2.828 7.035 1 56.91 116 ARG B C 1
ATOM 2910 O O . ARG B 1 116 ? -22.281 2.256 7.523 1 56.91 116 ARG B O 1
ATOM 2917 N N . ASP B 1 117 ? -23.75 2.168 5.957 1 61.72 117 ASP B N 1
ATOM 2918 C CA . ASP B 1 117 ? -22.906 1.466 4.988 1 61.72 117 ASP B CA 1
ATOM 2919 C C . ASP B 1 117 ? -22.156 2.451 4.094 1 61.72 117 ASP B C 1
ATOM 2921 O O . ASP B 1 117 ? -22.766 3.193 3.328 1 61.72 117 ASP B O 1
ATOM 2925 N N . PHE B 1 118 ? -21.047 2.857 4.641 1 75.88 118 PHE B N 1
ATOM 2926 C CA . PHE B 1 118 ? -20.172 3.613 3.756 1 75.88 118 PHE B CA 1
ATOM 2927 C C . PHE B 1 118 ? -19.766 2.775 2.547 1 75.88 118 PHE B C 1
ATOM 2929 O O . PHE B 1 118 ? -18.859 3.15 1.797 1 75.88 118 PHE B O 1
ATOM 2936 N N . GLY B 1 119 ? -20.578 1.718 2.502 1 81.25 119 GLY B N 1
ATOM 2937 C CA . GLY B 1 119 ? -20.328 0.854 1.361 1 81.25 119 GLY B CA 1
ATOM 2938 C C . GLY B 1 119 ? -19.094 -0.027 1.547 1 81.25 119 GLY B C 1
ATOM 2939 O O . GLY B 1 119 ? -18.516 -0.507 0.57 1 81.25 119 GLY B O 1
ATOM 2940 N N . CYS B 1 120 ? -18.688 -0.168 2.77 1 90.38 120 CYS B N 1
ATOM 2941 C CA . CYS B 1 120 ? -17.531 -1.006 3.055 1 90.38 120 CYS B CA 1
ATOM 2942 C C . CYS B 1 120 ? -17.641 -1.647 4.43 1 90.38 120 CYS B C 1
ATOM 2944 O O . CYS B 1 120 ? -17.641 -0.951 5.449 1 90.38 120 CYS B O 1
ATOM 2946 N N . ILE B 1 121 ? -17.75 -2.943 4.352 1 90.38 121 ILE B N 1
ATOM 2947 C CA . ILE B 1 121 ? -17.859 -3.734 5.57 1 90.38 121 ILE B CA 1
ATOM 2948 C C . ILE B 1 121 ? -16.875 -4.898 5.531 1 90.38 121 ILE B C 1
ATOM 2950 O O . ILE B 1 121 ? -16.844 -5.656 4.559 1 90.38 121 ILE B O 1
ATOM 2954 N N . ILE B 1 122 ? -16.141 -5.012 6.594 1 91.25 122 ILE B N 1
ATOM 2955 C CA . ILE B 1 122 ? -15.172 -6.09 6.719 1 91.25 122 ILE B CA 1
ATOM 2956 C C . ILE B 1 122 ? -15.32 -6.77 8.078 1 91.25 122 ILE B C 1
ATOM 2958 O O . ILE B 1 122 ? -15.453 -6.098 9.102 1 91.25 122 ILE B O 1
ATOM 2962 N N . SER B 1 123 ? -15.281 -7.996 8.062 1 90.56 123 SER B N 1
ATOM 2963 C CA . SER B 1 123 ? -15.289 -8.68 9.359 1 90.56 123 SER B CA 1
ATOM 2964 C C . SER B 1 123 ? -14.094 -8.258 10.211 1 90.56 123 SER B C 1
ATOM 2966 O O . SER B 1 123 ? -12.969 -8.18 9.711 1 90.56 123 SER B O 1
ATOM 2968 N N . THR B 1 124 ? -14.375 -8.047 11.445 1 90.94 124 THR B N 1
ATOM 2969 C CA . THR B 1 124 ? -13.312 -7.625 12.344 1 90.94 124 THR B CA 1
ATOM 2970 C C . THR B 1 124 ? -12.25 -8.719 12.484 1 90.94 124 THR B C 1
ATOM 2972 O O . THR B 1 124 ? -11.055 -8.422 12.57 1 90.94 124 THR B O 1
ATOM 2975 N N . GLU B 1 125 ? -12.758 -9.898 12.492 1 87.75 125 GLU B N 1
ATOM 2976 C CA . GLU B 1 125 ? -11.836 -11.023 12.578 1 87.75 125 GLU B CA 1
ATOM 2977 C C . GLU B 1 125 ? -10.867 -11.039 11.398 1 87.75 125 GLU B C 1
ATOM 2979 O O . GLU B 1 125 ? -9.656 -11.211 11.586 1 87.75 125 GLU B O 1
ATOM 2984 N N . LYS B 1 126 ? -11.383 -10.859 10.273 1 87.31 126 LYS B N 1
ATOM 2985 C CA . LYS B 1 126 ? -10.562 -10.852 9.07 1 87.31 126 LYS B CA 1
ATOM 2986 C C . LYS B 1 126 ? -9.539 -9.719 9.102 1 87.31 126 LYS B C 1
ATOM 2988 O O . LYS B 1 126 ? -8.367 -9.93 8.797 1 87.31 126 LYS B O 1
ATOM 2993 N N . MET B 1 127 ? -9.984 -8.602 9.461 1 89.69 127 MET B N 1
ATOM 2994 C CA . MET B 1 127 ? -9.102 -7.438 9.523 1 89.69 127 MET B CA 1
ATOM 2995 C C . MET B 1 127 ? -8.008 -7.637 10.578 1 89.69 127 MET B C 1
ATOM 2997 O O . MET B 1 127 ? -6.84 -7.344 10.32 1 89.69 127 MET B O 1
ATOM 3001 N N . SER B 1 128 ? -8.406 -8.141 11.727 1 90.12 128 SER B N 1
ATOM 3002 C CA . SER B 1 128 ? -7.449 -8.367 12.805 1 90.12 128 SER B CA 1
ATOM 3003 C C . SER B 1 128 ? -6.359 -9.352 12.375 1 90.12 128 SER B C 1
ATOM 3005 O O . SER B 1 128 ? -5.184 -9.141 12.672 1 90.12 128 SER B O 1
ATOM 3007 N N . ARG B 1 129 ? -6.73 -10.328 11.711 1 84.81 129 ARG B N 1
ATOM 3008 C CA . ARG B 1 129 ? -5.777 -11.328 11.227 1 84.81 129 ARG B CA 1
ATOM 3009 C C . ARG B 1 129 ? -4.797 -10.711 10.234 1 84.81 129 ARG B C 1
ATOM 3011 O O . ARG B 1 129 ? -3.588 -10.922 10.336 1 84.81 129 ARG B O 1
ATOM 3018 N N . ARG B 1 130 ? -5.297 -9.945 9.406 1 85.12 130 ARG B N 1
ATOM 3019 C CA . ARG B 1 130 ? -4.453 -9.359 8.367 1 85.12 130 ARG B CA 1
ATOM 3020 C C . ARG B 1 130 ? -3.502 -8.32 8.961 1 85.12 130 ARG B C 1
ATOM 3022 O O . ARG B 1 130 ? -2.377 -8.164 8.484 1 85.12 130 ARG B O 1
ATOM 3029 N N . LEU B 1 131 ? -3.979 -7.676 9.969 1 88.56 131 LEU B N 1
ATOM 3030 C CA . LEU B 1 131 ? -3.154 -6.641 10.578 1 88.56 131 LEU B CA 1
ATOM 3031 C C . LEU B 1 131 ? -2.328 -7.215 11.727 1 88.56 131 LEU B C 1
ATOM 3033 O O . LEU B 1 131 ? -1.632 -6.473 12.43 1 88.56 131 LEU B O 1
ATOM 3037 N N . ASN B 1 132 ? -2.445 -8.477 11.898 1 83.56 132 ASN B N 1
ATOM 3038 C CA . ASN B 1 132 ? -1.695 -9.219 12.906 1 83.56 132 ASN B CA 1
ATOM 3039 C C . ASN B 1 132 ? -1.936 -8.664 14.312 1 83.56 132 ASN B C 1
ATOM 3041 O O . ASN B 1 132 ? -0.986 -8.414 15.055 1 83.56 132 ASN B O 1
ATOM 3045 N N . VAL B 1 133 ? -3.154 -8.367 14.516 1 86.88 133 VAL B N 1
ATOM 3046 C CA . VAL B 1 133 ? -3.553 -7.953 15.859 1 86.88 133 VAL B CA 1
ATOM 3047 C C . VAL B 1 133 ? -4.473 -9.008 16.469 1 86.88 133 VAL B C 1
ATOM 3049 O O . VAL B 1 133 ? -5.055 -9.82 15.766 1 86.88 133 VAL B O 1
ATOM 3052 N N . THR B 1 134 ? -4.445 -9.031 17.781 1 81.5 134 THR B N 1
ATOM 3053 C CA . THR B 1 134 ? -5.371 -9.914 18.469 1 81.5 134 THR B CA 1
ATOM 3054 C C . THR B 1 134 ? -6.809 -9.641 18.047 1 81.5 134 THR B C 1
ATOM 3056 O O . THR B 1 134 ? -7.152 -8.516 17.688 1 81.5 134 THR B O 1
ATOM 3059 N N . SER B 1 135 ? -7.578 -10.711 17.922 1 80.5 135 SER B N 1
ATOM 3060 C CA . SER B 1 135 ? -8.969 -10.562 17.516 1 80.5 135 SER B CA 1
ATOM 3061 C C . SER B 1 135 ? -9.688 -9.523 18.359 1 80.5 135 SER B C 1
ATOM 3063 O O . SER B 1 135 ? -9.602 -9.547 19.594 1 80.5 135 SER B O 1
ATOM 3065 N N . CYS B 1 136 ? -10.141 -8.594 17.562 1 84.44 136 CYS B N 1
ATOM 3066 C CA . CYS B 1 136 ? -10.867 -7.508 18.203 1 84.44 136 CYS B CA 1
ATOM 3067 C C . CYS B 1 136 ? -12.367 -7.793 18.219 1 84.44 136 CYS B C 1
ATOM 3069 O O . CYS B 1 136 ? -12.914 -8.336 17.266 1 84.44 136 CYS B O 1
ATOM 3071 N N . GLY B 1 137 ? -13.047 -7.5 19.328 1 72.25 137 GLY B N 1
ATOM 3072 C CA . GLY B 1 137 ? -14.5 -7.523 19.406 1 72.25 137 GLY B CA 1
ATOM 3073 C C . GLY B 1 137 ? -15.062 -8.922 19.578 1 72.25 137 GLY B C 1
ATOM 3074 O O . GLY B 1 137 ? -14.312 -9.883 19.766 1 72.25 137 GLY B O 1
ATOM 3075 N N . LEU B 1 138 ? -16.375 -8.914 19.641 1 70.12 138 LEU B N 1
ATOM 3076 C CA . LEU B 1 138 ? -17.109 -10.172 19.75 1 70.12 138 LEU B CA 1
ATOM 3077 C C . LEU B 1 138 ? -17.172 -10.883 18.406 1 70.12 138 LEU B C 1
ATOM 3079 O O . LEU B 1 138 ? -16.984 -10.258 17.359 1 70.12 138 LEU B O 1
ATOM 3083 N N . GLN B 1 139 ? -17.312 -12.07 18.547 1 68.06 139 GLN B N 1
ATOM 3084 C CA . GLN B 1 139 ? -17.516 -12.859 17.344 1 68.06 139 GLN B CA 1
ATOM 3085 C C . GLN B 1 139 ? -18.625 -12.273 16.484 1 68.06 139 GLN B C 1
ATOM 3087 O O . GLN B 1 139 ? -19.688 -11.891 16.984 1 68.06 139 GLN B O 1
ATOM 3092 N N . GLY B 1 140 ? -18.359 -11.992 15.211 1 70.06 140 GLY B N 1
ATOM 3093 C CA . GLY B 1 140 ? -19.359 -11.477 14.289 1 70.06 140 GLY B CA 1
ATOM 3094 C C . GLY B 1 140 ? -19.312 -9.961 14.156 1 70.06 140 GLY B C 1
ATOM 3095 O O . GLY B 1 140 ? -20.094 -9.383 13.391 1 70.06 140 GLY B O 1
ATOM 3096 N N . ASP B 1 141 ? -18.359 -9.383 14.883 1 84.06 141 ASP B N 1
ATOM 3097 C CA . ASP B 1 141 ? -18.219 -7.934 14.805 1 84.06 141 ASP B CA 1
ATOM 3098 C C . ASP B 1 141 ? -17.672 -7.508 13.438 1 84.06 141 ASP B C 1
ATOM 3100 O O . ASP B 1 141 ? -16.828 -8.195 12.852 1 84.06 141 ASP B O 1
ATOM 3104 N N . ASP B 1 142 ? -18.344 -6.398 12.93 1 89.06 142 ASP B N 1
ATOM 3105 C CA . ASP B 1 142 ? -17.906 -5.883 11.633 1 89.06 142 ASP B CA 1
ATOM 3106 C C . ASP B 1 142 ? -17.172 -4.555 11.789 1 89.06 142 ASP B C 1
ATOM 3108 O O . ASP B 1 142 ? -17.422 -3.812 12.742 1 89.06 142 ASP B O 1
ATOM 3112 N N . THR B 1 143 ? -16.312 -4.379 10.93 1 92.38 143 THR B N 1
ATOM 3113 C CA . THR B 1 143 ? -15.617 -3.109 10.766 1 92.38 143 THR B CA 1
ATOM 3114 C C . THR B 1 143 ? -16.141 -2.355 9.547 1 92.38 143 THR B C 1
ATOM 3116 O O . THR B 1 143 ? -16.297 -2.939 8.469 1 92.38 143 THR B O 1
ATOM 3119 N N . ILE B 1 144 ? -16.422 -1.139 9.789 1 93.19 144 ILE B N 1
ATOM 3120 C CA . ILE B 1 144 ? -16.875 -0.27 8.711 1 93.19 144 ILE B CA 1
ATOM 3121 C C . ILE B 1 144 ? -15.742 0.638 8.25 1 93.19 144 ILE B C 1
ATOM 3123 O O . ILE B 1 144 ? -15 1.182 9.078 1 93.19 144 ILE B O 1
ATOM 3127 N N . CYS B 1 145 ? -15.562 0.726 6.922 1 93.81 145 CYS B N 1
ATOM 3128 C CA . CYS B 1 145 ? -14.516 1.615 6.434 1 93.81 145 CYS B CA 1
ATOM 3129 C C . CYS B 1 145 ? -15.102 2.953 5.992 1 93.81 145 CYS B C 1
ATOM 3131 O O . CYS B 1 145 ? -16.062 2.992 5.223 1 93.81 145 CYS B O 1
ATOM 3133 N N . TYR B 1 146 ? -14.477 4.031 6.441 1 92.88 146 TYR B N 1
ATOM 3134 C CA . TYR B 1 146 ? -14.859 5.379 6.043 1 92.88 146 TYR B CA 1
ATOM 3135 C C . TYR B 1 146 ? -13.758 6.043 5.23 1 92.88 146 TYR B C 1
ATOM 3137 O O . TYR B 1 146 ? -12.602 6.082 5.66 1 92.88 146 TYR B O 1
ATOM 3145 N N . SER B 1 147 ? -14.125 6.465 4.09 1 91.62 147 SER B N 1
ATOM 3146 C CA . SER B 1 147 ? -13.305 7.348 3.27 1 91.62 147 SER B CA 1
ATOM 3147 C C . SER B 1 147 ? -14.141 8.461 2.641 1 91.62 147 SER B C 1
ATOM 3149 O O . SER B 1 147 ? -15.258 8.211 2.18 1 91.62 147 SER B O 1
ATOM 3151 N N . SER B 1 148 ? -13.57 9.594 2.664 1 89.31 148 SER B N 1
ATOM 3152 C CA . SER B 1 148 ? -14.297 10.742 2.133 1 89.31 148 SER B CA 1
ATOM 3153 C C . SER B 1 148 ? -14.516 10.609 0.63 1 89.31 148 SER B C 1
ATOM 3155 O O . SER B 1 148 ? -13.703 10.008 -0.071 1 89.31 148 SER B O 1
ATOM 3157 N N . ARG B 1 149 ? -15.594 11.195 0.132 1 84.38 149 ARG B N 1
ATOM 3158 C CA . ARG B 1 149 ? -15.883 11.211 -1.299 1 84.38 149 ARG B CA 1
ATOM 3159 C C . ARG B 1 149 ? -15.117 12.336 -1.994 1 84.38 149 ARG B C 1
ATOM 3161 O O . ARG B 1 149 ? -15.07 12.391 -3.225 1 84.38 149 ARG B O 1
ATOM 3168 N N . LYS B 1 150 ? -14.508 13.133 -1.173 1 82.31 150 LYS B N 1
ATOM 3169 C CA . LYS B 1 150 ? -13.727 14.234 -1.724 1 82.31 150 LYS B CA 1
ATOM 3170 C C . LYS B 1 150 ? -12.508 13.719 -2.479 1 82.31 150 LYS B C 1
ATOM 3172 O O . LYS B 1 150 ? -11.875 12.75 -2.057 1 82.31 150 LYS B O 1
ATOM 3177 N N . THR B 1 151 ? -12.406 14.391 -3.652 1 76.69 151 THR B N 1
ATOM 3178 C CA . THR B 1 151 ? -11.195 14.062 -4.398 1 76.69 151 THR B CA 1
ATOM 3179 C C . THR B 1 151 ? -10.039 14.953 -3.953 1 76.69 151 THR B C 1
ATOM 3181 O O . THR B 1 151 ? -9.891 16.078 -4.438 1 76.69 151 THR B O 1
ATO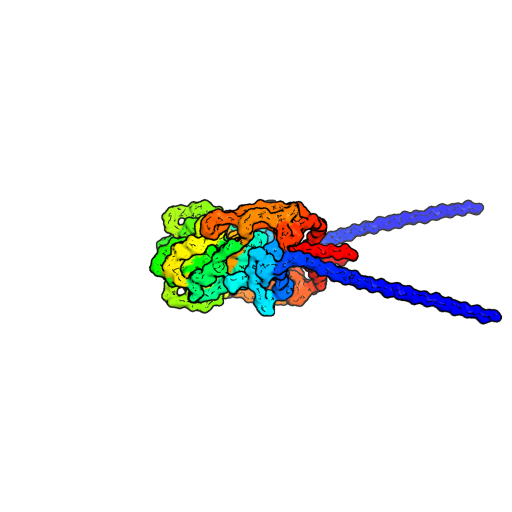M 3184 N N . GLY B 1 152 ? -9.516 14.766 -2.857 1 80.19 152 GLY B N 1
ATOM 3185 C CA . GLY B 1 152 ? -8.367 15.523 -2.379 1 80.19 152 GLY B CA 1
ATOM 3186 C C . GLY B 1 152 ? -8.742 16.578 -1.354 1 80.19 152 GLY B C 1
ATOM 3187 O O . GLY B 1 152 ? -9.922 16.781 -1.057 1 80.19 152 GLY B O 1
ATOM 3188 N N . GLY B 1 153 ? -7.758 17.141 -0.732 1 89.06 153 GLY B N 1
ATOM 3189 C CA . GLY B 1 153 ? -7.945 18.234 0.2 1 89.06 153 GLY B CA 1
ATOM 3190 C C . GLY B 1 153 ? -8.086 17.781 1.641 1 89.06 153 GLY B C 1
ATOM 3191 O O . GLY B 1 153 ? -7.812 16.625 1.96 1 89.06 153 GLY B O 1
ATOM 3192 N N . PHE B 1 154 ? -8.531 18.812 2.398 1 94.62 154 PHE B N 1
ATOM 3193 C CA . PHE B 1 154 ? -8.625 18.609 3.84 1 94.62 154 PHE B CA 1
ATOM 3194 C C . PHE B 1 154 ? -10.016 18.125 4.23 1 94.62 154 PHE B C 1
ATOM 3196 O O . PHE B 1 154 ? -11.008 18.5 3.602 1 94.62 154 PHE B O 1
ATOM 3203 N N . LEU B 1 155 ? -9.992 17.312 5.215 1 94.12 155 LEU B N 1
ATOM 3204 C CA . LEU B 1 155 ? -11.242 17 5.898 1 94.12 155 LEU B CA 1
ATOM 3205 C C . LEU B 1 155 ? -11.5 17.984 7.043 1 94.12 155 LEU B C 1
ATOM 3207 O O . LEU B 1 155 ? -10.555 18.5 7.633 1 94.12 155 LEU B O 1
ATOM 3211 N N . SER B 1 156 ? -12.758 18.234 7.316 1 92.44 156 SER B N 1
ATOM 3212 C CA . SER B 1 156 ? -13.078 18.984 8.531 1 92.44 156 SER B CA 1
ATOM 3213 C C . SER B 1 156 ? -13.508 18.047 9.656 1 92.44 156 SER B C 1
ATOM 3215 O O . SER B 1 156 ? -14.039 16.953 9.398 1 92.44 156 SER B O 1
ATOM 3217 N N . TRP B 1 157 ? -13.258 18.531 10.82 1 93.06 157 TRP B N 1
ATOM 3218 C CA . TRP B 1 157 ? -13.672 17.734 11.977 1 93.06 157 TRP B CA 1
ATOM 3219 C C . TRP B 1 157 ? -15.18 17.547 11.992 1 93.06 157 TRP B C 1
ATOM 3221 O O . TRP B 1 157 ? -15.664 16.453 12.297 1 93.06 157 TRP B O 1
ATOM 3231 N N . GLU B 1 158 ? -15.852 18.5 11.617 1 90.38 158 GLU B N 1
ATOM 3232 C CA . GLU B 1 158 ? -17.312 18.438 11.57 1 90.38 158 GLU B CA 1
ATOM 3233 C C . GLU B 1 158 ? -17.781 17.391 10.57 1 90.38 158 GLU B C 1
ATOM 3235 O O . GLU B 1 158 ? -18.656 16.578 10.883 1 90.38 158 GLU B O 1
ATOM 3240 N N . GLU B 1 159 ? -17.188 17.406 9.445 1 87.44 159 GLU B N 1
ATOM 3241 C CA . GLU B 1 159 ? -17.531 16.438 8.414 1 87.44 159 GLU B CA 1
ATOM 3242 C C . GLU B 1 159 ? -17.25 15.016 8.883 1 87.44 159 GLU B C 1
ATOM 3244 O O . GLU B 1 159 ? -18.078 14.117 8.703 1 87.44 159 GLU B O 1
ATOM 3249 N N . LEU B 1 160 ? -16.109 14.82 9.469 1 91.44 160 LEU B N 1
ATOM 3250 C CA . LEU B 1 160 ? -15.719 13.492 9.922 1 91.44 160 LEU B CA 1
ATOM 3251 C C . LEU B 1 160 ? -16.641 12.992 11.031 1 91.44 160 LEU B C 1
ATOM 3253 O O . LEU B 1 160 ? -17.094 11.852 10.992 1 91.44 160 LEU B O 1
ATOM 3257 N N . THR B 1 161 ? -16.922 13.883 11.992 1 91.19 161 THR B N 1
ATOM 3258 C CA . THR B 1 161 ? -17.75 13.484 13.125 1 91.19 161 THR B CA 1
ATOM 3259 C C . THR B 1 161 ? -19.172 13.188 12.672 1 91.19 161 THR B C 1
ATOM 3261 O O . THR B 1 161 ? -19.812 12.258 13.18 1 91.19 161 THR B O 1
ATOM 3264 N N . GLU B 1 162 ? -19.641 13.953 11.805 1 90 162 GLU B N 1
ATOM 3265 C CA . GLU B 1 162 ? -20.984 13.703 11.273 1 90 162 GLU B CA 1
ATOM 3266 C C . GLU B 1 162 ? -21.031 12.383 10.516 1 90 162 GLU B C 1
ATOM 3268 O O . GLU B 1 162 ? -21.969 11.594 10.695 1 90 162 GLU B O 1
ATOM 3273 N N . ALA B 1 163 ? -20.062 12.18 9.711 1 89.19 163 ALA B N 1
ATOM 3274 C CA . ALA B 1 163 ? -20.031 10.984 8.867 1 89.19 163 ALA B CA 1
ATOM 3275 C C . ALA B 1 163 ? -19.875 9.727 9.719 1 89.19 163 ALA B C 1
ATOM 3277 O O . ALA B 1 163 ? -20.406 8.664 9.375 1 89.19 163 ALA B O 1
ATOM 3278 N N . THR B 1 164 ? -19.188 9.844 10.781 1 91.38 164 THR B N 1
ATOM 3279 C CA . THR B 1 164 ? -18.859 8.656 11.562 1 91.38 164 THR B CA 1
ATOM 3280 C C . THR B 1 164 ? -19.75 8.555 12.797 1 91.38 164 THR B C 1
ATOM 3282 O O . THR B 1 164 ? -19.469 7.777 13.711 1 91.38 164 THR B O 1
ATOM 3285 N N . ALA B 1 165 ? -20.734 9.398 12.742 1 89.81 165 ALA B N 1
ATOM 3286 C CA . ALA B 1 165 ? -21.656 9.375 13.875 1 89.81 165 ALA B CA 1
ATOM 3287 C C . ALA B 1 165 ? -22.219 7.977 14.086 1 89.81 165 ALA B C 1
ATOM 3289 O O . ALA B 1 165 ? -22.594 7.293 13.125 1 89.81 165 ALA B O 1
ATOM 3290 N N . GLY B 1 166 ? -22.266 7.5 15.336 1 90 166 GLY B N 1
ATOM 3291 C CA . GLY B 1 166 ? -22.828 6.199 15.656 1 90 166 GLY B CA 1
ATOM 3292 C C . GLY B 1 166 ? -21.781 5.121 15.844 1 90 166 GLY B C 1
ATOM 3293 O O . GLY B 1 166 ? -22.109 4 16.25 1 90 166 GLY B O 1
ATOM 3294 N N . CYS B 1 167 ? -20.578 5.477 15.375 1 91.94 167 CYS B N 1
ATOM 3295 C CA . CYS B 1 167 ? -19.484 4.547 15.617 1 91.94 167 CYS B CA 1
ATOM 3296 C C . CYS B 1 167 ? -18.719 4.93 16.875 1 91.94 167 CYS B C 1
ATOM 3298 O O . CYS B 1 167 ? -18.547 6.117 17.172 1 91.94 167 CYS B O 1
ATOM 3300 N N . GLU B 1 168 ? -18.219 4.008 17.531 1 92.56 168 GLU B N 1
ATOM 3301 C CA . GLU B 1 168 ? -17.594 4.285 18.828 1 92.56 168 GLU B CA 1
ATOM 3302 C C . GLU B 1 168 ? -16.062 4.238 18.719 1 92.56 168 GLU B C 1
ATOM 3304 O O . GLU B 1 168 ? -15.367 5.039 19.328 1 92.56 168 GLU B O 1
ATOM 3309 N N . PHE B 1 169 ? -15.578 3.273 17.891 1 94.38 169 PHE B N 1
ATOM 3310 C CA . PHE B 1 169 ? -14.141 3.018 17.938 1 94.38 169 PHE B CA 1
ATOM 3311 C C . PHE B 1 169 ? -13.516 3.23 16.562 1 94.38 169 PHE B C 1
ATOM 3313 O O . PHE B 1 169 ? -14.109 2.885 15.539 1 94.38 169 PHE B O 1
ATOM 3320 N N . MET B 1 170 ? -12.359 3.799 16.578 1 95.25 170 MET B N 1
ATOM 3321 C CA . MET B 1 170 ? -11.477 3.793 15.422 1 95.25 170 MET B CA 1
ATOM 3322 C C . MET B 1 170 ? -10.414 2.705 15.547 1 95.25 170 MET B C 1
ATOM 3324 O O . MET B 1 170 ? -9.398 2.9 16.219 1 95.25 170 MET B O 1
ATOM 3328 N N . PHE B 1 171 ? -10.602 1.683 14.914 1 95.12 171 PHE B N 1
ATOM 3329 C CA . PHE B 1 171 ? -9.797 0.471 15.016 1 95.12 171 PHE B CA 1
ATOM 3330 C C . PHE B 1 171 ? -8.469 0.637 14.289 1 95.12 171 PHE B C 1
ATOM 3332 O O . PHE B 1 171 ? -7.406 0.349 14.844 1 95.12 171 PHE B O 1
ATOM 3339 N N . ALA B 1 172 ? -8.57 1.139 13.07 1 96 172 ALA B N 1
ATOM 3340 C CA . ALA B 1 172 ? -7.371 1.269 12.25 1 96 172 ALA B CA 1
ATOM 3341 C C . ALA B 1 172 ? -7.477 2.465 11.312 1 96 172 ALA B C 1
ATOM 3343 O O . ALA B 1 172 ? -8.562 3.031 11.133 1 96 172 ALA B O 1
ATOM 3344 N N . SER B 1 173 ? -6.359 2.85 10.844 1 96.31 173 SER B N 1
ATOM 3345 C CA . SER B 1 173 ? -6.219 3.908 9.852 1 96.31 173 SER B CA 1
ATOM 3346 C C . SER B 1 173 ? -5.316 3.469 8.703 1 96.31 173 SER B C 1
ATOM 3348 O O . SER B 1 173 ? -4.355 2.725 8.906 1 96.31 173 SER B O 1
ATOM 3350 N N . ALA B 1 174 ? -5.719 3.92 7.516 1 95.5 174 ALA B N 1
ATOM 3351 C CA . ALA B 1 174 ? -4.879 3.648 6.352 1 95.5 174 ALA B CA 1
ATOM 3352 C C . ALA B 1 174 ? -4.812 4.863 5.43 1 95.5 174 ALA B C 1
ATOM 3354 O O . ALA B 1 174 ? -5.793 5.598 5.293 1 95.5 174 ALA B O 1
ATOM 3355 N N . ARG B 1 175 ? -3.705 4.992 4.832 1 94.38 175 ARG B N 1
ATOM 3356 C CA . ARG B 1 175 ? -3.494 6.07 3.873 1 94.38 175 ARG B CA 1
ATOM 3357 C C . ARG B 1 175 ? -3.557 5.555 2.439 1 94.38 175 ARG B C 1
ATOM 3359 O O . ARG B 1 175 ? -2.846 4.609 2.084 1 94.38 175 ARG B O 1
ATOM 3366 N N . TYR B 1 176 ? -4.426 6.164 1.783 1 91.31 176 TYR B N 1
ATOM 3367 C CA . TYR B 1 176 ? -4.508 5.848 0.362 1 91.31 176 TYR B CA 1
ATOM 3368 C C . TYR B 1 176 ? -3.553 6.719 -0.447 1 91.31 176 TYR B C 1
ATOM 3370 O O . TYR B 1 176 ? -3.525 7.941 -0.282 1 91.31 176 TYR B O 1
ATOM 3378 N N . GLY B 1 177 ? -2.809 6.105 -1.274 1 81.62 177 GLY B N 1
ATOM 3379 C CA . GLY B 1 177 ? -1.899 6.832 -2.146 1 81.62 177 GLY B CA 1
ATOM 3380 C C . GLY B 1 177 ? -1.149 5.934 -3.109 1 81.62 177 GLY B C 1
ATOM 3381 O O . GLY B 1 177 ? -1.359 4.719 -3.125 1 81.62 177 GLY B O 1
ATOM 3382 N N . GLY B 1 178 ? -0.512 6.684 -4.012 1 65.25 178 GLY B N 1
ATOM 3383 C CA . GLY B 1 178 ? 0.303 5.922 -4.945 1 65.25 178 GLY B CA 1
ATOM 3384 C C . GLY B 1 178 ? 1.537 5.316 -4.301 1 65.25 178 GLY B C 1
ATOM 3385 O O . GLY B 1 178 ? 2.047 5.84 -3.309 1 65.25 178 GLY B O 1
ATOM 3386 N N . ASP B 1 179 ? 1.691 4.121 -4.5 1 50.72 179 ASP B N 1
ATOM 3387 C CA . ASP B 1 179 ? 2.975 3.553 -4.102 1 50.72 179 ASP B CA 1
ATOM 3388 C C . ASP B 1 179 ? 4.113 4.117 -4.945 1 50.72 179 ASP B C 1
ATOM 3390 O O . ASP B 1 179 ? 3.924 5.086 -5.688 1 50.72 179 ASP B O 1
ATOM 3394 N N . THR B 1 180 ? 5.195 3.629 -4.648 1 46.22 180 THR B N 1
ATOM 3395 C CA . THR B 1 180 ? 6.43 4.039 -5.309 1 46.22 180 THR B CA 1
ATOM 3396 C C . THR B 1 180 ? 6.285 3.949 -6.824 1 46.22 180 THR B C 1
ATOM 3398 O O . THR B 1 180 ? 6.949 4.688 -7.559 1 46.22 180 THR B O 1
ATOM 3401 N N . PHE B 1 181 ? 5.461 3.109 -7.238 1 50.5 181 PHE B N 1
ATOM 3402 C CA . PHE B 1 181 ? 5.32 2.938 -8.68 1 50.5 181 PHE B CA 1
ATOM 3403 C C . PHE B 1 181 ? 4.012 3.535 -9.172 1 50.5 181 PHE B C 1
ATOM 3405 O O . PHE B 1 181 ? 3.516 3.164 -10.234 1 50.5 181 PHE B O 1
ATOM 3412 N N . SER B 1 182 ? 3.49 4.273 -8.312 1 63.81 182 SER B N 1
ATOM 3413 C CA . SER B 1 182 ? 2.293 5.043 -8.633 1 63.81 182 SER B CA 1
ATOM 3414 C C . SER B 1 182 ? 1.063 4.145 -8.711 1 63.81 182 SER B C 1
ATOM 3416 O O . SER B 1 182 ? 0.081 4.484 -9.375 1 63.81 182 SER B O 1
ATOM 3418 N N . LYS B 1 183 ? 1.28 2.967 -8.078 1 78.12 183 LYS B N 1
ATOM 3419 C CA . LYS B 1 183 ? 0.085 2.135 -7.977 1 78.12 183 LYS B CA 1
ATOM 3420 C C . LYS B 1 183 ? -0.739 2.508 -6.746 1 78.12 183 LYS B C 1
ATOM 3422 O O . LYS B 1 183 ? -0.183 2.793 -5.684 1 78.12 183 LYS B O 1
ATOM 3427 N N . PRO B 1 184 ? -2.049 2.488 -7.066 1 88.75 184 PRO B N 1
ATOM 3428 C CA . PRO B 1 184 ? -2.877 2.762 -5.887 1 88.75 184 PRO B CA 1
ATOM 3429 C C . PRO B 1 184 ? -2.625 1.778 -4.75 1 88.75 184 PRO B C 1
ATOM 3431 O O . PRO B 1 184 ? -2.539 0.569 -4.98 1 88.75 184 PRO B O 1
ATOM 3434 N N . SER B 1 185 ? -2.406 2.342 -3.566 1 90.81 185 SER B N 1
ATOM 3435 C CA . SER B 1 185 ? -2.111 1.486 -2.422 1 90.81 185 SER B CA 1
ATOM 3436 C C . SER B 1 185 ? -2.77 2.016 -1.152 1 90.81 185 SER B C 1
ATOM 3438 O O . SER B 1 185 ? -3.043 3.213 -1.041 1 90.81 185 SER B O 1
ATOM 3440 N N . LEU B 1 186 ? -3.086 1.091 -0.384 1 92.31 186 LEU B N 1
ATOM 3441 C CA . LEU B 1 186 ? -3.549 1.368 0.972 1 92.31 186 LEU B CA 1
ATOM 3442 C C . LEU B 1 186 ? -2.512 0.932 2 1 92.31 186 LEU B C 1
ATOM 3444 O O . LEU B 1 186 ? -2.16 -0.248 2.072 1 92.31 186 LEU B O 1
ATOM 3448 N N . VAL B 1 187 ? -1.975 1.907 2.688 1 92.62 187 VAL B N 1
ATOM 3449 C CA . VAL B 1 187 ? -0.971 1.604 3.701 1 92.62 187 VAL B CA 1
ATOM 3450 C C . VAL B 1 187 ? -1.595 1.7 5.094 1 92.62 187 VAL B C 1
ATOM 3452 O O . VAL B 1 187 ? -1.986 2.785 5.531 1 92.62 187 VAL B O 1
ATOM 3455 N N . PHE B 1 188 ? -1.611 0.583 5.801 1 94.19 188 PHE B N 1
ATOM 3456 C CA . PHE B 1 188 ? -2.221 0.538 7.125 1 94.19 188 PHE B CA 1
ATOM 3457 C C . PHE B 1 188 ? -1.265 1.084 8.18 1 94.19 188 PHE B C 1
ATOM 3459 O O . PHE B 1 188 ? -0.047 1.062 7.992 1 94.19 188 PHE B O 1
ATOM 3466 N N . GLY B 1 189 ? -1.849 1.567 9.195 1 94.44 189 GLY B N 1
ATOM 3467 C CA . GLY B 1 189 ? -1.041 2.055 10.305 1 94.44 189 GLY B CA 1
ATOM 3468 C C . GLY B 1 189 ? -0.532 3.469 10.094 1 94.44 189 GLY B C 1
ATOM 3469 O O . GLY B 1 189 ? 0.41 3.9 10.758 1 94.44 189 GLY B O 1
ATOM 3470 N N . GLU B 1 190 ? -1.144 4.117 9.102 1 94.69 190 GLU B N 1
ATOM 3471 C CA . GLU B 1 190 ? -0.736 5.488 8.812 1 94.69 190 GLU B CA 1
ATOM 3472 C C . GLU B 1 190 ? -1.945 6.414 8.719 1 94.69 190 GLU B C 1
ATOM 3474 O O . GLU B 1 190 ? -3.051 5.969 8.406 1 94.69 190 GLU B O 1
ATOM 3479 N N . ALA B 1 191 ? -1.695 7.633 8.992 1 96.25 191 ALA B N 1
ATOM 3480 C CA . ALA B 1 191 ? -2.613 8.734 8.703 1 96.25 191 ALA B CA 1
ATOM 3481 C C . ALA B 1 191 ? -1.882 9.898 8.047 1 96.25 191 ALA B C 1
ATOM 3483 O O . ALA B 1 191 ? -0.707 10.141 8.328 1 96.25 191 ALA B O 1
ATOM 3484 N N . GLU B 1 192 ? -2.596 10.516 7.234 1 96.12 192 GLU B N 1
ATOM 3485 C CA . GLU B 1 192 ? -2.027 11.664 6.527 1 96.12 192 GLU B CA 1
ATOM 3486 C C . GLU B 1 192 ? -2.717 12.961 6.938 1 96.12 192 GLU B C 1
ATOM 3488 O O . GLU B 1 192 ? -3.947 13.039 6.945 1 96.12 192 GLU B O 1
ATOM 3493 N N . THR B 1 193 ? -1.876 13.922 7.297 1 97.12 193 THR B N 1
ATOM 3494 C CA . THR B 1 193 ? -2.385 15.281 7.445 1 97.12 193 THR B CA 1
ATOM 3495 C C . THR B 1 193 ? -1.74 16.219 6.426 1 97.12 193 THR B C 1
ATOM 3497 O O . THR B 1 193 ? -0.567 16.062 6.086 1 97.12 193 THR B O 1
ATOM 3500 N N . GLY B 1 194 ? -2.566 17.094 5.926 1 96.56 194 GLY B N 1
ATOM 3501 C CA . GLY B 1 194 ? -1.987 18.266 5.309 1 96.56 194 GLY B CA 1
ATOM 3502 C C . GLY B 1 194 ? -1.694 19.375 6.301 1 96.56 194 GLY B C 1
ATOM 3503 O O . GLY B 1 194 ? -2.012 19.266 7.484 1 96.56 194 GLY B O 1
ATOM 3504 N N . TRP B 1 195 ? -1.013 20.375 5.773 1 96.94 195 TRP B N 1
ATOM 3505 C CA . TRP B 1 195 ? -0.672 21.484 6.664 1 96.94 195 TRP B CA 1
ATOM 3506 C C . TRP B 1 195 ? -0.636 22.812 5.902 1 96.94 195 TRP B C 1
ATOM 3508 O O . TRP B 1 195 ? -0.586 22.812 4.672 1 96.94 195 TRP B O 1
ATOM 3518 N N . TRP B 1 196 ? -0.802 23.875 6.66 1 96.75 196 TRP B N 1
ATOM 3519 C CA . TRP B 1 196 ? -0.761 25.234 6.117 1 96.75 196 TRP B CA 1
ATOM 3520 C C . TRP B 1 196 ? -0.36 26.234 7.191 1 96.75 196 TRP B C 1
ATOM 3522 O O . TRP B 1 196 ? -0.37 25.922 8.383 1 96.75 196 TRP B O 1
ATOM 3532 N N . LEU B 1 197 ? 0.121 27.328 6.738 1 96.62 197 LEU B N 1
ATOM 3533 C CA . LEU B 1 197 ? 0.214 28.484 7.625 1 96.62 197 LEU B CA 1
ATOM 3534 C C . LEU B 1 197 ? -0.96 29.438 7.406 1 96.62 197 LEU B C 1
ATOM 3536 O O . LEU B 1 197 ? -1.491 29.531 6.297 1 96.62 197 LEU B O 1
ATOM 3540 N N . ASN B 1 198 ? -1.311 30.078 8.5 1 94.19 198 ASN B N 1
ATOM 3541 C CA . ASN B 1 198 ? -2.457 30.969 8.43 1 94.19 198 ASN B CA 1
ATOM 3542 C C . ASN B 1 198 ? -2.059 32.344 7.914 1 94.19 198 ASN B C 1
ATOM 3544 O O . ASN B 1 198 ? -0.9 32.75 8.039 1 94.19 198 ASN B O 1
ATOM 3548 N N . GLY B 1 199 ? -3.102 33.062 7.293 1 90.25 199 GLY B N 1
ATOM 3549 C CA . GLY B 1 199 ? -2.924 34.438 6.93 1 90.25 199 GLY B CA 1
ATOM 3550 C C . GLY B 1 199 ? -2.477 34.625 5.492 1 90.25 199 GLY B C 1
ATOM 3551 O O . GLY B 1 199 ? -2.787 33.812 4.625 1 90.25 199 GLY B O 1
ATOM 3552 N N . GLU B 1 200 ? -1.865 35.781 5.254 1 91.25 200 GLU B N 1
ATOM 3553 C CA . GLU B 1 200 ? -1.395 36.125 3.914 1 91.25 200 GLU B CA 1
ATOM 3554 C C . GLU B 1 200 ? -0.037 35.469 3.629 1 91.25 200 GLU B C 1
ATOM 3556 O O . GLU B 1 200 ? 0.724 35.188 4.555 1 91.25 200 GLU B O 1
ATOM 3561 N N . CYS B 1 201 ? 0.223 35.438 2.367 1 95.31 201 CYS B N 1
ATOM 3562 C CA . CYS B 1 201 ? 1.473 34.812 1.936 1 95.31 201 CYS B CA 1
ATOM 3563 C C . CYS B 1 201 ? 2.674 35.562 2.494 1 95.31 201 CYS B C 1
ATOM 3565 O O . CYS B 1 201 ? 2.762 36.781 2.361 1 95.31 201 CYS B O 1
ATOM 3567 N N . ARG B 1 202 ? 3.531 34.906 3.072 1 95.81 202 ARG B N 1
ATOM 3568 C CA . ARG B 1 202 ? 4.805 35.438 3.568 1 95.81 202 ARG B CA 1
ATOM 3569 C C . ARG B 1 202 ? 5.965 34.562 3.129 1 95.81 202 ARG B C 1
ATOM 3571 O O . ARG B 1 202 ? 6.676 34 3.965 1 95.81 202 ARG B O 1
ATOM 3578 N N . CYS B 1 203 ? 6.145 34.5 1.827 1 98.06 203 CYS B N 1
ATOM 3579 C CA . CYS B 1 203 ? 7.184 33.656 1.237 1 98.06 203 CYS B CA 1
ATOM 3580 C C . CYS B 1 203 ? 8.438 34.469 0.949 1 98.06 203 CYS B C 1
ATOM 3582 O O . CYS B 1 203 ? 8.383 35.719 0.862 1 98.06 203 CYS B O 1
ATOM 3584 N N . ALA B 1 204 ? 9.508 33.781 0.874 1 97.06 204 ALA B N 1
ATOM 3585 C CA . ALA B 1 204 ? 10.797 34.406 0.597 1 97.06 204 ALA B CA 1
ATOM 3586 C C . ALA B 1 204 ? 10.914 34.781 -0.874 1 97.06 204 ALA B C 1
ATOM 3588 O O . ALA B 1 204 ? 10.078 34.406 -1.691 1 97.06 204 ALA B O 1
ATOM 3589 N N . THR B 1 205 ? 11.953 35.594 -1.046 1 95.5 205 THR B N 1
ATOM 3590 C CA . THR B 1 205 ? 12.297 35.875 -2.439 1 95.5 205 THR B CA 1
ATOM 3591 C C . THR B 1 205 ? 12.617 34.562 -3.176 1 95.5 205 THR B C 1
ATOM 3593 O O . THR B 1 205 ? 13.273 33.688 -2.625 1 95.5 205 THR B O 1
ATOM 3596 N N . ASN B 1 206 ? 12.156 34.469 -4.438 1 95.44 206 ASN B N 1
ATOM 3597 C CA . ASN B 1 206 ? 12.391 33.312 -5.305 1 95.44 206 ASN B CA 1
ATOM 3598 C C . ASN B 1 206 ? 11.562 32.094 -4.871 1 95.44 206 ASN B C 1
ATOM 3600 O O . ASN B 1 206 ? 11.992 30.953 -5.043 1 95.44 206 ASN B O 1
ATOM 3604 N N . ALA B 1 207 ? 10.508 32.406 -4.184 1 97.06 207 ALA B N 1
ATOM 3605 C CA . ALA B 1 207 ? 9.586 31.344 -3.768 1 97.06 207 ALA B CA 1
ATOM 3606 C C . ALA B 1 207 ? 8.188 31.578 -4.34 1 97.06 207 ALA B C 1
ATOM 3608 O O . ALA B 1 207 ? 7.836 32.719 -4.684 1 97.06 207 ALA B O 1
ATOM 3609 N N . ASN B 1 208 ? 7.477 30.547 -4.496 1 96.94 208 ASN B N 1
ATOM 3610 C CA . ASN B 1 208 ? 6.066 30.578 -4.867 1 96.94 208 ASN B CA 1
ATOM 3611 C C . ASN B 1 208 ? 5.16 30.484 -3.643 1 96.94 208 ASN B C 1
ATOM 3613 O O . ASN B 1 208 ? 5.453 29.734 -2.709 1 96.94 208 ASN B O 1
ATOM 3617 N N . CYS B 1 209 ? 4.078 31.25 -3.762 1 97.44 209 CYS B N 1
ATOM 3618 C CA . CYS B 1 209 ? 3.047 31.141 -2.736 1 97.44 209 CYS B CA 1
ATOM 3619 C C . CYS B 1 209 ? 1.841 30.359 -3.254 1 97.44 209 CYS B C 1
ATOM 3621 O O . CYS B 1 209 ? 1.255 30.719 -4.273 1 97.44 209 CYS B O 1
ATOM 3623 N N . LYS B 1 210 ? 1.544 29.312 -2.545 1 96.19 210 LYS B N 1
ATOM 3624 C CA . LYS B 1 210 ? 0.321 28.562 -2.83 1 96.19 210 LYS B CA 1
ATOM 3625 C C . LYS B 1 210 ? -0.734 28.812 -1.755 1 96.19 210 LYS B C 1
ATOM 3627 O O . LYS B 1 210 ? -0.551 28.422 -0.599 1 96.19 210 LYS B O 1
ATOM 3632 N N . ARG B 1 211 ? -1.849 29.359 -2.115 1 94.94 211 ARG B N 1
ATOM 3633 C CA . ARG B 1 211 ? -2.961 29.547 -1.19 1 94.94 211 ARG B CA 1
ATOM 3634 C C . ARG B 1 211 ? -3.822 28.281 -1.111 1 94.94 211 ARG B C 1
ATOM 3636 O O . ARG B 1 211 ? -4.016 27.594 -2.113 1 94.94 211 ARG B O 1
ATOM 3643 N N . LEU B 1 212 ? -4.32 28.016 0.079 1 93.62 212 LEU B N 1
ATOM 3644 C CA . LEU B 1 212 ? -5.105 26.812 0.302 1 93.62 212 LEU B CA 1
ATOM 3645 C C . LEU B 1 212 ? -6.406 27.141 1.03 1 93.62 212 LEU B C 1
ATOM 3647 O O . LEU B 1 212 ? -6.426 27.984 1.931 1 93.62 212 LEU B O 1
ATOM 3651 N N . ASP B 1 213 ? -7.43 26.406 0.595 1 90.12 213 ASP B N 1
ATOM 3652 C CA . ASP B 1 213 ? -8.648 26.422 1.397 1 90.12 213 ASP B CA 1
ATOM 3653 C C . ASP B 1 213 ? -8.508 25.531 2.633 1 90.12 213 ASP B C 1
ATOM 3655 O O . ASP B 1 213 ? -8.195 24.344 2.518 1 90.12 213 ASP B O 1
ATOM 3659 N N . THR B 1 214 ? -8.633 26.141 3.76 1 91.12 214 THR B N 1
ATOM 3660 C CA . THR B 1 214 ? -8.461 25.391 5 1 91.12 214 THR B CA 1
ATOM 3661 C C . THR B 1 214 ? -9.812 24.953 5.555 1 91.12 214 THR B C 1
ATOM 3663 O O . THR B 1 214 ? -10.844 25.562 5.25 1 91.12 214 THR B O 1
ATOM 3666 N N . PRO B 1 215 ? -9.812 23.812 6.262 1 88.94 215 PRO B N 1
ATOM 3667 C CA . PRO B 1 215 ? -11.078 23.297 6.777 1 88.94 215 PRO B CA 1
ATOM 3668 C C . PRO B 1 215 ? -11.516 24 8.07 1 88.94 215 PRO B C 1
ATOM 3670 O O . PRO B 1 215 ? -12.562 23.656 8.625 1 88.94 215 PRO B O 1
ATOM 3673 N N . VAL B 1 216 ? -10.75 24.906 8.5 1 77.25 216 VAL B N 1
ATOM 3674 C CA . VAL B 1 216 ? -11.094 25.594 9.734 1 77.25 216 VAL B CA 1
ATOM 3675 C C . VAL B 1 216 ? -12.305 26.5 9.508 1 77.25 216 VAL B C 1
ATOM 3677 O O . VAL B 1 216 ? -12.5 27.016 8.406 1 77.25 216 VAL B O 1
ATOM 3680 N N . SER B 1 217 ? -13.164 26.422 10.461 1 66.38 217 SER B N 1
ATOM 3681 C CA . SER B 1 217 ? -14.414 27.172 10.375 1 66.38 217 SER B CA 1
ATOM 3682 C C . SER B 1 217 ? -14.164 28.641 9.992 1 66.38 217 SER B C 1
ATOM 3684 O O . SER B 1 217 ? -13.172 29.234 10.422 1 66.38 217 SER B O 1
ATOM 3686 N N . GLY B 1 218 ? -15.047 29.156 9.094 1 63.09 218 GLY B N 1
ATOM 3687 C CA . GLY B 1 218 ? -15.078 30.562 8.75 1 63.09 218 GLY B CA 1
ATOM 3688 C C . GLY B 1 218 ? -14.367 30.875 7.445 1 63.09 218 GLY B C 1
ATOM 3689 O O . GLY B 1 218 ? -14.164 32.031 7.105 1 63.09 218 GLY B O 1
ATOM 3690 N N . GLY B 1 219 ? -14.078 29.766 6.711 1 64 219 GLY B N 1
ATOM 3691 C CA . GLY B 1 219 ? -13.57 29.984 5.363 1 64 219 GLY B CA 1
ATOM 3692 C C . GLY B 1 219 ? -12.18 30.578 5.336 1 64 219 GLY B C 1
ATOM 3693 O O . GLY B 1 219 ? -11.867 31.406 4.48 1 64 219 GLY B O 1
ATOM 3694 N N . SER B 1 220 ? -11.312 30.297 6.258 1 76 220 SER B N 1
ATOM 3695 C CA . SER B 1 220 ? -9.977 30.891 6.312 1 76 220 SER B CA 1
ATOM 3696 C C . SER B 1 220 ? -9.039 30.234 5.309 1 76 220 SER B C 1
ATOM 3698 O O . SER B 1 220 ? -9.25 29.094 4.902 1 76 220 SER B O 1
ATOM 3700 N N . THR B 1 221 ? -8.258 31.094 4.734 1 86.75 221 THR B N 1
ATOM 3701 C CA . THR B 1 221 ? -7.273 30.625 3.76 1 86.75 221 THR B CA 1
ATOM 3702 C C . THR B 1 221 ? -5.902 30.469 4.41 1 86.75 221 THR B C 1
ATOM 3704 O O . THR B 1 221 ? -5.586 31.156 5.379 1 86.75 221 THR B O 1
ATOM 3707 N N . GLY B 1 222 ? -5.27 29.422 4.023 1 94.75 222 GLY B N 1
ATOM 3708 C CA . GLY B 1 222 ? -3.887 29.203 4.406 1 94.75 222 GLY B CA 1
ATOM 3709 C C . GLY B 1 222 ? -2.93 29.234 3.229 1 94.75 222 GLY B C 1
ATOM 3710 O O . GLY B 1 222 ? -3.338 29.5 2.098 1 94.75 222 GLY B O 1
ATOM 3711 N N . PHE B 1 223 ? -1.693 29.172 3.561 1 96.75 223 PHE B N 1
ATOM 3712 C CA . PHE B 1 223 ? -0.746 29.219 2.453 1 96.75 223 PHE B CA 1
ATOM 3713 C C . PHE B 1 223 ? 0.451 28.312 2.729 1 96.75 223 PHE B C 1
ATOM 3715 O O . PHE B 1 223 ? 0.672 27.891 3.867 1 96.75 223 PHE B O 1
ATOM 3722 N N . ARG B 1 224 ? 1.187 27.969 1.666 1 97.56 224 ARG B N 1
ATOM 3723 C CA . ARG B 1 224 ? 2.477 27.297 1.686 1 97.56 224 ARG B CA 1
ATOM 3724 C C . ARG B 1 224 ? 3.463 27.969 0.732 1 97.56 224 ARG B C 1
ATOM 3726 O O . ARG B 1 224 ? 3.059 28.672 -0.193 1 97.56 224 ARG B O 1
ATOM 3733 N N . CYS B 1 225 ? 4.707 27.766 0.998 1 97.69 225 CYS B N 1
ATOM 3734 C CA . CYS B 1 225 ? 5.75 28.328 0.151 1 97.69 225 CYS B CA 1
ATOM 3735 C C . CYS B 1 225 ? 6.629 27.234 -0.436 1 97.69 225 CYS B C 1
ATOM 3737 O O . CYS B 1 225 ? 6.84 26.188 0.193 1 97.69 225 CYS B O 1
ATOM 3739 N N . SER B 1 226 ? 7.094 27.375 -1.595 1 95.88 226 SER B N 1
ATOM 3740 C CA . SER B 1 226 ? 8.062 26.5 -2.25 1 95.88 226 SER B CA 1
ATOM 3741 C C . SER B 1 226 ? 9.031 27.297 -3.115 1 95.88 226 SER B C 1
ATOM 3743 O O . SER B 1 226 ? 8.648 28.312 -3.717 1 95.88 226 SER B O 1
ATOM 3745 N N . CYS B 1 227 ? 10.219 26.797 -3.221 1 95.94 227 CYS B N 1
ATOM 3746 C CA . CYS B 1 227 ? 11.227 27.531 -3.982 1 95.94 227 CYS B CA 1
ATOM 3747 C C . CYS B 1 227 ? 11.047 27.297 -5.477 1 95.94 227 CYS B C 1
ATOM 3749 O O . CYS B 1 227 ? 10.617 26.234 -5.902 1 95.94 227 CYS B O 1
ATOM 3751 N N . HIS B 1 228 ? 11.406 28.359 -6.188 1 94.62 228 HIS B N 1
ATOM 3752 C CA . HIS B 1 228 ? 11.43 28.234 -7.641 1 94.62 228 HIS B CA 1
ATOM 3753 C C . HIS B 1 228 ? 12.414 27.156 -8.078 1 94.62 228 HIS B C 1
ATOM 3755 O O . HIS B 1 228 ? 13.32 26.781 -7.324 1 94.62 228 HIS B O 1
ATOM 3761 N N . GLU B 1 229 ? 12.125 26.703 -9.266 1 91.12 229 GLU B N 1
ATOM 3762 C CA . GLU B 1 229 ? 13.078 25.75 -9.82 1 91.12 229 GLU B CA 1
ATOM 3763 C C . GLU B 1 229 ? 14.5 26.297 -9.781 1 91.12 229 GLU B C 1
ATOM 3765 O O . GLU B 1 229 ? 14.727 27.469 -10.086 1 91.12 229 GLU B O 1
ATOM 3770 N N . GLY B 1 230 ? 15.508 25.375 -9.469 1 89.31 230 GLY B N 1
ATOM 3771 C CA . GLY B 1 230 ? 16.891 25.797 -9.375 1 89.31 230 GLY B CA 1
ATOM 3772 C C . GLY B 1 230 ? 17.266 26.328 -8.016 1 89.31 230 GLY B C 1
ATOM 3773 O O . GLY B 1 230 ? 18.453 26.547 -7.727 1 89.31 230 GLY B O 1
ATOM 3774 N N . PHE B 1 231 ? 16.297 26.641 -7.207 1 91.56 231 PHE B N 1
ATOM 3775 C CA . PHE B 1 231 ? 16.547 27.141 -5.855 1 91.56 231 PHE B CA 1
ATOM 3776 C C . PHE B 1 231 ? 16.203 26.062 -4.824 1 91.56 231 PHE B C 1
ATOM 3778 O O . PHE B 1 231 ? 15.359 25.203 -5.074 1 91.56 231 PHE B O 1
ATOM 3785 N N . VAL B 1 232 ? 16.906 26.141 -3.689 1 90.5 232 VAL B N 1
ATOM 3786 C CA . VAL B 1 232 ? 16.703 25.156 -2.625 1 90.5 232 VAL B CA 1
ATOM 3787 C C . VAL B 1 232 ? 16.453 25.875 -1.302 1 90.5 232 VAL B C 1
ATOM 3789 O O . VAL B 1 232 ? 17.062 26.906 -1.025 1 90.5 232 VAL B O 1
ATOM 3792 N N . GLY B 1 233 ? 15.5 25.25 -0.484 1 92.06 233 GLY B N 1
ATOM 3793 C CA . GLY B 1 233 ? 15.164 25.812 0.815 1 92.06 233 GLY B CA 1
ATOM 3794 C C . GLY B 1 233 ? 13.727 25.562 1.223 1 92.06 233 GLY B C 1
ATOM 3795 O O . GLY B 1 233 ? 13.023 24.781 0.583 1 92.06 233 GLY B O 1
ATOM 3796 N N . ASP B 1 234 ? 13.289 26.312 2.297 1 93 234 ASP B N 1
ATOM 3797 C CA . ASP B 1 234 ? 11.945 26.094 2.82 1 93 234 ASP B CA 1
ATOM 3798 C C . ASP B 1 234 ? 10.945 27.047 2.188 1 93 234 ASP B C 1
ATOM 3800 O O . ASP B 1 234 ? 9.734 26.828 2.26 1 93 234 ASP B O 1
ATOM 3804 N N . GLY B 1 235 ? 11.461 28.109 1.611 1 96.44 235 GLY B N 1
ATOM 3805 C CA . GLY B 1 235 ? 10.633 29.031 0.838 1 96.44 235 GLY B CA 1
ATOM 3806 C C . GLY B 1 235 ? 9.969 30.094 1.687 1 96.44 235 GLY B C 1
ATOM 3807 O O . GLY B 1 235 ? 9.305 30.984 1.16 1 96.44 235 GLY B O 1
ATOM 3808 N N . PHE B 1 236 ? 10.156 30.094 2.982 1 96.94 236 PHE B N 1
ATOM 3809 C CA . PHE B 1 236 ? 9.414 30.984 3.859 1 96.94 236 PHE B CA 1
ATOM 3810 C C . PHE B 1 236 ? 10.266 32.188 4.23 1 96.94 236 PHE B C 1
ATOM 3812 O O . PHE B 1 236 ? 11.469 32.062 4.469 1 96.94 236 PHE B O 1
ATOM 3819 N N . ALA B 1 237 ? 9.625 33.344 4.32 1 96.06 237 ALA B N 1
ATOM 3820 C CA . ALA B 1 237 ? 10.328 34.562 4.684 1 96.06 237 ALA B CA 1
ATOM 3821 C C . ALA B 1 237 ? 10.891 34.469 6.098 1 96.06 237 ALA B C 1
ATOM 3823 O O . ALA B 1 237 ? 11.953 35.031 6.387 1 96.06 237 ALA B O 1
ATOM 3824 N N . ASP B 1 238 ? 10.172 33.844 6.93 1 93.44 238 ASP B N 1
ATOM 3825 C CA . ASP B 1 238 ? 10.562 33.719 8.328 1 93.44 238 ASP B CA 1
ATOM 3826 C C . ASP B 1 238 ? 11.477 32.5 8.547 1 93.44 238 ASP B C 1
ATOM 3828 O O . ASP B 1 238 ? 11.844 32.219 9.688 1 93.44 238 ASP B O 1
ATOM 3832 N N . GLY B 1 239 ? 11.758 31.766 7.496 1 93.94 239 GLY B N 1
ATOM 3833 C CA . GLY B 1 239 ? 12.641 30.625 7.555 1 93.94 239 GLY B CA 1
ATOM 3834 C C . GLY B 1 239 ? 13.961 30.844 6.844 1 93.94 239 GLY B C 1
ATOM 3835 O O . GLY B 1 239 ? 14.539 31.922 6.914 1 93.94 239 GLY B O 1
ATOM 3836 N N . ALA B 1 240 ? 14.43 29.766 6.184 1 91.06 240 ALA B N 1
ATOM 3837 C CA . ALA B 1 240 ? 15.719 29.828 5.504 1 91.06 240 ALA B CA 1
ATOM 3838 C C . ALA B 1 240 ? 15.586 30.484 4.129 1 91.06 240 ALA B C 1
ATOM 3840 O O . ALA B 1 240 ? 16.594 30.875 3.52 1 91.06 240 ALA B O 1
ATOM 3841 N N . GLY B 1 241 ? 14.391 30.547 3.703 1 94.75 241 GLY B N 1
ATOM 3842 C CA . GLY B 1 241 ? 14.164 31.125 2.387 1 94.75 241 GLY B CA 1
ATOM 3843 C C . GLY B 1 241 ? 14.625 30.234 1.255 1 94.75 241 GLY B C 1
ATOM 3844 O O . GLY B 1 241 ? 14.508 29 1.336 1 94.75 241 GLY B O 1
ATOM 3845 N N . CYS B 1 242 ? 14.945 30.844 0.094 1 95.5 242 CYS B N 1
ATOM 3846 C CA . CYS B 1 242 ? 15.383 30.125 -1.1 1 95.5 242 CYS B CA 1
ATOM 3847 C C . CYS B 1 242 ? 16.75 30.625 -1.56 1 95.5 242 CYS B C 1
ATOM 3849 O O . CYS B 1 242 ? 16.984 31.828 -1.636 1 95.5 242 CYS B O 1
ATOM 3851 N N . ALA B 1 243 ? 17.641 29.75 -1.778 1 92.06 243 ALA B N 1
ATOM 3852 C CA . ALA B 1 243 ? 18.953 30.078 -2.311 1 92.06 243 ALA B CA 1
ATOM 3853 C C . ALA B 1 243 ? 19.266 29.266 -3.568 1 92.06 243 ALA B C 1
ATOM 3855 O O . ALA B 1 243 ? 18.734 28.172 -3.748 1 92.06 243 ALA B O 1
ATOM 3856 N N . ARG B 1 244 ? 20.016 29.859 -4.516 1 86.62 244 ARG B N 1
ATOM 3857 C CA . ARG B 1 244 ? 20.344 29.172 -5.754 1 86.62 244 ARG B CA 1
ATOM 3858 C C . ARG B 1 244 ? 21.109 27.875 -5.469 1 86.62 244 ARG B C 1
ATOM 3860 O O . ARG B 1 244 ? 22.016 27.859 -4.629 1 86.62 244 ARG B O 1
ATOM 3867 N N . GLY B 1 245 ? 20.422 26.688 -5.711 1 72.25 245 GLY B N 1
ATOM 3868 C CA . GLY B 1 245 ? 21.047 25.391 -5.52 1 72.25 245 GLY B CA 1
ATOM 3869 C C . GLY B 1 245 ? 22.375 25.25 -6.258 1 72.25 245 GLY B C 1
ATOM 3870 O O . GLY B 1 245 ? 22.547 25.812 -7.34 1 72.25 245 GLY B O 1
ATOM 3871 N N . GLN B 1 246 ? 23.484 25.156 -5.719 1 53.88 246 GLN B N 1
ATOM 3872 C CA . GLN B 1 246 ? 24.594 24.688 -6.547 1 53.88 246 GLN B CA 1
ATOM 3873 C C . GLN B 1 246 ? 24.219 23.422 -7.305 1 53.88 246 GLN B C 1
ATOM 3875 O O . GLN B 1 246 ? 23.406 22.625 -6.828 1 53.88 246 GLN B O 1
ATOM 3880 N N . SER B 1 247 ? 24.422 23.281 -8.656 1 42.84 247 SER B N 1
ATOM 3881 C CA . SER B 1 247 ? 24.25 22.016 -9.359 1 42.84 247 SER B CA 1
ATOM 3882 C C . SER B 1 247 ? 24.453 20.828 -8.414 1 42.84 247 SER B C 1
ATOM 3884 O O . SER B 1 247 ? 25.516 20.688 -7.828 1 42.84 247 SER B O 1
ATOM 3886 N N . CYS B 1 248 ? 23.562 20.578 -7.547 1 39.81 248 CYS B N 1
ATOM 3887 C CA . CYS B 1 248 ? 23.75 19.391 -6.734 1 39.81 248 CYS B CA 1
ATOM 3888 C C . CYS B 1 248 ? 24.266 18.234 -7.582 1 39.81 248 CYS B C 1
ATOM 3890 O O . CYS B 1 248 ? 23.641 17.859 -8.578 1 39.81 248 CYS B O 1
ATOM 3892 N N . VAL B 1 249 ? 25.547 18.125 -7.801 1 33.66 249 VAL B N 1
ATOM 3893 C CA . VAL B 1 249 ? 25.984 16.859 -8.391 1 33.66 249 VAL B CA 1
ATOM 3894 C C . VAL B 1 249 ? 25.219 15.695 -7.773 1 33.66 249 VAL B C 1
ATOM 3896 O O . VAL B 1 249 ? 25.266 15.484 -6.559 1 33.66 249 VAL B O 1
ATOM 3899 N N . PHE B 1 250 ? 24.031 15.5 -8.281 1 31.8 250 PHE B N 1
ATOM 3900 C CA . PHE B 1 250 ? 23.219 14.336 -7.953 1 31.8 250 PHE B CA 1
ATOM 3901 C C . PHE B 1 250 ? 24.094 13.102 -7.762 1 31.8 250 PHE B C 1
ATOM 3903 O O . PHE B 1 250 ? 24.719 12.633 -8.711 1 31.8 250 PHE B O 1
ATOM 3910 N N . SER B 1 251 ? 24.906 13.078 -6.73 1 28.98 251 SER B N 1
ATOM 3911 C CA . SER B 1 251 ? 25.453 11.727 -6.578 1 28.98 251 SER B CA 1
ATOM 3912 C C . SER B 1 251 ? 24.328 10.703 -6.422 1 28.98 251 SER B C 1
ATOM 3914 O O . SER B 1 251 ? 23.359 10.945 -5.715 1 28.98 251 SER B O 1
ATOM 3916 N N . SER B 1 252 ? 23.938 9.938 -7.465 1 28.98 252 SER B N 1
ATOM 3917 C CA . SER B 1 252 ? 22.984 8.852 -7.633 1 28.98 252 SER B CA 1
ATOM 3918 C C . SER B 1 252 ? 22.828 8.055 -6.34 1 28.98 252 SER B C 1
ATOM 3920 O O . SER B 1 252 ? 22.125 7.043 -6.312 1 28.98 252 SER B O 1
ATOM 3922 N N . ILE B 1 253 ? 23.797 8.188 -5.414 1 27.42 253 ILE B N 1
ATOM 3923 C CA . ILE B 1 253 ? 23.719 7.125 -4.418 1 27.42 253 ILE B CA 1
ATOM 3924 C C . ILE B 1 253 ? 22.453 7.305 -3.574 1 27.42 253 ILE B C 1
ATOM 3926 O O . ILE B 1 253 ? 21.719 6.348 -3.338 1 27.42 253 ILE B O 1
ATOM 3930 N N . ASN B 1 254 ? 22.516 8.266 -2.496 1 28.69 254 ASN B N 1
ATOM 3931 C CA . ASN B 1 254 ? 21.594 8.148 -1.368 1 28.69 254 ASN B CA 1
ATOM 3932 C C . ASN B 1 254 ? 20.25 8.797 -1.678 1 28.69 254 ASN B C 1
ATOM 3934 O O . ASN B 1 254 ? 20.188 9.914 -2.189 1 28.69 254 ASN B O 1
ATOM 3938 N N . HIS B 1 255 ? 19.281 8.07 -2.047 1 30.25 255 HIS B N 1
ATOM 3939 C CA . HIS B 1 255 ? 17.906 8.469 -2.305 1 30.25 255 HIS B CA 1
ATOM 3940 C C . HIS B 1 255 ? 17.453 9.547 -1.33 1 30.25 255 HIS B C 1
ATOM 3942 O O . HIS B 1 255 ? 16.281 9.914 -1.301 1 30.25 255 HIS B O 1
ATOM 3948 N N . HIS B 1 256 ? 18.172 9.672 -0.171 1 29.64 256 HIS B N 1
ATOM 3949 C CA . HIS B 1 256 ? 17.672 10.742 0.683 1 29.64 256 HIS B CA 1
ATOM 3950 C C . HIS B 1 256 ? 18 12.109 0.09 1 29.64 256 HIS B C 1
ATOM 3952 O O . HIS B 1 256 ? 19.141 12.375 -0.28 1 29.64 256 HIS B O 1
ATOM 3958 N N . PHE B 1 257 ? 17.188 12.742 -0.653 1 31.16 257 PHE B N 1
ATOM 3959 C CA . PHE B 1 257 ? 17.266 14.062 -1.262 1 31.16 257 PHE B CA 1
ATOM 3960 C C . PHE B 1 257 ? 17.984 15.039 -0.341 1 31.16 257 PHE B C 1
ATOM 3962 O O . PHE B 1 257 ? 17.5 16.141 -0.097 1 31.16 257 PHE B O 1
ATOM 3969 N N . HIS B 1 258 ? 18.781 14.531 0.665 1 30.16 258 HIS B N 1
ATOM 3970 C CA . HIS B 1 258 ? 19.484 15.641 1.299 1 30.16 258 HIS B CA 1
ATOM 3971 C C . HIS B 1 258 ? 20.594 16.156 0.409 1 30.16 258 HIS B C 1
ATOM 3973 O O . HIS B 1 258 ? 21.484 15.406 0.014 1 30.16 258 HIS B O 1
ATOM 3979 N N . CYS B 1 259 ? 20.328 16.969 -0.54 1 30.97 259 CYS B N 1
ATOM 3980 C CA . CYS B 1 259 ? 21.375 17.812 -1.117 1 30.97 259 CYS B CA 1
ATOM 3981 C C . CYS B 1 259 ? 22.328 18.312 -0.039 1 30.97 259 CYS B C 1
ATOM 3983 O O . CYS B 1 259 ? 21.938 19.094 0.832 1 30.97 259 CYS B O 1
ATOM 3985 N N . MET B 1 260 ? 23.141 17.406 0.634 1 28.5 260 MET B N 1
ATOM 3986 C CA . MET B 1 260 ? 24.188 18.016 1.457 1 28.5 260 MET B CA 1
ATOM 3987 C C . MET B 1 260 ? 25.016 19 0.643 1 28.5 260 MET B C 1
ATOM 3989 O O . MET B 1 260 ? 25.547 18.656 -0.415 1 28.5 260 MET B O 1
ATOM 3993 N N . LEU B 1 261 ? 24.688 20.188 0.606 1 28.44 261 LEU B N 1
ATOM 3994 C CA . LEU B 1 261 ? 25.562 21.281 0.221 1 28.44 261 LEU B CA 1
ATOM 3995 C C . LEU B 1 261 ? 26.969 21.078 0.764 1 28.44 261 LEU B C 1
ATOM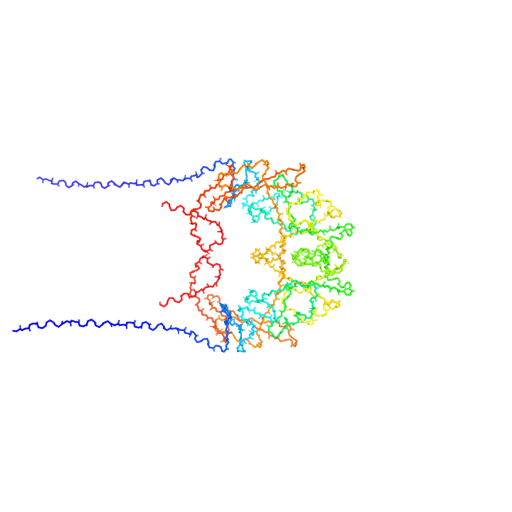 3997 O O . LEU B 1 261 ? 27.172 21.016 1.979 1 28.44 261 LEU B O 1
ATOM 4001 N N . PHE B 1 262 ? 27.75 20.094 0.183 1 27.8 262 PHE B N 1
ATOM 4002 C CA . PHE B 1 262 ? 29.172 20.141 0.452 1 27.8 262 PHE B CA 1
ATOM 4003 C C . PHE B 1 262 ? 29.734 21.531 0.179 1 27.8 262 PHE B C 1
ATOM 4005 O O . PHE B 1 262 ? 29.625 22.031 -0.939 1 27.8 262 PHE B O 1
ATOM 4012 N N . HIS B 1 263 ? 29.578 22.391 1.079 1 25.97 263 HIS B N 1
ATOM 4013 C CA . HIS B 1 263 ? 30.438 23.578 1.112 1 25.97 263 HIS B CA 1
ATOM 4014 C C . HIS B 1 263 ? 31.906 23.203 1.033 1 25.97 263 HIS B C 1
ATOM 4016 O O . HIS B 1 263 ? 32.438 22.531 1.925 1 25.97 263 HIS B O 1
ATOM 4022 N N . LEU B 1 264 ? 32.406 22.75 -0.141 1 23.56 264 LEU B N 1
ATOM 4023 C CA . LEU B 1 264 ? 33.844 22.875 -0.354 1 23.56 264 LEU B CA 1
ATOM 4024 C C . LEU B 1 264 ? 34.312 24.25 0.079 1 23.56 264 LEU B C 1
ATOM 4026 O O . LEU B 1 264 ? 33.844 25.281 -0.442 1 23.56 264 LEU B O 1
ATOM 4030 N N . ARG B 1 265 ? 34.656 24.391 1.46 1 20.09 265 ARG B N 1
ATOM 4031 C CA . ARG B 1 265 ? 35.656 25.406 1.767 1 20.09 265 ARG B CA 1
ATOM 4032 C C . ARG B 1 265 ? 37.031 25.031 1.167 1 20.09 265 ARG B C 1
ATOM 4034 O O . ARG B 1 265 ? 37.469 23.891 1.27 1 20.09 265 ARG B O 1
#

pLDDT: mean 80.46, std 22.64, range [20.09, 98.06]

Secondary structure (DSSP, 8-state):
---------------------------SS---EETTEE--TTEESSTTSSEE-EE-TTS-EEETTEEEEEE-SSEEEEE----TT-BGGGGGGG--SSEEEBTTEEEEEE--SS----SEEEEHHHHHHHTT-PPPSSTT-EEEEEE-S-SSSBPPHHHHHHHTTT--EEEEEEEEEE-TTS-EEEEETEEEEEE-EESS--BPTTEEEEEEE--STTT-EEEEEEEPTTEEE--BTTTT-EEE-------SS--S---------/---------------------------SS---EETTEE--TTEESSTTSSEE-EE-TTS-EEETTEEEEEE-SSEEEEE----TT-BGGGGGGG-SSSEEEBTTEEEEEE--SS----SEEEEHHHHHHHTT-PPPSSTT-EEEEEE-S-SSSBPPHHHHHHHTTT--EEEEEEEEEE-TTS-EEEEETEEEEEE-EESS--BPTTEEEEEEE--STTT-EEEEEEEPTTEEE--BTTTT-EEE-------SS--S---------

Organism: Musa acuminata subsp. malaccensis (NCBI:txid214687)

Radius of gyration: 30.95 Å; Cα contacts (8 Å, |Δi|>4): 1100; chains: 2; bounding box: 113×71×71 Å

Foldseek 3Di:
DDPPPPDPPPPPPPPPPPPPPCPVPQVFPFAQAFVPDGDFALEGDDPRHQDHWHHDPVRFTHQLRWTWDDDDLWKTKTFAAFDQQAFPCSCVSQADDWKAFKLQKKWKFWQADDCLQPVDKDQQQVVCVVSVHDRHDDPPTIIHIDGDPDPIDGDAPVNVCVSRPRTTGGGWMWGWFQDPVRDTDTGIRMTMMTTFGFDDAAFAPQKDKDKDFGNDPPRTITIAIGHHPQWDGRGGNSTPHTDRDDPLPPPVPDVPPPSPPPPPD/DPPPPPDPPPPPPPPPPPPPPCPVPQVFPFAQAFPPDGDFALEGCDPRHQDHWHHDPVRFTHQLRWTWDDDDLWKTKTFAAFDQQAFPCSCVSQADDWKAFKLQKKWKFWQADDCLAPVDKDQQQVVCVVSVHDRHDDPPTIIHIDGDPDPIDGDAPVNVCVSRPRTTGGGWMWGWFQDPVGDTDTHIRMTMMTTFGFDDAAFAPQKDKDKAFGNDPPRTITIAIGHHPQWDGRGGNSTPHTDRDDVLPPPVPDVPPPSPPPPPD

Sequence (530 aa):
MSSSHQNPVFFFFLFFELVFFCAATRASGCNQTCGSATVSYPFGFSDGCGIRLNCSAAGEMQLSGHRIRVITHETIILDVQPVCDRSILAVEGLFRSHYAMTSSNTLFLRNCSSQRDFGCIISTEKMSRRLNVTSCGLQGDDTICYSSRKTGGFLSWEELTEATAGCEFMFASARYGGDTFSKPSLVFGEAETGWWLNGECRCATNANCKRLDTPVSGGSTGFRCSCHEGFVGDGFADGAGCARGQSCVFSSINHHFHCMLFHLRMSSSHQNPVFFFFLFFELVFFCAATRASGCNQTCGSATVSYPFGFSDGCGIRLNCSAAGEMQLSGHRIRVITHETIILDVQPVCDRSILAVEGLFRSHYAMTSSNTLFLRNCSSQRDFGCIISTEKMSRRLNVTSCGLQGDDTICYSSRKTGGFLSWEELTEATAGCEFMFASARYGGDTFSKPSLVFGEAETGWWLNGECRCATNANCKRLDTPVSGGSTGFRCSCHEGFVGDGFADGAGCARGQSCVFSSINHHFHCMLFHLR

Solvent-accessible surface area (backbone atoms only — not comparable to full-atom values): 29368 Å² total; per-residue (Å²): 137,85,79,75,78,77,74,79,78,77,75,75,77,76,77,74,75,75,74,72,73,71,62,70,72,67,77,49,72,33,41,34,66,33,76,92,43,72,52,55,54,51,38,18,58,28,87,60,22,79,41,66,40,42,59,45,93,88,34,45,47,26,53,79,85,24,44,54,74,46,75,56,98,60,35,37,36,29,49,34,72,68,36,71,75,35,50,52,69,70,55,51,62,47,54,53,94,42,31,19,34,28,31,43,30,34,38,30,28,27,70,53,73,63,85,74,64,70,38,26,39,30,27,24,55,59,50,18,58,75,68,72,42,74,73,38,78,57,91,86,38,53,25,36,39,46,60,56,86,51,91,56,57,58,43,32,65,65,58,51,51,60,71,47,58,58,42,51,18,37,25,36,29,20,28,50,40,59,42,98,82,62,33,52,22,38,34,43,35,21,38,41,26,35,65,40,42,76,59,73,82,58,47,16,68,66,32,42,74,44,78,39,84,42,57,52,86,86,75,44,50,19,26,49,43,38,36,35,88,70,35,43,64,40,1,25,52,75,46,81,12,36,40,77,48,63,83,64,75,73,64,68,23,62,81,63,82,65,75,69,77,74,71,82,124,137,83,80,74,78,76,72,78,77,77,73,76,75,76,77,73,74,75,73,72,74,71,64,70,72,67,77,49,74,33,40,32,63,32,77,92,44,74,53,57,51,50,38,18,58,28,87,60,22,78,42,64,40,44,58,44,95,87,32,45,47,23,53,78,87,25,45,55,74,45,77,54,99,60,35,37,36,29,50,34,70,68,36,71,76,35,50,52,69,69,56,51,61,48,52,52,94,41,32,19,35,28,30,42,32,33,37,30,29,27,69,53,75,59,85,73,66,69,37,26,40,30,26,24,54,61,52,18,58,75,68,70,41,75,75,38,78,58,91,86,36,53,26,37,39,44,61,58,88,51,89,57,57,59,44,32,66,67,58,52,52,61,72,48,58,58,42,51,19,37,25,35,29,20,28,50,41,61,42,96,81,62,33,52,22,38,33,44,34,20,39,41,24,33,64,40,42,74,58,74,81,59,48,16,69,66,32,42,74,45,78,37,83,42,59,52,85,87,74,44,48,20,25,49,42,37,35,36,90,69,35,43,64,39,1,25,52,76,46,82,12,37,40,78,46,65,84,64,75,73,64,67,19,64,84,61,84,66,75,70,78,74,73,83,125